Protein AF-A0A9E2KDU9-F1 (afdb_monomer)

Foldseek 3Di:
DADPPPRHDDDPPDQADPPPRHGDDDPPPDPCPFAQAFAEEEWALVQVCVLQVHDSVVVVVLVVVLQVLVVVLRYHYDYQHLQFCFDPDPDGDTHRDDQPHDLLSSLVSVVVQQVVCVVVVHLGNAAYEYEEACSIRNFDWAAQLQDDVDDPLRRTFGFPVVSQVSPGPCVNVCLSFVVQLQDFGRYLYAYAYAFSPGHPCLVSVLSVLCSVPLAQEFQAEAAEEAPQALVLVCVLCVVCVVLVRQDDDDDDPCCQDPSRYGYPPVQAPVNVVVPDDLAGAEYEYQFEAFSDQQGQFGWYADPVDRLDIGTNDALVSLLSNPAQHEYEDQYALQQDRHNHHLRRHNNSSNSSHRYQKYKDFNGWRKWDTDWPDPPDDRDTAQSSQQSSQLVVVLALQEQSSVSNLVSLLRNVVPDQAASVNSNSSGGIHMYHGSRYGHDHVSVPDSDRPRDDSTGGRSDDPPAAQGTKDKAWDDDDDDDDDDDPVSVVVVVVVVQVVVLLVLLQVCCCPGRVQHRDAFPTKIWIATRSRFTWMKTKHAPPPPPNDDHRTGFIWIWIDHSNNHTDDIITGD

Mean predicted aligned error: 8.42 Å

InterPro domains:
  IPR001769 Gingipain [PF01364] (105-437)
  IPR026870 Zinc-ribbon domain [PF13240] (2-23)

Radius of gyration: 25.65 Å; Cα contacts (8 Å, |Δi|>4): 1231; chains: 1; bounding box: 60×74×72 Å

Organism: NCBI:txid2838471

Solvent-accessible surface area (backbone atoms only — not comparable to full-atom values): 29859 Å² total; per-residue (Å²): 94,60,40,92,86,79,62,48,80,44,66,97,82,53,58,46,39,91,87,80,65,48,73,42,86,73,76,76,82,66,83,72,71,74,78,68,44,35,23,35,40,36,31,19,49,67,49,49,16,60,65,33,72,49,58,50,64,59,52,52,52,52,54,52,53,46,35,53,56,33,40,78,72,43,34,43,54,45,83,43,46,51,47,58,35,76,43,97,52,103,61,84,45,69,44,52,65,59,93,86,54,59,56,41,68,60,23,46,55,56,36,50,53,50,49,54,30,53,76,71,69,45,86,50,57,38,33,33,31,34,49,41,26,50,91,40,46,64,55,46,67,42,76,28,56,86,34,88,87,42,58,88,90,43,38,47,38,48,25,65,66,61,63,21,44,43,80,39,70,69,46,65,58,25,52,72,30,50,53,45,44,63,40,58,37,55,36,28,54,10,29,41,70,47,34,74,75,43,44,53,61,54,56,52,51,44,52,47,53,48,62,78,38,72,48,39,63,42,74,29,33,43,41,38,28,19,63,64,25,45,65,35,51,50,57,42,47,36,62,50,55,75,71,56,24,40,69,88,72,77,96,62,58,68,69,41,33,53,92,71,29,35,18,12,48,73,39,16,58,91,50,31,88,78,71,65,60,39,73,28,19,39,37,41,37,42,24,35,20,24,72,36,76,87,40,30,40,32,29,12,47,34,94,88,42,89,74,46,70,30,53,30,46,50,23,72,62,56,38,54,29,74,37,60,20,37,39,40,35,47,11,10,27,39,43,39,48,84,93,24,36,40,79,46,10,40,40,36,18,24,47,66,42,34,35,54,36,38,37,20,14,41,39,82,26,40,21,41,57,43,58,66,46,87,90,52,78,79,59,75,35,53,40,41,36,37,53,26,37,22,53,49,32,22,74,53,13,24,28,43,15,55,13,48,51,52,11,46,26,49,46,55,73,77,42,86,44,30,47,67,50,50,43,46,62,42,20,50,44,48,32,23,60,22,75,40,27,41,42,42,81,90,74,61,75,66,62,67,52,87,75,72,84,66,56,60,38,52,43,62,95,85,59,62,86,33,60,46,44,64,46,80,47,90,84,83,79,88,88,76,88,82,50,75,69,48,52,55,45,52,54,51,50,50,52,51,51,49,29,50,49,49,36,31,52,46,36,30,75,64,57,68,41,75,76,71,75,60,80,42,41,27,43,32,26,15,26,73,58,54,56,26,34,43,32,33,30,74,68,60,85,80,76,58,71,57,84,45,45,65,57,36,37,44,36,33,23,40,82,80,24,52,77,75,47,68,29,29,49,38

Secondary structure (DSSP, 8-state):
-B-TTT--B--TT-SB-TTT--B----------PPPEEEEEEE-HHHHHHHHTS-HHHHHHHHHHHHHHHHHTTEEEEEEETTSEEPSSSS--EEPPPTT--HHHHHHHHHHHHHHHHHHTPPPP-EEEEES-TTTS---EEE-TT-TTS-GGGSEEE-SGGGG--S-TTHHHHHHTTGGGGSBP--EEEEE---TT--HHHHHHHHHHHHHTSSEE-S-EEEEE-GGGHHHHHHHTHHHHHTT-S-------TTTEETTEEETTTS-TTTGGGT--TT-SEEEEE-B-B-STT--SEEEE-SS-TT-EEEEE-HHHHTT--S-EEEEEESTTTT--TT--STT-HHHHHHHTTEEEEEEESS--EEPPPPSSTTSPP---THHHHHHHHHHHHHTT--HHHHHHHHHHHHHHHS---HHHHHHHHHEEEEE-TT--EE-GGG---PPPPPPSS--BSS-TTS--PPPEEEEE----------HHHHHHHHHHHHHHHHHHHHHHHHHHHH-------SEEEEEE-TT--EEEEEEEE--SSS-SPTTB--EEEEEEETT--EEEEEEE-

pLDDT: mean 88.36, std 13.67, range [34.38, 98.94]

Nearest PDB structures (foldseek):
  3h1p-assembly1_A  TM=4.956E-01  e=6.718E-01  Homo sapiens
  7o0s-assembly1_B  TM=2.343E-01  e=5.675E+00  Homo sapiens

Sequence (570 aa):
MFCPECGSRLDADMAFCPECGMRVEHEPADDMESPALKGILFTHIPRLARKLSVDPQEIIHLLTSFMQQKAEQGVFYQLANAGAVASKGLFNRSKSLAQDAPWHEYADVLKQIHDEEAERGEEPSTFLFILGGDDIIPMPAIPHYLGDQAGDAEKTIDTDLLYAYPYGAQMDEAICSGQLFFQKALFYIGRLPLATDAVFQDLADYLQRDVDNRVIEVDAGYGQCDPHWMKVTAQVTGRISREQLFPRYNSLPKEILYGSLFLTPEVDHQVIGRVFNPNAQLLFFNLHGGAARETSYFLGQSLKDPTDWRVAIFPEVIATCSHPNVIVSEACYGARFIGFDKAHSMLLSAMSANTLLYVGASRVAYGQADPHDPGSPVRLSNADVITGEFVNHMLDGMPAGVALFEARSRLCEMAEVGPVESTTLVEFNLFGDPTLGIVNRKMGTASMAAVGSRIGALFGSATASGRLENVPIAVGEDAKPMSLLAQVRAQVDANLAEIQSRINEQLYKQWGISPRKPVRMSRTTSLGGQKGYEMLYNLDESGKVPDGFYNQLSVSSDLNGEIKSVRVTK

Structure (mmCIF, N/CA/C/O backbone):
data_AF-A0A9E2KDU9-F1
#
_entry.id   AF-A0A9E2KDU9-F1
#
loop_
_atom_site.group_PDB
_atom_site.id
_atom_site.type_symbol
_atom_site.label_atom_id
_atom_site.label_alt_id
_atom_site.label_comp_id
_atom_site.label_asym_id
_atom_site.label_entity_id
_atom_site.label_seq_id
_atom_site.pdbx_PDB_ins_code
_atom_site.Cartn_x
_atom_site.Cartn_y
_atom_site.Cartn_z
_atom_site.occupancy
_atom_site.B_iso_or_equiv
_atom_site.auth_seq_id
_atom_site.auth_comp_id
_atom_site.auth_asym_id
_atom_site.auth_atom_id
_atom_site.pdbx_PDB_model_num
ATOM 1 N N . MET A 1 1 ? 15.308 -30.888 29.907 1.00 73.31 1 MET A N 1
ATOM 2 C CA . MET A 1 1 ? 16.392 -29.872 29.875 1.00 73.31 1 MET A CA 1
ATOM 3 C C . MET A 1 1 ? 17.730 -30.548 30.190 1.00 73.31 1 MET A C 1
ATOM 5 O O . MET A 1 1 ? 17.716 -31.732 30.511 1.00 73.31 1 MET A O 1
ATOM 9 N N . PHE A 1 2 ? 18.871 -29.864 30.075 1.00 82.12 2 PHE A N 1
ATOM 10 C CA . PHE A 1 2 ? 20.181 -30.407 30.470 1.00 82.12 2 PHE A CA 1
ATOM 11 C C . PHE A 1 2 ? 20.820 -29.504 31.526 1.00 82.12 2 PHE A C 1
ATOM 13 O O . PHE A 1 2 ? 20.673 -28.287 31.454 1.00 82.12 2 PHE A O 1
ATOM 20 N N . CYS A 1 3 ? 21.500 -30.095 32.509 1.00 79.69 3 CYS A N 1
ATOM 21 C CA . CYS A 1 3 ? 22.214 -29.351 33.539 1.00 79.69 3 CYS A CA 1
ATOM 22 C C . CYS A 1 3 ? 23.341 -28.527 32.892 1.00 79.69 3 CYS A C 1
ATOM 24 O O . CYS A 1 3 ? 24.174 -29.114 32.198 1.00 79.69 3 CYS A O 1
ATOM 26 N N . PRO A 1 4 ? 23.412 -27.204 33.122 1.00 77.06 4 PRO A N 1
ATOM 27 C CA . PRO A 1 4 ? 24.414 -26.347 32.488 1.00 77.06 4 PRO A CA 1
ATOM 28 C C . PRO A 1 4 ? 25.842 -26.621 32.980 1.00 77.06 4 PRO A C 1
ATOM 30 O O . PRO A 1 4 ? 26.797 -26.241 32.310 1.00 77.06 4 PRO A O 1
ATOM 33 N N . GLU A 1 5 ? 26.000 -27.283 34.129 1.00 81.94 5 GLU A N 1
ATOM 34 C CA . GLU A 1 5 ? 27.314 -27.549 34.720 1.00 81.94 5 GLU A CA 1
ATOM 35 C C . GLU A 1 5 ? 27.881 -28.923 34.335 1.00 81.94 5 GLU A C 1
ATOM 37 O O . GLU A 1 5 ? 29.055 -29.027 33.991 1.00 81.94 5 GLU A O 1
ATOM 42 N N . CYS A 1 6 ? 27.067 -29.985 34.350 1.00 86.69 6 CYS A N 1
ATOM 43 C CA . CYS A 1 6 ? 27.542 -31.351 34.076 1.00 86.69 6 CYS A CA 1
ATOM 44 C C . CYS A 1 6 ? 26.929 -32.013 32.833 1.00 86.69 6 CYS A C 1
ATOM 46 O O . CYS A 1 6 ? 27.329 -33.117 32.471 1.00 86.69 6 CYS A O 1
ATOM 48 N N . GLY A 1 7 ? 25.967 -31.369 32.166 1.00 81.44 7 GLY A N 1
ATOM 49 C CA . GLY A 1 7 ? 25.345 -31.887 30.944 1.00 81.44 7 GLY A CA 1
ATOM 50 C C . GLY A 1 7 ? 24.361 -33.043 31.152 1.00 81.44 7 GLY A C 1
ATOM 51 O O . GLY A 1 7 ? 23.855 -33.588 30.173 1.00 81.44 7 GLY A O 1
ATOM 52 N N . SER A 1 8 ? 24.055 -33.423 32.394 1.00 87.75 8 SER A N 1
ATOM 53 C CA . SER A 1 8 ? 23.077 -34.473 32.700 1.00 87.75 8 SER A CA 1
ATOM 54 C C . SER A 1 8 ? 21.659 -34.053 32.314 1.00 87.75 8 SER A C 1
ATOM 56 O O . SER A 1 8 ? 21.276 -32.894 32.469 1.00 87.75 8 SER A O 1
ATOM 58 N N . ARG A 1 9 ? 20.858 -34.993 31.803 1.00 85.81 9 ARG A N 1
ATOM 59 C CA . ARG A 1 9 ? 19.457 -34.742 31.437 1.00 85.81 9 ARG A CA 1
ATOM 60 C C . ARG A 1 9 ? 18.611 -34.570 32.703 1.00 85.81 9 ARG A C 1
ATOM 62 O O . ARG A 1 9 ? 18.701 -35.386 33.611 1.00 85.81 9 ARG A O 1
ATOM 69 N N . LEU A 1 10 ? 17.800 -33.518 32.731 1.00 82.06 10 LEU A N 1
ATOM 70 C CA . LEU A 1 10 ? 16.950 -33.133 33.857 1.00 82.06 10 LEU A CA 1
ATOM 71 C C . LEU A 1 10 ? 15.473 -33.145 33.447 1.00 82.06 10 LEU A C 1
ATOM 73 O O . LEU A 1 10 ? 15.134 -32.732 32.322 1.00 82.06 10 LEU A O 1
ATOM 77 N N . ASP A 1 11 ? 14.627 -33.575 34.380 1.00 80.50 11 ASP A N 1
ATOM 78 C CA . ASP A 1 11 ? 13.171 -33.488 34.282 1.00 80.50 11 ASP A CA 1
ATOM 79 C C . ASP A 1 11 ? 12.684 -32.070 34.627 1.00 80.50 11 ASP A C 1
ATOM 81 O O . ASP A 1 11 ? 13.395 -31.283 35.255 1.00 80.50 11 ASP A O 1
ATOM 85 N N . ALA A 1 12 ? 11.491 -31.720 34.142 1.00 66.62 12 ALA A N 1
ATOM 86 C CA . ALA A 1 12 ? 10.992 -30.343 34.098 1.00 66.62 12 ALA A CA 1
ATOM 87 C C . ALA A 1 12 ? 10.664 -29.726 35.474 1.00 66.62 12 ALA A C 1
ATOM 89 O O . ALA A 1 12 ? 10.432 -28.529 35.551 1.00 66.62 12 ALA A O 1
ATOM 90 N N . ASP A 1 13 ? 10.655 -30.511 36.549 1.00 74.19 13 ASP A N 1
ATOM 91 C CA . ASP A 1 13 ? 10.289 -30.111 37.913 1.00 74.19 13 ASP A CA 1
ATOM 92 C C . ASP A 1 13 ? 11.472 -30.146 38.902 1.00 74.19 13 ASP A C 1
ATOM 94 O O . ASP A 1 13 ? 11.319 -29.861 40.093 1.00 74.19 13 ASP A O 1
ATOM 98 N N . MET A 1 14 ? 12.680 -30.473 38.433 1.00 76.12 14 MET A N 1
ATOM 99 C CA . MET A 1 14 ? 13.853 -30.604 39.298 1.00 76.12 14 MET A CA 1
ATOM 100 C C . MET A 1 14 ? 14.442 -29.239 39.664 1.00 76.12 14 MET A C 1
ATOM 102 O O . MET A 1 14 ? 14.950 -28.532 38.801 1.00 76.12 14 MET A O 1
ATOM 106 N N . ALA A 1 15 ? 14.438 -28.882 40.952 1.00 81.31 15 ALA A N 1
ATOM 107 C CA . ALA A 1 15 ? 15.071 -27.654 41.455 1.00 81.31 15 ALA A CA 1
ATOM 108 C C . ALA A 1 15 ? 16.603 -27.764 41.603 1.00 81.31 15 ALA A C 1
ATOM 110 O O . ALA A 1 15 ? 17.295 -26.753 41.733 1.00 81.31 15 ALA A O 1
ATOM 111 N N . PHE A 1 16 ? 17.141 -28.987 41.605 1.00 85.25 16 PHE A N 1
ATOM 112 C CA . PHE A 1 16 ? 18.571 -29.270 41.716 1.00 85.25 16 PHE A CA 1
ATOM 113 C C . PHE A 1 16 ? 18.947 -30.450 40.820 1.00 85.25 16 PHE A C 1
ATOM 115 O O . PHE A 1 16 ? 18.204 -31.426 40.726 1.00 85.25 16 PHE A O 1
ATOM 122 N N . CYS A 1 17 ? 20.120 -30.381 40.192 1.00 84.19 17 CYS A N 1
ATOM 123 C CA . CYS A 1 17 ? 20.671 -31.477 39.415 1.00 84.19 17 CYS A CA 1
ATOM 124 C C . CYS A 1 17 ? 21.071 -32.630 40.352 1.00 84.19 17 CYS A C 1
ATOM 126 O O . CYS A 1 17 ? 21.941 -32.427 41.202 1.00 84.19 17 CYS A O 1
ATOM 128 N N . PRO A 1 18 ? 20.529 -33.847 40.180 1.00 84.19 18 PRO A N 1
ATOM 129 C CA . PRO A 1 18 ? 20.826 -34.971 41.069 1.00 84.19 18 PRO A CA 1
ATOM 130 C C . PRO A 1 18 ? 22.283 -35.453 40.970 1.00 84.19 18 PRO A C 1
ATOM 132 O O . PRO A 1 18 ? 22.788 -36.045 41.916 1.00 84.19 18 PRO A O 1
ATOM 135 N N . GLU A 1 19 ? 22.965 -35.170 39.855 1.00 86.69 19 GLU A N 1
ATOM 136 C CA . GLU A 1 19 ? 24.350 -35.605 39.618 1.00 86.69 19 GLU A CA 1
ATOM 137 C C . GLU A 1 19 ? 25.415 -34.668 40.214 1.00 86.69 19 GLU A C 1
ATOM 139 O O . GLU A 1 19 ? 26.381 -35.137 40.807 1.00 86.69 19 GLU A O 1
ATOM 144 N N . CYS A 1 20 ? 25.266 -33.344 40.079 1.00 88.69 20 CYS A N 1
ATOM 145 C CA . CYS A 1 20 ? 26.278 -32.380 40.541 1.00 88.69 20 CYS A CA 1
ATOM 146 C C . CYS A 1 20 ? 25.795 -31.436 41.652 1.00 88.69 20 CYS A C 1
ATOM 148 O O . CYS A 1 20 ? 26.587 -30.660 42.176 1.00 88.69 20 CYS A O 1
ATOM 150 N N . GLY A 1 21 ? 24.512 -31.479 42.020 1.00 82.19 21 GLY A N 1
ATOM 151 C CA . GLY A 1 21 ? 23.934 -30.623 43.059 1.00 82.19 21 GLY A CA 1
ATOM 152 C C . GLY A 1 21 ? 23.672 -29.175 42.633 1.00 82.19 21 GLY A C 1
ATOM 153 O O . GLY A 1 21 ? 23.214 -28.385 43.458 1.00 82.19 21 GLY A O 1
ATOM 154 N N . MET A 1 22 ? 23.924 -28.816 41.368 1.00 81.44 22 MET A N 1
ATOM 155 C CA . MET A 1 22 ? 23.677 -27.465 40.857 1.00 81.44 22 MET A CA 1
ATOM 156 C C . MET A 1 22 ? 22.196 -27.112 40.936 1.00 81.44 22 MET A C 1
ATOM 158 O O . MET A 1 22 ? 21.347 -27.893 40.501 1.00 81.44 22 MET A O 1
ATOM 162 N N . ARG A 1 23 ? 21.881 -25.927 41.459 1.00 82.31 23 ARG A N 1
ATOM 163 C CA . ARG A 1 23 ? 20.512 -25.410 41.478 1.00 82.31 23 ARG A CA 1
ATOM 164 C C . ARG A 1 23 ? 20.074 -25.074 40.056 1.00 82.31 23 ARG A C 1
ATOM 166 O O . ARG A 1 23 ? 20.803 -24.419 39.317 1.00 82.31 23 ARG A O 1
ATOM 173 N N . VAL A 1 24 ? 18.885 -25.530 39.691 1.00 76.38 24 VAL A N 1
ATOM 174 C CA . VAL A 1 24 ? 18.276 -25.311 38.382 1.00 76.38 24 VAL A CA 1
ATOM 175 C C . VAL A 1 24 ? 17.199 -24.255 38.588 1.00 76.38 24 VAL A C 1
ATOM 177 O O . VAL A 1 24 ? 16.206 -24.498 39.275 1.00 76.38 24 VAL A O 1
ATOM 180 N N . GLU A 1 25 ? 17.446 -23.048 38.087 1.00 62.97 25 GLU A N 1
ATOM 181 C CA . GLU A 1 25 ? 16.460 -21.971 38.123 1.00 62.97 25 GLU A CA 1
ATOM 182 C C . GLU A 1 25 ? 15.423 -22.235 37.030 1.00 62.97 25 GLU A C 1
ATOM 184 O O . GLU A 1 25 ? 15.727 -22.183 35.840 1.00 62.97 25 GLU A O 1
ATOM 189 N N . HIS A 1 26 ? 14.206 -22.579 37.449 1.00 51.09 26 HIS A N 1
ATOM 190 C CA . HIS A 1 26 ? 13.036 -22.510 36.584 1.00 51.09 26 HIS A CA 1
ATOM 191 C C . HIS A 1 26 ? 12.601 -21.053 36.569 1.00 51.09 26 HIS A C 1
ATOM 193 O O . HIS A 1 26 ? 12.168 -20.541 37.605 1.00 51.09 26 HIS A O 1
ATOM 199 N N . GLU A 1 27 ? 12.730 -20.379 35.427 1.00 42.66 27 GLU A N 1
ATOM 200 C CA . GLU A 1 27 ? 11.899 -19.199 35.207 1.00 42.66 27 GLU A CA 1
ATOM 201 C C . GLU A 1 27 ? 10.451 -19.681 35.350 1.00 42.66 27 GLU A C 1
ATOM 203 O O . GLU A 1 27 ? 10.086 -20.676 34.709 1.00 42.66 27 GLU A O 1
ATOM 208 N N . PRO A 1 28 ? 9.649 -19.094 36.259 1.00 35.12 28 PRO A N 1
ATOM 209 C CA . PRO A 1 28 ? 8.245 -19.444 36.322 1.00 35.12 28 PRO A CA 1
ATOM 210 C C . PRO A 1 28 ? 7.690 -19.251 34.915 1.00 35.12 28 PRO A C 1
ATOM 212 O O . PRO A 1 28 ? 7.952 -18.233 34.276 1.00 35.12 28 PRO A O 1
ATOM 215 N N . ALA A 1 29 ? 6.977 -20.261 34.421 1.00 37.50 29 ALA A N 1
ATOM 216 C CA . ALA A 1 29 ? 6.100 -20.062 33.290 1.00 37.50 29 ALA A CA 1
ATOM 217 C C . ALA A 1 29 ? 5.082 -19.020 33.752 1.00 37.50 29 ALA A C 1
ATOM 219 O O . ALA A 1 29 ? 4.103 -19.363 34.413 1.00 37.50 29 ALA A O 1
ATOM 220 N N . ASP A 1 30 ? 5.373 -17.743 33.502 1.00 35.00 30 ASP A N 1
ATOM 221 C CA . ASP A 1 30 ? 4.333 -16.739 33.443 1.00 35.00 30 ASP A CA 1
ATOM 222 C C . ASP A 1 30 ? 3.321 -17.314 32.459 1.00 35.00 30 ASP A C 1
ATOM 224 O O . ASP A 1 30 ? 3.661 -17.650 31.317 1.00 35.00 30 ASP A O 1
ATOM 228 N N . ASP A 1 31 ? 2.094 -17.502 32.936 1.00 34.59 31 ASP A N 1
ATOM 229 C CA . ASP A 1 31 ? 0.930 -17.581 32.075 1.00 34.59 31 ASP A CA 1
ATOM 230 C C . ASP A 1 31 ? 0.975 -16.304 31.225 1.00 34.59 31 ASP A C 1
ATOM 232 O O . ASP A 1 31 ? 0.502 -15.248 31.641 1.00 34.59 31 ASP A O 1
ATOM 236 N N . MET A 1 32 ? 1.658 -16.361 30.076 1.00 34.38 32 MET A N 1
ATOM 237 C CA . MET A 1 32 ? 1.745 -15.256 29.135 1.00 34.38 32 MET A CA 1
ATOM 238 C C . MET A 1 32 ? 0.365 -15.110 28.500 1.00 34.38 32 MET A C 1
ATOM 240 O O . MET A 1 32 ? 0.126 -15.561 27.377 1.00 34.38 32 MET A O 1
ATOM 244 N N . GLU A 1 33 ? -0.565 -14.493 29.231 1.00 42.00 33 GLU A N 1
ATOM 245 C CA . GLU A 1 33 ? -1.677 -13.784 28.620 1.00 42.00 33 GLU A CA 1
ATOM 246 C C . GLU A 1 33 ? -1.057 -12.884 27.552 1.00 42.00 33 GLU A C 1
ATOM 248 O O . GLU A 1 33 ? -0.255 -11.993 27.841 1.00 42.00 33 GLU A O 1
ATOM 253 N N . SER A 1 34 ? -1.343 -13.192 26.285 1.00 51.72 34 SER A N 1
ATOM 254 C CA . SER A 1 34 ? -0.893 -12.354 25.180 1.00 51.72 34 SER A CA 1
ATOM 255 C C . SER A 1 34 ? -1.384 -10.930 25.457 1.00 51.72 34 SER A C 1
ATOM 257 O O . SER A 1 34 ? -2.564 -10.775 25.783 1.00 51.72 34 SER A O 1
ATOM 259 N N . PRO A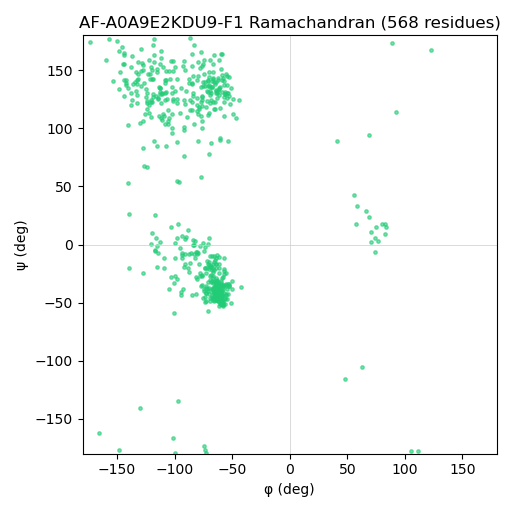 1 35 ? -0.516 -9.907 25.378 1.00 59.72 35 PRO A N 1
ATOM 260 C CA . PRO A 1 35 ? -0.882 -8.558 25.782 1.00 59.72 35 PRO A CA 1
ATOM 261 C C . PRO A 1 35 ? -2.113 -8.095 25.001 1.00 59.72 35 PRO A C 1
ATOM 263 O O . PRO A 1 35 ? -2.169 -8.218 23.776 1.00 59.72 35 PRO A O 1
ATOM 266 N N . ALA A 1 36 ? -3.111 -7.595 25.728 1.00 83.62 36 ALA A N 1
ATOM 267 C CA . ALA A 1 36 ? -4.340 -7.071 25.156 1.00 83.62 36 ALA A CA 1
ATOM 268 C C . ALA A 1 36 ? -4.024 -5.947 24.156 1.00 83.62 36 ALA A C 1
ATOM 270 O O . ALA A 1 36 ? -3.337 -4.983 24.494 1.00 83.62 36 ALA A O 1
ATOM 271 N N . LEU A 1 37 ? -4.540 -6.044 22.930 1.00 92.19 37 LEU A N 1
ATOM 272 C CA . LEU A 1 37 ? -4.392 -4.973 21.947 1.00 92.19 37 LEU A CA 1
ATOM 273 C C . LEU A 1 37 ? -5.487 -3.934 22.180 1.00 92.19 37 LEU A C 1
ATOM 275 O O . LEU A 1 37 ? -6.663 -4.283 22.260 1.00 92.19 37 LEU A O 1
ATOM 279 N N . LYS A 1 38 ? -5.122 -2.655 22.260 1.00 95.31 38 LYS A N 1
ATOM 280 C CA . LYS A 1 38 ? -6.076 -1.549 22.400 1.00 95.31 38 LYS A CA 1
ATOM 281 C C . LYS A 1 38 ? -6.095 -0.672 21.164 1.00 95.31 38 LYS A C 1
ATOM 283 O O . LYS A 1 38 ? -5.042 -0.265 20.670 1.00 95.31 38 LYS A O 1
ATOM 288 N N . GLY A 1 39 ? -7.286 -0.323 20.699 1.00 96.94 39 GLY A N 1
ATOM 289 C CA . GLY A 1 39 ? -7.429 0.510 19.517 1.00 96.94 39 GLY A CA 1
ATOM 290 C C . GLY A 1 39 ? -8.669 1.386 19.491 1.00 96.94 39 GLY A C 1
ATOM 291 O O . GLY A 1 39 ? -9.561 1.306 20.334 1.00 96.94 39 GLY A O 1
ATOM 292 N N . ILE A 1 40 ? -8.736 2.213 18.456 1.00 98.62 40 ILE A N 1
ATOM 293 C CA . ILE A 1 40 ? -9.861 3.084 18.146 1.00 98.62 40 ILE A CA 1
ATOM 294 C C . ILE A 1 40 ? -10.490 2.616 16.835 1.00 98.62 40 ILE A C 1
ATOM 296 O O . ILE A 1 40 ? -9.814 2.518 15.812 1.00 98.62 40 ILE A O 1
ATOM 300 N N . LEU A 1 41 ? -11.797 2.369 16.865 1.00 98.50 41 LEU A N 1
ATOM 301 C CA . LEU A 1 41 ? -12.620 2.185 15.678 1.00 98.50 41 LEU A CA 1
ATOM 302 C C . LEU A 1 41 ? -13.140 3.557 15.251 1.00 98.50 41 LEU A C 1
ATOM 304 O O . LEU A 1 41 ? -13.945 4.163 15.961 1.00 98.50 41 LEU A O 1
ATOM 308 N N . PHE A 1 42 ? -12.652 4.082 14.130 1.00 98.69 42 PHE A N 1
ATOM 309 C CA . PHE A 1 42 ? -12.875 5.471 13.738 1.00 98.69 42 PHE A CA 1
ATOM 310 C C . PHE A 1 42 ? -13.771 5.592 12.512 1.00 98.69 42 PHE A C 1
ATOM 312 O O . PHE A 1 42 ? -13.464 5.072 11.440 1.00 98.69 42 PHE A O 1
ATOM 319 N N . THR A 1 43 ? -14.893 6.299 12.650 1.00 98.38 43 THR A N 1
ATOM 320 C CA . THR A 1 43 ? -15.815 6.526 11.533 1.00 98.38 43 THR A CA 1
ATOM 321 C C . THR A 1 43 ? -16.693 7.762 11.737 1.00 98.38 43 THR A C 1
ATOM 323 O O . THR A 1 43 ? -16.657 8.426 12.773 1.00 98.38 43 THR A O 1
ATOM 326 N N . HIS A 1 44 ? -17.515 8.074 10.737 1.00 97.62 44 HIS A N 1
ATOM 327 C CA . HIS A 1 44 ? -18.547 9.100 10.804 1.00 97.62 44 HIS A CA 1
ATOM 328 C C . HIS A 1 44 ? -19.930 8.457 10.616 1.00 97.62 44 HIS A C 1
ATOM 330 O O . HIS A 1 44 ? -20.460 8.412 9.501 1.00 97.62 44 HIS A O 1
ATOM 336 N N . ILE A 1 45 ? -20.566 8.027 11.713 1.00 97.50 45 ILE A N 1
ATOM 337 C CA . ILE A 1 45 ? -21.786 7.192 11.682 1.00 97.50 45 ILE A CA 1
ATOM 338 C C . ILE A 1 45 ? -22.897 7.764 10.777 1.00 97.50 45 ILE A C 1
ATOM 340 O O . ILE A 1 45 ? -23.364 7.034 9.905 1.00 97.50 45 ILE A O 1
ATOM 344 N N . PRO A 1 46 ? -23.301 9.051 10.877 1.00 96.06 46 PRO A N 1
ATOM 345 C CA . PRO A 1 46 ? -24.357 9.585 10.010 1.00 96.06 46 PRO A CA 1
ATOM 346 C C . PRO A 1 46 ? -24.062 9.518 8.505 1.00 96.06 46 PRO A C 1
ATOM 348 O O . PRO A 1 46 ? -24.988 9.405 7.703 1.00 96.06 46 PRO A O 1
ATOM 351 N N . ARG A 1 47 ? -22.789 9.618 8.100 1.00 96.31 47 ARG A N 1
ATOM 352 C CA . ARG A 1 47 ? -22.397 9.530 6.686 1.00 96.31 47 ARG A CA 1
ATOM 353 C C . ARG A 1 47 ? -22.316 8.087 6.242 1.00 96.31 47 ARG A C 1
ATOM 355 O O . ARG A 1 47 ? -22.817 7.772 5.170 1.00 96.31 47 ARG A O 1
ATOM 362 N N . LEU A 1 48 ? -21.741 7.230 7.084 1.00 98.00 48 LEU A N 1
ATOM 363 C CA . LEU A 1 48 ? -21.645 5.805 6.816 1.00 98.00 48 LEU A CA 1
ATOM 364 C C . LEU A 1 48 ? -23.044 5.200 6.631 1.00 98.00 48 LEU A C 1
ATOM 366 O O . LEU A 1 48 ? -23.307 4.572 5.613 1.00 98.00 48 LEU A O 1
ATOM 370 N N . ALA A 1 49 ? -23.973 5.504 7.540 1.00 98.19 49 ALA A N 1
ATOM 371 C CA . ALA A 1 49 ? -25.370 5.085 7.447 1.00 98.19 49 ALA A CA 1
ATOM 372 C C . ALA A 1 49 ? -26.048 5.586 6.160 1.00 98.19 49 ALA A C 1
ATOM 374 O O . ALA A 1 49 ? -26.709 4.820 5.465 1.00 98.19 49 ALA A O 1
ATOM 375 N N . ARG A 1 50 ? -25.820 6.856 5.785 1.00 97.81 50 ARG A N 1
ATOM 376 C CA . ARG A 1 50 ? -26.347 7.427 4.536 1.00 97.81 50 ARG A CA 1
ATOM 377 C C . ARG A 1 50 ? -25.792 6.723 3.297 1.00 97.81 50 ARG A C 1
ATOM 379 O O . ARG A 1 50 ? -26.569 6.419 2.401 1.00 97.81 50 ARG A O 1
ATOM 386 N N . LYS A 1 51 ? -24.478 6.479 3.240 1.00 97.69 51 LYS A N 1
ATOM 387 C CA . LYS A 1 51 ? -23.819 5.774 2.127 1.00 97.69 51 LYS A CA 1
ATOM 388 C C . LYS A 1 51 ? -24.399 4.370 1.965 1.00 97.69 51 LYS A C 1
ATOM 390 O O . LYS A 1 51 ? -24.760 3.980 0.864 1.00 97.69 51 LYS A O 1
ATOM 395 N N . LEU A 1 52 ? -24.553 3.659 3.079 1.00 98.50 52 LEU A N 1
ATOM 396 C CA . LEU A 1 52 ? -25.039 2.280 3.114 1.00 98.50 52 LEU A CA 1
ATOM 397 C C . LEU A 1 52 ? -26.572 2.165 3.084 1.00 98.50 52 LEU A C 1
ATOM 399 O O . LEU A 1 52 ? -27.091 1.053 3.062 1.00 98.50 52 LEU A O 1
ATOM 403 N N . SER A 1 53 ? -27.286 3.297 3.036 1.00 98.25 53 SER A N 1
ATOM 404 C CA . SER A 1 53 ? -28.752 3.386 2.987 1.00 98.25 53 SER A CA 1
ATOM 405 C C . SER A 1 53 ? -29.471 2.672 4.144 1.00 98.25 53 SER A C 1
ATOM 407 O O . SER A 1 53 ? -30.490 2.020 3.931 1.00 98.25 53 SER A O 1
ATOM 409 N N . VAL A 1 54 ? -28.955 2.823 5.367 1.00 98.56 54 VAL A N 1
ATOM 410 C CA . VAL A 1 54 ? -29.498 2.230 6.607 1.00 98.56 54 VAL A CA 1
ATOM 411 C C . VAL A 1 54 ? -29.677 3.277 7.706 1.00 98.56 54 VAL A C 1
ATOM 413 O O . VAL A 1 54 ? -29.185 4.405 7.592 1.00 98.56 54 VAL A O 1
ATOM 416 N N . ASP A 1 55 ? -30.370 2.922 8.789 1.00 98.06 55 ASP A N 1
ATOM 417 C CA . ASP A 1 55 ? -30.471 3.793 9.960 1.00 98.06 55 ASP A CA 1
ATOM 418 C C . ASP A 1 55 ? -29.123 3.867 10.717 1.00 98.06 55 ASP A C 1
ATOM 420 O O . ASP A 1 55 ? -28.436 2.854 10.876 1.00 98.06 55 ASP A O 1
ATOM 424 N N . PRO A 1 56 ? -28.711 5.042 11.236 1.00 97.56 56 PRO A N 1
ATOM 425 C CA . PRO A 1 56 ? -27.526 5.169 12.087 1.00 97.56 56 PRO A CA 1
ATOM 426 C C . PRO A 1 56 ? -27.444 4.177 13.258 1.00 97.56 56 PRO A C 1
ATOM 428 O O . PRO A 1 56 ? -26.339 3.799 13.646 1.00 97.56 56 PRO A O 1
ATOM 431 N N . GLN A 1 57 ? -28.577 3.745 13.821 1.00 97.62 57 GLN A N 1
ATOM 432 C CA . GLN A 1 57 ? -28.612 2.741 14.888 1.00 97.62 57 GLN A CA 1
ATOM 433 C C . GLN A 1 57 ? -28.191 1.353 14.404 1.00 97.62 57 GLN A C 1
ATOM 435 O O . GLN A 1 57 ? -27.563 0.621 15.164 1.00 97.62 57 GLN A O 1
ATOM 440 N N . GLU A 1 58 ? -28.464 0.996 13.147 1.00 98.50 58 GLU A N 1
ATOM 441 C CA . GLU A 1 58 ? -28.006 -0.276 12.571 1.00 98.50 58 GLU A CA 1
ATOM 442 C C . GLU A 1 58 ? -26.476 -0.322 12.511 1.00 98.50 58 GLU A C 1
ATOM 444 O O . GLU A 1 58 ? -25.870 -1.324 12.889 1.00 98.50 58 GLU A O 1
ATOM 449 N N . ILE A 1 59 ? -25.842 0.799 12.145 1.00 98.62 59 ILE A N 1
ATOM 450 C CA . ILE A 1 59 ? -24.381 0.944 12.198 1.00 98.62 59 ILE A CA 1
ATOM 451 C C . ILE A 1 59 ? -23.879 0.814 13.640 1.00 98.62 59 ILE A C 1
ATOM 453 O O . ILE A 1 59 ? -22.959 0.047 13.898 1.00 98.62 59 ILE A O 1
ATOM 457 N N . ILE A 1 60 ? -24.481 1.526 14.598 1.00 98.31 60 ILE A N 1
ATOM 458 C CA . ILE A 1 60 ? -24.056 1.476 16.008 1.00 98.31 60 ILE A CA 1
ATOM 459 C C . ILE A 1 60 ? -24.145 0.053 16.568 1.00 98.31 60 ILE A C 1
ATOM 461 O O . ILE A 1 60 ? -23.212 -0.396 17.236 1.00 98.31 60 ILE A O 1
ATOM 465 N N . HIS A 1 61 ? -25.237 -0.662 16.292 1.00 98.62 61 HIS A N 1
ATOM 466 C CA . HIS A 1 61 ? -25.413 -2.046 16.725 1.00 98.62 61 HIS A CA 1
ATOM 467 C C . HIS A 1 61 ? -24.365 -2.974 16.106 1.00 98.62 61 HIS A C 1
ATOM 469 O O . HIS A 1 61 ? -23.749 -3.749 16.839 1.00 98.62 61 HIS A O 1
ATOM 475 N N . LEU A 1 62 ? -24.118 -2.862 14.795 1.00 98.81 62 LEU A N 1
ATOM 476 C CA . LEU A 1 62 ? -23.096 -3.649 14.104 1.00 98.81 62 LEU A CA 1
ATOM 477 C C . LEU A 1 62 ? -21.708 -3.421 14.717 1.00 98.81 62 LEU A C 1
ATOM 479 O O . LEU A 1 62 ? -21.035 -4.378 15.091 1.00 98.81 62 LEU A O 1
ATOM 483 N N . LEU A 1 63 ? -21.299 -2.158 14.875 1.00 98.75 63 LEU A N 1
ATOM 484 C CA . LEU A 1 63 ? -19.973 -1.826 15.402 1.00 98.75 63 LEU A CA 1
ATOM 485 C C . LEU A 1 63 ? -19.821 -2.242 16.868 1.00 98.75 63 LEU A C 1
ATOM 487 O O . LEU A 1 63 ? -18.779 -2.762 17.248 1.00 98.75 63 LEU A O 1
ATOM 491 N N . THR A 1 64 ? -20.864 -2.082 17.684 1.00 98.50 64 THR A N 1
ATOM 492 C CA . THR A 1 64 ? -20.840 -2.504 19.093 1.00 98.50 64 THR A CA 1
ATOM 493 C C . THR A 1 64 ? -20.725 -4.024 19.213 1.00 98.50 64 THR A C 1
ATOM 495 O O . THR A 1 64 ? -19.949 -4.520 20.028 1.00 98.50 64 THR A O 1
ATOM 498 N N . SER A 1 65 ? -21.453 -4.771 18.376 1.00 98.62 65 SER A N 1
ATOM 499 C CA . SER A 1 65 ? -21.359 -6.232 18.321 1.00 98.62 65 SER A CA 1
ATOM 500 C C . SER A 1 65 ? -19.974 -6.698 17.864 1.00 98.62 65 SER A C 1
ATOM 502 O O . SER A 1 65 ? -19.420 -7.621 18.459 1.00 98.62 65 SER A O 1
ATOM 504 N N . PHE A 1 66 ? -19.388 -6.039 16.861 1.00 98.69 66 PHE A N 1
ATOM 505 C CA . PHE A 1 66 ? -18.013 -6.290 16.426 1.00 98.69 66 PHE A CA 1
ATOM 506 C C . PHE A 1 66 ? -17.010 -6.049 17.563 1.00 98.69 66 PHE A C 1
ATOM 508 O O . PHE A 1 66 ? -16.225 -6.934 17.892 1.00 98.69 66 PHE A O 1
ATOM 515 N N . MET A 1 67 ? -17.075 -4.888 18.225 1.00 98.62 67 MET A N 1
ATOM 516 C CA . MET A 1 67 ? -16.178 -4.539 19.335 1.00 98.62 67 MET A CA 1
ATOM 517 C C . MET A 1 67 ? -16.281 -5.532 20.499 1.00 98.62 67 MET A C 1
ATOM 519 O O . MET A 1 67 ? -15.261 -5.894 21.078 1.00 98.62 67 MET A O 1
ATOM 523 N N . GLN A 1 68 ? -17.492 -5.997 20.827 1.00 98.38 68 GLN A N 1
ATOM 524 C CA . GLN A 1 68 ? -17.698 -7.009 21.864 1.00 98.38 68 GLN A CA 1
ATOM 525 C C . GLN A 1 68 ? -17.029 -8.340 21.492 1.00 98.38 68 GLN A C 1
ATOM 527 O O . GLN A 1 68 ? -16.300 -8.901 22.306 1.00 98.38 68 GLN A O 1
ATOM 532 N N . GLN A 1 69 ? -17.224 -8.815 20.260 1.00 98.00 69 GLN A N 1
ATOM 533 C CA . GLN A 1 69 ? -16.622 -10.066 19.792 1.00 98.00 69 GLN A CA 1
ATOM 534 C C . GLN A 1 69 ? -15.089 -9.971 19.692 1.00 98.00 69 GLN A C 1
ATOM 536 O O . GLN A 1 69 ? -14.387 -10.907 20.062 1.00 98.00 69 GLN A O 1
ATOM 541 N N . LYS A 1 70 ? -14.539 -8.824 19.271 1.00 97.19 70 LYS A N 1
ATOM 542 C CA . LYS A 1 70 ? -13.084 -8.580 19.283 1.00 97.19 70 LYS A CA 1
ATOM 543 C C . LYS A 1 70 ? -12.519 -8.530 20.707 1.00 97.19 70 LYS A C 1
ATOM 545 O O . LYS A 1 70 ? -11.431 -9.056 20.943 1.00 97.19 70 LYS A O 1
ATOM 550 N N . ALA A 1 71 ? -13.261 -7.985 21.674 1.00 96.38 71 ALA A N 1
ATOM 551 C CA . ALA A 1 71 ? -12.838 -7.967 23.075 1.00 96.38 71 ALA A CA 1
ATOM 552 C C . ALA A 1 71 ? -12.713 -9.388 23.654 1.00 96.38 71 ALA A C 1
ATOM 554 O O . ALA A 1 71 ? -11.755 -9.670 24.371 1.00 96.38 71 ALA A O 1
ATOM 555 N N . GLU A 1 72 ? -13.605 -10.311 23.273 1.00 94.44 72 GLU A N 1
ATOM 556 C CA . GLU A 1 72 ? -13.498 -11.745 23.609 1.00 94.44 72 GLU A CA 1
ATOM 557 C C . GLU A 1 72 ? -12.228 -12.400 23.025 1.00 94.44 72 GLU A C 1
ATOM 559 O O . GLU A 1 72 ? -11.764 -13.428 23.517 1.00 94.44 72 GLU A O 1
ATOM 564 N N . GLN A 1 73 ? -11.624 -11.783 22.005 1.00 92.19 73 GLN A N 1
ATOM 565 C CA . GLN A 1 73 ? -10.383 -12.212 21.356 1.00 92.19 73 GLN A CA 1
ATOM 566 C C . GLN A 1 73 ? -9.136 -11.462 21.860 1.00 92.19 73 GLN A C 1
ATOM 568 O O . GLN A 1 73 ? -8.041 -11.680 21.335 1.00 92.19 73 GLN A O 1
ATOM 573 N N . GLY A 1 74 ? -9.277 -10.604 22.877 1.00 92.50 74 GLY A N 1
ATOM 574 C CA . GLY A 1 74 ? -8.182 -9.811 23.446 1.00 92.50 74 GLY A CA 1
ATOM 575 C C . GLY A 1 74 ? -7.877 -8.510 22.695 1.00 92.50 74 GLY A C 1
ATOM 576 O O . GLY A 1 74 ? -6.819 -7.921 22.916 1.00 92.50 74 GLY A O 1
ATOM 577 N N . VAL A 1 75 ? -8.780 -8.057 21.817 1.00 95.06 75 VAL A N 1
ATOM 578 C CA . VAL A 1 75 ? -8.670 -6.784 21.091 1.00 95.06 75 VAL A CA 1
ATOM 579 C C . VAL A 1 75 ? -9.770 -5.827 21.551 1.00 95.06 75 VAL A C 1
ATOM 581 O O . VAL A 1 75 ? -10.949 -6.011 21.259 1.00 95.06 75 VAL A O 1
ATOM 584 N N . PHE A 1 76 ? -9.388 -4.775 22.263 1.00 96.50 76 PHE A N 1
ATOM 585 C CA . PHE A 1 76 ? -10.299 -3.820 22.882 1.00 96.50 76 PHE A CA 1
ATOM 586 C C . PHE A 1 76 ? -10.364 -2.538 22.061 1.00 96.50 76 PHE A C 1
ATOM 588 O O . PHE A 1 76 ? -9.500 -1.664 22.160 1.00 96.50 76 PHE A O 1
ATOM 595 N N . TYR A 1 77 ? -11.420 -2.420 21.263 1.00 98.00 77 TYR A N 1
ATOM 596 C CA . TYR A 1 77 ? -11.735 -1.185 20.562 1.00 98.00 77 TYR A CA 1
ATOM 597 C C . TYR A 1 77 ? -12.600 -0.257 21.411 1.00 98.00 77 TYR A C 1
ATOM 599 O O . TYR A 1 77 ? -13.545 -0.697 22.064 1.00 98.00 77 TYR A O 1
ATOM 607 N N . GLN A 1 78 ? -12.341 1.044 21.309 1.00 96.44 78 GLN A N 1
ATOM 608 C CA . GLN A 1 78 ? -13.315 2.093 21.615 1.00 96.44 78 GLN A CA 1
ATOM 609 C C . GLN A 1 78 ? -13.799 2.763 20.323 1.00 96.44 78 GLN A C 1
ATOM 611 O O . GLN A 1 78 ? -13.056 2.855 19.347 1.00 96.44 78 GLN A O 1
ATOM 616 N N . LEU A 1 79 ? -15.041 3.245 20.302 1.00 97.12 79 LEU A N 1
ATOM 617 C CA . LEU A 1 79 ? -15.633 3.870 19.119 1.00 97.12 79 LEU A CA 1
ATOM 618 C C . LEU A 1 79 ? -15.395 5.385 19.120 1.00 97.12 79 LEU A C 1
ATOM 620 O O . LEU A 1 79 ? -15.898 6.095 19.989 1.00 97.12 79 LEU A O 1
ATOM 624 N N . ALA A 1 80 ? -14.725 5.891 18.087 1.00 96.44 80 ALA A N 1
ATOM 625 C CA . ALA A 1 80 ? -14.610 7.316 17.805 1.00 96.44 80 ALA A CA 1
ATOM 626 C C . ALA A 1 80 ? -15.561 7.703 16.662 1.00 96.44 80 ALA A C 1
ATOM 628 O O . ALA A 1 80 ? -15.372 7.313 15.508 1.00 96.44 80 ALA A O 1
ATOM 629 N N . ASN A 1 81 ? -16.596 8.488 16.977 1.00 94.88 81 ASN A N 1
ATOM 630 C CA . ASN A 1 81 ? -17.574 8.962 15.997 1.00 94.88 81 ASN A CA 1
ATOM 631 C C . ASN A 1 81 ? -17.366 10.446 15.663 1.00 94.88 81 ASN A C 1
ATOM 633 O O . ASN A 1 81 ? -17.825 11.328 16.392 1.00 94.88 81 ASN A O 1
ATOM 637 N N . ALA A 1 82 ? -16.778 10.726 14.500 1.00 92.75 82 ALA A N 1
ATOM 638 C CA . ALA A 1 82 ? -16.577 12.081 13.976 1.00 92.75 82 ALA A CA 1
ATOM 639 C C . ALA A 1 82 ? -17.893 12.862 13.738 1.00 92.75 82 ALA A C 1
ATOM 641 O O . ALA A 1 82 ? -17.894 14.089 13.617 1.00 92.75 82 ALA A O 1
ATOM 642 N N . GLY A 1 83 ? -19.037 12.170 13.692 1.00 87.81 83 GLY A N 1
ATOM 643 C CA . GLY A 1 83 ? -20.359 12.791 13.582 1.00 87.81 83 GLY A CA 1
ATOM 644 C C . GLY A 1 83 ? -20.940 13.315 14.900 1.00 87.81 83 GLY A C 1
ATOM 645 O O . GLY A 1 83 ? -22.002 13.936 14.884 1.00 87.81 83 GLY A O 1
ATOM 646 N N . ALA A 1 84 ? -20.288 13.068 16.039 1.00 79.88 84 ALA A N 1
ATOM 647 C CA . ALA A 1 84 ? -20.791 13.424 17.366 1.00 79.88 84 ALA A CA 1
ATOM 648 C C . ALA A 1 84 ? -19.671 13.949 18.284 1.00 79.88 84 ALA A C 1
ATOM 650 O O . ALA A 1 84 ? -19.496 13.466 19.400 1.00 79.88 84 ALA A O 1
ATOM 651 N N . VAL A 1 85 ? -18.914 14.951 17.829 1.00 66.69 85 VAL A N 1
ATOM 652 C CA . VAL A 1 85 ? -17.797 15.522 18.600 1.00 66.69 85 VAL A CA 1
ATOM 653 C C . VAL A 1 85 ? -18.330 16.426 19.713 1.00 66.69 85 VAL A C 1
ATOM 655 O O . VAL A 1 85 ? -19.125 17.335 19.462 1.00 66.69 85 VAL A O 1
ATOM 658 N N . ALA A 1 86 ? -17.917 16.202 20.961 1.00 58.75 86 ALA A N 1
ATOM 659 C CA . ALA A 1 86 ? -18.299 17.058 22.083 1.00 58.75 86 ALA A CA 1
ATOM 660 C C . ALA A 1 86 ? -17.577 18.417 21.997 1.00 58.75 86 ALA A C 1
ATOM 662 O O . ALA A 1 86 ? -16.351 18.473 21.959 1.00 58.75 86 ALA A O 1
ATOM 663 N N . SER A 1 87 ? -18.310 19.537 21.979 1.00 53.59 87 SER A N 1
ATOM 664 C CA . SER A 1 87 ? -17.677 20.862 22.006 1.00 53.59 87 SER A CA 1
ATOM 665 C C . SER A 1 87 ? -17.178 21.209 23.414 1.00 53.59 87 SER A C 1
ATOM 667 O O . SER A 1 87 ? -17.984 21.229 24.347 1.00 53.59 87 SER A O 1
ATOM 669 N N . LYS A 1 88 ? -15.903 21.594 23.569 1.00 47.38 88 LYS A N 1
ATOM 670 C CA . LYS A 1 88 ? -15.387 22.215 24.805 1.00 47.38 88 LYS A CA 1
ATOM 671 C C . LYS A 1 88 ? -16.001 23.616 24.983 1.00 47.38 88 LYS A C 1
ATOM 673 O O . LYS A 1 88 ? -15.453 24.614 24.528 1.00 47.38 88 LYS A O 1
ATOM 678 N N . GLY A 1 89 ? -17.170 23.696 25.618 1.00 43.94 89 GLY A N 1
ATOM 679 C CA . GLY A 1 89 ? -17.868 24.943 25.942 1.00 43.94 89 GLY A CA 1
ATOM 680 C C . GLY A 1 89 ? -18.878 24.752 27.076 1.00 43.94 89 GLY A C 1
ATOM 681 O O . GLY A 1 89 ? -19.321 23.637 27.327 1.00 43.94 89 GLY A O 1
ATOM 682 N N . LEU A 1 90 ? -19.265 25.843 27.755 1.00 39.47 90 LEU A N 1
ATOM 683 C CA . LEU A 1 90 ? -20.155 25.843 28.940 1.00 39.47 90 LEU A CA 1
ATOM 684 C C . LEU A 1 90 ? -21.538 25.189 28.708 1.00 39.47 90 LEU A C 1
ATOM 686 O O . LEU A 1 90 ? -22.271 24.925 29.657 1.00 39.47 90 LEU A O 1
ATOM 690 N N . PHE A 1 91 ? -21.885 24.919 27.449 1.00 46.03 91 PHE A N 1
ATOM 691 C CA . PHE A 1 91 ? -23.011 24.094 27.039 1.00 46.03 91 PHE A CA 1
ATOM 692 C C . PHE A 1 91 ? -22.460 22.929 26.210 1.00 46.03 91 PHE A C 1
ATOM 694 O O . PHE A 1 91 ? -22.016 23.148 25.085 1.00 46.03 91 PHE A O 1
ATOM 701 N N . ASN A 1 92 ? -22.503 21.707 26.750 1.00 44.91 92 ASN A N 1
ATOM 702 C CA . ASN A 1 92 ? -22.180 20.472 26.027 1.00 44.91 92 ASN A CA 1
ATOM 703 C C . ASN A 1 92 ? -23.137 20.312 24.830 1.00 44.91 92 ASN A C 1
ATOM 705 O O . ASN A 1 92 ? -24.221 19.743 24.958 1.00 44.91 92 ASN A O 1
ATOM 709 N N . ARG A 1 93 ? -22.772 20.850 23.663 1.00 50.50 93 ARG A N 1
ATOM 710 C CA . ARG A 1 93 ? -23.455 20.586 22.393 1.00 50.50 93 ARG A CA 1
ATOM 711 C C . ARG A 1 93 ? -22.545 19.704 21.546 1.00 50.50 93 ARG A C 1
ATOM 713 O O . ARG A 1 93 ? -21.399 20.057 21.290 1.00 50.50 93 ARG A O 1
ATOM 720 N N . SER A 1 94 ? -23.048 18.555 21.106 1.00 59.19 94 SER A N 1
ATOM 721 C CA . SER A 1 94 ? -22.353 17.737 20.113 1.00 59.19 94 SER A CA 1
ATOM 722 C C . SER A 1 94 ? -22.359 18.469 18.769 1.00 59.19 94 SER A C 1
ATOM 724 O O . SER A 1 94 ? -23.431 18.825 18.269 1.00 59.19 94 SER A O 1
ATOM 726 N N . LYS A 1 95 ? -21.187 18.696 18.176 1.00 68.69 95 LYS A N 1
ATOM 727 C CA . LYS A 1 95 ? -21.028 19.217 16.817 1.00 68.69 95 LYS A CA 1
ATOM 728 C C . LYS A 1 95 ? -20.567 18.067 15.919 1.00 68.69 95 LYS A C 1
ATOM 730 O O . LYS A 1 95 ? -19.573 17.413 16.205 1.00 68.69 95 LYS A O 1
ATOM 735 N N . SER A 1 96 ? -21.297 17.809 14.838 1.00 79.00 96 SER A N 1
ATOM 736 C CA . SER A 1 96 ? -20.831 16.910 13.774 1.00 79.00 96 SER A CA 1
ATOM 737 C C . SER A 1 96 ? -19.769 17.632 12.953 1.00 79.00 96 SER A C 1
ATOM 739 O O . SER A 1 96 ? -19.978 18.797 12.600 1.00 79.00 96 SER A O 1
ATOM 741 N N . LEU A 1 97 ? -18.670 16.957 12.612 1.00 85.44 97 LEU A N 1
ATOM 742 C CA . LEU A 1 97 ? -17.717 17.508 11.649 1.00 85.44 97 LEU A CA 1
ATOM 743 C C . LEU A 1 97 ? -18.380 17.649 10.271 1.00 85.44 97 LEU A C 1
ATOM 745 O O . LEU A 1 97 ? -19.178 16.801 9.849 1.00 85.44 97 LEU A O 1
ATOM 749 N N . ALA A 1 98 ? -18.076 18.755 9.591 1.00 82.19 98 ALA A N 1
ATOM 750 C CA . ALA A 1 98 ? -18.578 19.044 8.252 1.00 82.19 98 ALA A CA 1
ATOM 751 C C . ALA A 1 98 ? -17.869 18.174 7.202 1.00 82.19 98 ALA A C 1
ATOM 753 O O . ALA A 1 98 ? -16.807 17.604 7.464 1.00 82.19 98 ALA A O 1
ATOM 754 N N . GLN A 1 99 ? -18.484 18.002 6.029 1.00 76.19 99 GLN A N 1
ATOM 755 C CA . GLN A 1 99 ? -17.934 17.124 4.987 1.00 76.19 99 GLN A CA 1
ATOM 756 C C . GLN A 1 99 ? -16.618 17.642 4.416 1.00 76.19 99 GLN A C 1
ATOM 758 O O . GLN A 1 99 ? -15.733 16.854 4.117 1.00 76.19 99 GLN A O 1
ATOM 763 N N . ASP A 1 100 ? -16.490 18.956 4.348 1.00 83.81 100 ASP A N 1
ATOM 764 C CA . ASP A 1 100 ? -15.327 19.715 3.910 1.00 83.81 100 ASP A CA 1
ATOM 765 C C . ASP A 1 100 ? -14.354 20.054 5.050 1.00 83.81 100 ASP A C 1
ATOM 767 O O . ASP A 1 100 ? -13.401 20.800 4.832 1.00 83.81 100 ASP A O 1
ATOM 771 N N . ALA A 1 101 ? -14.577 19.527 6.262 1.00 91.19 101 ALA A N 1
ATOM 772 C CA . ALA A 1 101 ? -13.631 19.710 7.355 1.00 91.19 101 ALA A CA 1
ATOM 773 C C . ALA A 1 101 ? -12.268 19.101 6.966 1.00 91.19 101 ALA A C 1
ATOM 775 O O . ALA A 1 101 ? -12.227 17.985 6.434 1.00 91.19 101 ALA A O 1
ATOM 776 N N . PRO A 1 102 ? -11.153 19.802 7.222 1.00 93.56 102 PRO A N 1
ATOM 777 C CA . PRO A 1 102 ? -9.830 19.296 6.900 1.00 93.56 102 PRO A CA 1
ATOM 778 C C . PRO A 1 102 ? -9.496 18.075 7.761 1.00 93.56 102 PRO A C 1
ATOM 780 O O . PRO A 1 102 ? -9.998 17.915 8.876 1.00 93.56 102 PRO A O 1
ATOM 783 N N . TRP A 1 103 ? -8.602 17.219 7.264 1.00 94.94 103 TRP A N 1
ATOM 784 C CA . TRP A 1 103 ? -8.259 15.958 7.927 1.00 94.94 103 TRP A CA 1
ATOM 785 C C . TRP A 1 103 ? -7.794 16.141 9.383 1.00 94.94 103 TRP A C 1
ATOM 787 O O . TRP A 1 103 ? -8.096 15.299 10.227 1.00 94.94 103 TRP A O 1
ATOM 797 N N . HIS A 1 104 ? -7.101 17.240 9.705 1.00 95.25 104 HIS A N 1
ATOM 798 C CA . HIS A 1 104 ? -6.571 17.468 11.048 1.00 95.25 104 HIS A CA 1
ATOM 799 C C . HIS A 1 104 ? -7.675 17.705 12.091 1.00 95.25 104 HIS A C 1
ATOM 801 O O . HIS A 1 104 ? -7.486 17.320 13.236 1.00 95.25 104 HIS A O 1
ATOM 807 N N . GLU A 1 105 ? -8.861 18.203 11.711 1.00 94.81 105 GLU A N 1
ATOM 808 C CA . GLU A 1 105 ? -10.014 18.264 12.631 1.00 94.81 105 GLU A CA 1
ATOM 809 C C . GLU A 1 105 ? -10.531 16.859 12.997 1.00 94.81 105 GLU A C 1
ATOM 811 O O . GLU A 1 105 ? -11.008 16.632 14.109 1.00 94.81 105 GLU A O 1
ATOM 816 N N . TYR A 1 106 ? -10.416 15.888 12.083 1.00 96.00 106 TYR A N 1
ATOM 817 C CA . TYR A 1 106 ? -10.696 14.478 12.382 1.00 96.00 106 TYR A CA 1
ATOM 818 C C . TYR A 1 106 ? -9.611 13.893 13.290 1.00 96.00 106 TYR A C 1
ATOM 820 O O . TYR A 1 106 ? -9.922 13.146 14.216 1.00 96.00 106 TYR A O 1
ATOM 828 N N . ALA A 1 107 ? -8.347 14.253 13.055 1.00 96.56 107 ALA A N 1
ATOM 829 C CA . ALA A 1 107 ? -7.228 13.823 13.886 1.00 96.56 107 ALA A CA 1
ATOM 830 C C . ALA A 1 107 ? -7.307 14.388 15.317 1.00 96.56 107 ALA A C 1
ATOM 832 O O . ALA A 1 107 ? -6.951 13.685 16.261 1.00 96.56 107 ALA A O 1
ATOM 833 N N . ASP A 1 108 ? -7.852 15.593 15.506 1.00 94.69 108 ASP A N 1
ATOM 834 C CA . ASP A 1 108 ? -8.074 16.187 16.831 1.00 94.69 108 ASP A CA 1
ATOM 835 C C . ASP A 1 108 ? -8.998 15.328 17.711 1.00 94.69 108 ASP A C 1
ATOM 837 O O . ASP A 1 108 ? -8.786 15.242 18.921 1.00 94.69 108 ASP A O 1
ATOM 841 N N . VAL A 1 109 ? -9.979 14.629 17.119 1.00 95.00 109 VAL A N 1
ATOM 842 C CA . VAL A 1 109 ? -10.829 13.665 17.846 1.00 95.00 109 VAL A CA 1
ATOM 843 C C . VAL A 1 109 ? -9.981 12.523 18.409 1.00 95.00 109 VAL A C 1
ATOM 845 O O . VAL A 1 109 ? -10.136 12.144 19.568 1.00 95.00 109 VAL A O 1
ATOM 848 N N . LEU A 1 110 ? -9.052 11.997 17.607 1.00 97.06 110 LEU A N 1
ATOM 849 C CA . LEU A 1 110 ? -8.151 10.921 18.023 1.00 97.06 110 LEU A CA 1
ATOM 850 C C . LEU A 1 110 ? -7.173 11.401 19.098 1.00 97.06 110 LEU A C 1
ATOM 852 O O . LEU A 1 110 ? -6.930 10.698 20.078 1.00 97.06 110 LEU A O 1
ATOM 856 N N . LYS A 1 111 ? -6.643 12.619 18.941 1.00 96.25 111 LYS A N 1
ATOM 857 C CA . LYS A 1 111 ? -5.747 13.228 19.926 1.0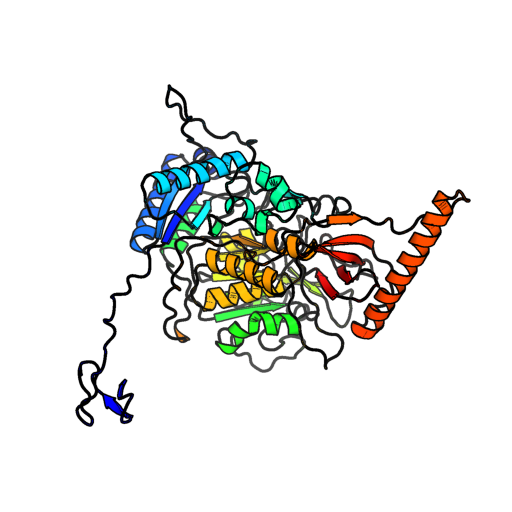0 96.25 111 LYS A CA 1
ATOM 858 C C . LYS A 1 111 ? -6.443 13.460 21.259 1.00 96.25 111 LYS A C 1
ATOM 860 O O . LYS A 1 111 ? -5.848 13.200 22.299 1.00 96.25 111 LYS A O 1
ATOM 865 N N . GLN A 1 112 ? -7.695 13.915 21.227 1.00 94.44 112 GLN A N 1
ATOM 866 C CA . GLN A 1 112 ? -8.501 14.095 22.425 1.00 94.44 112 GLN A CA 1
ATOM 867 C C . GLN A 1 112 ? -8.682 12.770 23.171 1.00 94.44 112 GLN A C 1
ATOM 869 O O . GLN A 1 112 ? -8.459 12.737 24.376 1.00 94.44 112 GLN A O 1
ATOM 874 N N . ILE A 1 113 ? -9.033 11.688 22.469 1.00 95.06 113 ILE A N 1
ATOM 875 C CA . ILE A 1 113 ? -9.173 10.358 23.080 1.00 95.06 113 ILE A CA 1
ATOM 876 C C . ILE A 1 113 ? -7.861 9.930 23.744 1.00 95.06 113 ILE A C 1
ATOM 878 O O . ILE A 1 113 ? -7.864 9.555 24.913 1.00 95.06 113 ILE A O 1
ATOM 882 N N . HIS A 1 114 ? -6.741 10.048 23.029 1.00 95.00 114 HIS A N 1
ATOM 883 C CA . HIS A 1 114 ? -5.423 9.704 23.562 1.00 95.00 114 HIS A CA 1
ATOM 884 C C . HIS A 1 114 ? -5.063 10.515 24.819 1.00 95.00 114 HIS A C 1
ATOM 886 O O . HIS A 1 114 ? -4.561 9.963 25.797 1.00 95.00 114 HIS A O 1
ATOM 892 N N . ASP A 1 115 ? -5.323 11.826 24.811 1.00 95.06 115 ASP A N 1
ATOM 893 C CA . ASP A 1 115 ? -5.043 12.695 25.957 1.00 95.06 115 ASP A CA 1
ATOM 894 C C . ASP A 1 115 ? -5.921 12.347 27.159 1.00 95.06 115 ASP A C 1
ATOM 896 O O . ASP A 1 115 ? -5.435 12.306 28.286 1.00 95.06 115 ASP A O 1
ATOM 900 N N . GLU A 1 116 ? -7.194 12.036 26.925 1.00 94.75 116 GLU A N 1
ATOM 901 C CA . GLU A 1 116 ? -8.120 11.609 27.969 1.00 94.75 116 GLU A CA 1
ATOM 902 C C . GLU A 1 116 ? -7.722 10.251 28.582 1.00 94.75 116 GLU A C 1
ATOM 904 O O . GLU A 1 116 ? -7.811 10.087 29.800 1.00 94.75 116 GLU A O 1
ATOM 909 N N . GLU A 1 117 ? -7.254 9.286 27.781 1.00 94.38 117 GLU A N 1
ATOM 910 C CA . GLU A 1 117 ? -6.673 8.026 28.283 1.00 94.38 117 GLU A CA 1
ATOM 911 C C . GLU A 1 117 ? -5.435 8.295 29.152 1.00 94.38 117 GLU A C 1
ATOM 913 O O . GLU A 1 117 ? -5.318 7.771 30.264 1.00 94.38 117 GLU A O 1
ATOM 918 N N . ALA A 1 118 ? -4.533 9.160 28.678 1.00 92.62 118 ALA A N 1
ATOM 919 C CA . ALA A 1 118 ? -3.315 9.520 29.395 1.00 92.62 118 ALA A CA 1
ATOM 920 C C . ALA A 1 118 ? -3.609 10.241 30.723 1.00 92.62 118 ALA A C 1
ATOM 922 O O . ALA A 1 118 ? -2.980 9.937 31.738 1.00 92.62 118 ALA A O 1
ATOM 923 N N . GLU A 1 119 ? -4.583 11.157 30.747 1.00 95.19 119 GLU A N 1
ATOM 924 C CA . GLU A 1 119 ? -5.048 11.842 31.961 1.00 95.19 119 GLU A CA 1
ATOM 925 C C . GLU A 1 119 ? -5.637 10.866 32.990 1.00 95.19 119 GLU A C 1
ATOM 927 O O . GLU A 1 119 ? -5.460 11.060 34.196 1.00 95.19 119 GLU A O 1
ATOM 932 N N . ARG A 1 120 ? -6.299 9.795 32.531 1.00 95.12 120 ARG A N 1
ATOM 933 C CA . ARG A 1 120 ? -6.812 8.715 33.391 1.00 95.12 120 ARG A CA 1
ATOM 934 C C . ARG A 1 120 ? -5.742 7.699 33.806 1.00 95.12 120 ARG A C 1
ATOM 936 O O . ARG A 1 120 ? -6.016 6.858 34.660 1.00 95.12 120 ARG A O 1
ATOM 943 N N . GLY A 1 121 ? -4.529 7.784 33.254 1.00 91.50 121 GLY A N 1
ATOM 944 C CA . GLY A 1 121 ? -3.455 6.817 33.493 1.00 91.50 121 GLY A CA 1
ATOM 945 C C . GLY A 1 121 ? -3.733 5.442 32.879 1.00 91.50 121 GLY A C 1
ATOM 946 O O . GLY A 1 121 ? -3.204 4.441 33.360 1.00 91.50 121 GLY A O 1
ATOM 947 N N . GLU A 1 122 ? -4.583 5.385 31.854 1.00 89.75 122 GLU A N 1
ATOM 948 C CA . GLU A 1 122 ? -4.908 4.161 31.127 1.00 89.75 122 GLU A CA 1
ATOM 949 C C . GLU A 1 122 ? -3.790 3.806 30.139 1.00 89.75 122 GLU A C 1
ATOM 951 O O . GLU A 1 122 ? -3.086 4.675 29.621 1.00 89.75 122 GLU A O 1
ATOM 956 N N . GLU A 1 123 ? -3.631 2.513 29.842 1.00 89.50 123 GLU A N 1
ATOM 957 C CA . GLU A 1 123 ? -2.826 2.115 28.686 1.00 89.50 123 GLU A CA 1
ATOM 958 C C . GLU A 1 123 ? -3.451 2.680 27.407 1.00 89.50 123 GLU A C 1
ATOM 960 O O . GLU A 1 123 ? -4.655 2.461 27.204 1.00 89.50 123 GLU A O 1
ATOM 965 N N . PRO A 1 124 ? -2.660 3.377 26.569 1.00 92.88 124 PRO A N 1
ATOM 966 C CA . PRO A 1 124 ? -3.182 4.090 25.418 1.00 92.88 124 PRO A CA 1
ATOM 967 C C . PRO A 1 124 ? -3.657 3.123 24.341 1.00 92.88 124 PRO A C 1
ATOM 969 O O . PRO A 1 124 ? -3.074 2.058 24.125 1.00 92.88 124 PRO A O 1
ATOM 972 N N . SER A 1 125 ? -4.674 3.546 23.601 1.00 95.88 125 SER A N 1
ATOM 973 C CA . SER A 1 125 ? -5.016 2.920 22.332 1.00 95.88 125 SER A CA 1
ATOM 974 C C . SER A 1 125 ? -3.898 3.173 21.317 1.00 95.88 125 SER A C 1
ATOM 976 O O . SER A 1 125 ? -3.561 4.322 21.040 1.00 95.88 125 SER A O 1
ATOM 978 N N . THR A 1 126 ? -3.321 2.108 20.758 1.00 97.00 126 THR A N 1
ATOM 979 C CA . THR A 1 126 ? -2.197 2.175 19.802 1.00 97.00 126 THR A CA 1
ATOM 980 C C . THR A 1 126 ? -2.565 1.691 18.405 1.00 97.00 126 THR A C 1
ATOM 982 O O . THR A 1 126 ? -1.778 1.852 17.480 1.00 97.00 126 THR A O 1
ATOM 985 N N . PHE A 1 127 ? -3.759 1.136 18.207 1.00 98.25 127 PHE A N 1
ATOM 986 C CA . PHE A 1 127 ? -4.275 0.764 16.888 1.00 98.25 127 PHE A CA 1
ATOM 987 C C . PHE A 1 127 ? -5.384 1.721 16.452 1.00 98.25 127 PHE A C 1
ATOM 989 O O . PHE A 1 127 ? -6.222 2.118 17.257 1.00 98.25 127 PHE A O 1
ATOM 996 N N . LEU A 1 128 ? -5.427 2.068 15.170 1.00 98.81 128 LEU A N 1
ATOM 997 C CA . LEU A 1 128 ? -6.483 2.882 14.576 1.00 98.81 128 LEU A CA 1
ATOM 998 C C . LEU A 1 128 ? -7.073 2.147 13.378 1.00 98.81 128 LEU A C 1
ATOM 1000 O O . LEU A 1 128 ? -6.406 2.000 12.354 1.00 98.81 128 LEU A O 1
ATOM 1004 N N . PHE A 1 129 ? -8.329 1.727 13.497 1.00 98.88 129 PHE A N 1
ATOM 1005 C CA . PHE A 1 129 ? -9.065 1.107 12.405 1.00 98.88 129 PHE A CA 1
ATOM 1006 C C . PHE A 1 129 ? -10.104 2.082 11.845 1.00 98.88 129 PHE A C 1
ATOM 1008 O O . PHE A 1 129 ? -11.120 2.366 12.481 1.00 98.88 129 PHE A O 1
ATOM 1015 N N . ILE A 1 130 ? -9.834 2.626 10.660 1.00 98.94 130 ILE A N 1
ATOM 1016 C CA . ILE A 1 130 ? -10.702 3.599 9.992 1.00 98.94 130 ILE A CA 1
ATOM 1017 C C . ILE A 1 130 ? -11.753 2.857 9.163 1.00 98.94 130 ILE A C 1
ATOM 1019 O O . ILE A 1 130 ? -11.404 2.078 8.280 1.00 98.94 130 ILE A O 1
ATOM 1023 N N . LEU A 1 131 ? -13.040 3.121 9.395 1.00 98.75 131 LEU A N 1
ATOM 1024 C CA . LEU A 1 131 ? -14.132 2.516 8.627 1.00 98.75 131 LEU A CA 1
ATOM 1025 C C . LEU A 1 131 ? -14.760 3.521 7.661 1.00 98.75 131 LEU A C 1
ATOM 1027 O O . LEU A 1 131 ? -15.406 4.489 8.084 1.00 98.75 131 LEU A O 1
ATOM 1031 N N . GLY A 1 132 ? -14.632 3.237 6.366 1.00 97.50 132 GLY A N 1
ATOM 1032 C CA . GLY A 1 132 ? -15.237 3.996 5.279 1.00 97.50 132 GLY A CA 1
ATOM 1033 C C . GLY A 1 132 ? -14.230 4.527 4.258 1.00 97.50 132 GLY A C 1
ATOM 1034 O O . GLY A 1 132 ? -13.014 4.531 4.463 1.00 97.50 132 GLY A O 1
ATOM 1035 N N . GLY A 1 133 ? -14.768 4.986 3.126 1.00 96.00 133 GLY A N 1
ATOM 1036 C CA . GLY A 1 133 ? -14.000 5.704 2.113 1.00 96.00 133 GLY A CA 1
ATOM 1037 C C . GLY A 1 133 ? -13.643 7.134 2.537 1.00 96.00 133 GLY A C 1
ATOM 1038 O O . GLY A 1 133 ? -13.984 7.579 3.638 1.00 96.00 133 GLY A O 1
ATOM 1039 N N . ASP A 1 134 ? -12.991 7.857 1.627 1.00 95.31 134 ASP A N 1
ATOM 1040 C CA . ASP A 1 134 ? -12.625 9.276 1.774 1.00 95.31 134 ASP A CA 1
ATOM 1041 C C . ASP A 1 134 ? -13.850 10.187 2.017 1.00 95.31 134 ASP A C 1
ATOM 1043 O O . ASP A 1 134 ? -13.786 11.178 2.737 1.00 95.31 134 ASP A O 1
ATOM 1047 N N . ASP A 1 135 ? -15.023 9.787 1.525 1.00 95.38 135 ASP A N 1
ATOM 1048 C CA . ASP A 1 135 ? -16.293 10.479 1.751 1.00 95.38 135 ASP A CA 1
ATOM 1049 C C . ASP A 1 135 ? -16.820 10.374 3.200 1.00 95.38 135 ASP A C 1
ATOM 1051 O O . ASP A 1 135 ? -17.678 11.164 3.619 1.00 95.38 135 ASP A O 1
ATOM 1055 N N . ILE A 1 136 ? -16.315 9.413 3.982 1.00 96.94 136 ILE A N 1
ATOM 1056 C CA . ILE A 1 136 ? -16.715 9.163 5.376 1.00 96.94 136 ILE A CA 1
ATOM 1057 C C . ILE A 1 136 ? -15.695 9.757 6.348 1.00 96.94 136 ILE A C 1
ATOM 1059 O O . ILE A 1 136 ? -16.057 10.614 7.158 1.00 96.94 136 ILE A O 1
ATOM 1063 N N . ILE A 1 137 ? -14.442 9.306 6.244 1.00 97.38 137 ILE A N 1
ATOM 1064 C CA . ILE A 1 137 ? -13.268 9.849 6.933 1.00 97.38 137 ILE A CA 1
ATOM 1065 C C . ILE A 1 137 ? -12.257 10.189 5.836 1.00 97.38 137 ILE A C 1
ATOM 1067 O O . ILE A 1 137 ? -11.816 9.252 5.158 1.00 97.38 137 ILE A O 1
ATOM 1071 N N . PRO A 1 138 ? -11.896 11.472 5.653 1.00 96.00 138 PRO A N 1
ATOM 1072 C CA . PRO A 1 138 ? -11.047 11.882 4.542 1.00 96.00 138 PRO A CA 1
ATOM 1073 C C . PRO A 1 138 ? -9.710 11.147 4.587 1.00 96.00 138 PRO A C 1
ATOM 1075 O O . PRO A 1 138 ? -9.172 10.903 5.663 1.00 96.00 138 PRO A O 1
ATOM 1078 N N . MET A 1 139 ? -9.183 10.763 3.431 1.00 96.56 139 MET A N 1
ATOM 1079 C CA . MET A 1 139 ? -7.810 10.300 3.297 1.00 96.56 139 MET A CA 1
ATOM 1080 C C . MET A 1 139 ? -6.967 11.507 2.871 1.00 96.56 139 MET A C 1
ATOM 1082 O O . MET A 1 139 ? -7.177 12.035 1.780 1.00 96.56 139 MET A O 1
ATOM 1086 N N . PRO A 1 140 ? -6.050 11.995 3.722 1.00 95.69 140 PRO A N 1
ATOM 1087 C CA . PRO A 1 140 ? -5.207 13.134 3.387 1.00 95.69 140 PRO A CA 1
ATOM 1088 C C . PRO A 1 140 ? -4.497 12.974 2.037 1.00 95.69 140 PRO A C 1
ATOM 1090 O O . PRO A 1 140 ? -3.896 11.936 1.765 1.00 95.69 140 PRO A O 1
ATOM 1093 N N . ALA A 1 141 ? -4.518 14.033 1.228 1.00 93.88 141 ALA A N 1
ATOM 1094 C CA . ALA A 1 141 ? -3.798 14.118 -0.037 1.00 93.88 141 ALA A CA 1
ATOM 1095 C C . ALA A 1 141 ? -2.674 15.155 0.088 1.00 93.88 141 ALA A C 1
ATOM 1097 O O . ALA A 1 141 ? -2.935 16.358 0.162 1.00 93.88 141 ALA A O 1
ATOM 1098 N N . ILE A 1 142 ? -1.423 14.697 0.125 1.00 93.50 142 ILE A N 1
ATOM 1099 C CA . ILE A 1 142 ? -0.249 15.565 0.312 1.00 93.50 142 ILE A CA 1
ATOM 1100 C C . ILE A 1 142 ? 0.437 15.867 -1.026 1.00 93.50 142 ILE A C 1
ATOM 1102 O O . ILE A 1 142 ? 0.363 15.035 -1.925 1.00 93.50 142 ILE A O 1
ATOM 1106 N N . PRO A 1 143 ? 1.137 17.001 -1.188 1.00 91.75 143 PRO A N 1
ATOM 1107 C CA . PRO A 1 143 ? 1.901 17.294 -2.399 1.00 91.75 143 PRO A CA 1
ATOM 1108 C C . PRO A 1 143 ? 2.927 16.219 -2.797 1.00 91.75 143 PRO A C 1
ATOM 1110 O O . PRO A 1 143 ? 3.601 15.621 -1.959 1.00 91.75 143 PRO A O 1
ATOM 1113 N N . HIS A 1 144 ? 3.089 16.054 -4.110 1.00 89.69 144 HIS A N 1
ATOM 1114 C CA . HIS A 1 144 ? 4.150 15.300 -4.780 1.00 89.69 144 HIS A CA 1
ATOM 1115 C C . HIS A 1 144 ? 5.558 15.609 -4.232 1.00 89.69 144 HIS A C 1
ATOM 1117 O O . HIS A 1 144 ? 6.078 16.669 -4.572 1.00 89.69 144 HIS A O 1
ATOM 1123 N N . TYR A 1 145 ? 6.258 14.725 -3.499 1.00 89.69 145 TYR A N 1
ATOM 1124 C CA . TYR A 1 145 ? 7.691 14.946 -3.188 1.00 89.69 145 TYR A CA 1
ATOM 1125 C C . TYR A 1 145 ? 8.559 15.156 -4.439 1.00 89.69 145 TYR A C 1
ATOM 1127 O O . TYR A 1 145 ? 9.616 15.787 -4.379 1.00 89.69 145 TYR A O 1
ATOM 1135 N N . LEU A 1 146 ? 8.114 14.651 -5.594 1.00 82.38 146 LEU A N 1
ATOM 1136 C CA . LEU A 1 146 ? 8.797 14.819 -6.870 1.00 82.38 146 LEU A CA 1
ATOM 1137 C C . LEU A 1 146 ? 8.463 16.146 -7.597 1.00 82.38 146 LEU A C 1
ATOM 1139 O O . LEU A 1 146 ? 9.053 16.431 -8.643 1.00 82.38 146 LEU A O 1
ATOM 1143 N N . GLY A 1 147 ? 7.599 16.982 -7.009 1.00 70.75 147 GLY A N 1
ATOM 1144 C CA . GLY A 1 147 ? 7.270 18.344 -7.440 1.00 70.75 147 GLY A CA 1
ATOM 1145 C C . GLY A 1 147 ? 6.123 18.464 -8.456 1.00 70.75 147 GLY A C 1
ATOM 1146 O O . GLY A 1 147 ? 5.652 17.479 -9.018 1.00 70.75 147 GLY A O 1
ATOM 1147 N N . ASP A 1 148 ? 5.730 19.711 -8.739 1.00 58.03 148 ASP A N 1
ATOM 1148 C CA . ASP A 1 148 ? 4.513 20.103 -9.488 1.00 58.03 148 ASP A CA 1
ATOM 1149 C C . ASP A 1 148 ? 4.528 19.816 -11.002 1.00 58.03 148 ASP A C 1
ATOM 1151 O O . ASP A 1 148 ? 3.578 20.141 -11.711 1.00 58.03 148 ASP A O 1
ATOM 1155 N N . GLN A 1 149 ? 5.617 19.244 -11.522 1.00 51.56 149 GLN A N 1
ATOM 1156 C CA . GLN A 1 149 ? 5.755 18.876 -12.941 1.00 51.56 149 GLN A CA 1
ATOM 1157 C C . GLN A 1 149 ? 5.148 17.499 -13.260 1.00 51.56 149 GLN A C 1
ATOM 1159 O O . GLN A 1 149 ? 5.289 17.005 -14.375 1.00 51.56 149 GLN A O 1
ATOM 1164 N N . ALA A 1 150 ? 4.524 16.866 -12.270 1.00 51.59 150 ALA A N 1
ATOM 1165 C CA . ALA A 1 150 ? 3.803 15.614 -12.418 1.00 51.59 150 ALA A CA 1
ATOM 1166 C C . ALA A 1 150 ? 2.437 15.853 -13.100 1.00 51.59 150 ALA A C 1
ATOM 1168 O O . ALA A 1 150 ? 1.876 16.953 -13.013 1.00 51.59 150 ALA A O 1
ATOM 1169 N N . GLY A 1 151 ? 1.893 14.847 -13.795 1.00 53.62 151 GLY A N 1
ATOM 1170 C CA . GLY A 1 151 ? 0.541 14.945 -14.368 1.00 53.62 151 GLY A CA 1
ATOM 1171 C C . GLY A 1 151 ? -0.516 15.197 -13.281 1.00 53.62 151 GLY A C 1
ATOM 1172 O O . GLY A 1 151 ? -0.250 14.981 -12.103 1.00 53.62 151 GLY A O 1
ATOM 1173 N N . ASP A 1 152 ? -1.736 15.629 -13.632 1.00 51.91 152 ASP A N 1
ATOM 1174 C CA . ASP A 1 152 ? -2.786 15.920 -12.629 1.00 51.91 152 ASP A CA 1
ATOM 1175 C C . ASP A 1 152 ? -3.038 14.745 -11.659 1.00 51.91 152 ASP A C 1
ATOM 1177 O O . ASP A 1 152 ? -3.262 14.968 -10.471 1.00 51.91 152 ASP A O 1
ATOM 1181 N N . ALA A 1 153 ? -2.914 13.502 -12.138 1.00 57.59 153 ALA A N 1
ATOM 1182 C CA . ALA A 1 153 ? -3.056 12.273 -11.348 1.00 57.59 153 ALA A CA 1
ATOM 1183 C C . ALA A 1 153 ? -1.870 11.956 -10.404 1.00 57.59 153 ALA A C 1
ATOM 1185 O O . ALA A 1 153 ? -1.933 10.996 -9.637 1.00 57.59 153 ALA A O 1
ATOM 1186 N N . GLU A 1 154 ? -0.788 12.734 -10.464 1.00 67.62 154 GLU A N 1
ATOM 1187 C CA . GLU A 1 154 ? 0.454 12.564 -9.695 1.00 67.62 154 GLU A CA 1
ATOM 1188 C C . GLU A 1 154 ? 0.777 13.786 -8.816 1.00 67.62 154 GLU A C 1
ATOM 1190 O O . GLU A 1 154 ? 1.788 13.809 -8.119 1.00 67.62 154 GLU A O 1
ATOM 1195 N N . LYS A 1 155 ? -0.059 14.832 -8.827 1.00 80.88 155 LYS A N 1
ATOM 1196 C CA . LYS A 1 155 ? 0.202 16.056 -8.047 1.00 80.88 155 LYS A CA 1
ATOM 1197 C C . LYS A 1 155 ? 0.149 15.832 -6.542 1.00 80.88 155 LYS A C 1
ATOM 1199 O O . LYS A 1 155 ? 0.802 16.562 -5.796 1.00 80.88 155 LYS A O 1
ATOM 1204 N N . THR A 1 156 ? -0.622 14.844 -6.104 1.00 90.75 156 THR A N 1
ATOM 1205 C CA . THR A 1 156 ? -0.777 14.505 -4.694 1.00 90.75 156 THR A CA 1
ATOM 1206 C C . THR A 1 156 ? -0.614 13.013 -4.445 1.00 90.75 156 THR A C 1
ATOM 1208 O O . THR A 1 156 ? -0.830 12.195 -5.338 1.00 90.75 156 THR A O 1
ATOM 1211 N N . ILE A 1 157 ? -0.267 12.649 -3.214 1.00 93.31 157 ILE A N 1
ATOM 1212 C CA . ILE A 1 157 ? -0.246 11.273 -2.724 1.00 93.31 157 ILE A CA 1
ATOM 1213 C C . ILE A 1 157 ? -1.302 11.138 -1.638 1.00 93.31 157 ILE A C 1
ATOM 1215 O O . ILE A 1 157 ? -1.278 11.882 -0.657 1.00 93.31 157 ILE A O 1
ATOM 1219 N N . ASP A 1 158 ? -2.203 10.177 -1.817 1.00 95.50 158 ASP A N 1
ATOM 1220 C CA . ASP A 1 158 ? -3.215 9.855 -0.817 1.00 95.50 158 ASP A CA 1
ATOM 1221 C C . ASP A 1 158 ? -2.568 8.961 0.252 1.00 95.50 158 ASP A C 1
ATOM 1223 O O . ASP A 1 158 ? -1.953 7.936 -0.077 1.00 95.50 158 ASP A O 1
ATOM 1227 N N . THR A 1 159 ? -2.662 9.349 1.526 1.00 97.19 159 THR A N 1
ATOM 1228 C CA . THR A 1 159 ? -2.021 8.636 2.639 1.00 97.19 159 THR A CA 1
ATOM 1229 C C . THR A 1 159 ? -2.821 8.732 3.931 1.00 97.19 159 THR A C 1
ATOM 1231 O O . THR A 1 159 ? -3.220 9.815 4.350 1.00 97.19 159 THR A O 1
ATOM 1234 N N . ASP A 1 160 ? -2.997 7.602 4.617 1.00 98.12 160 ASP A N 1
ATOM 1235 C CA . ASP A 1 160 ? -3.530 7.593 5.983 1.00 98.12 160 ASP A CA 1
ATOM 1236 C C . ASP A 1 160 ? -2.442 7.860 7.033 1.00 98.12 160 ASP A C 1
ATOM 1238 O O . ASP A 1 160 ? -2.772 8.077 8.197 1.00 98.12 160 ASP A O 1
ATOM 1242 N N . LEU A 1 161 ? -1.153 7.897 6.654 1.00 97.75 161 LEU A N 1
ATOM 1243 C CA . LEU A 1 161 ? -0.028 8.009 7.592 1.00 97.75 161 LEU A CA 1
ATOM 1244 C C . LEU A 1 161 ? -0.160 9.205 8.544 1.00 97.75 161 LEU A C 1
ATOM 1246 O O . LEU A 1 161 ? 0.223 9.102 9.704 1.00 97.75 161 LEU A O 1
ATOM 1250 N N . LEU A 1 162 ? -0.738 10.319 8.088 1.00 97.88 162 LEU A N 1
ATOM 1251 C CA . LEU A 1 162 ? -0.965 11.506 8.917 1.00 97.88 162 LEU A CA 1
ATOM 1252 C C . LEU A 1 162 ? -1.838 11.226 10.150 1.00 97.88 162 LEU A C 1
ATOM 1254 O O . LEU A 1 162 ? -1.622 11.840 11.194 1.00 97.88 162 LEU A O 1
ATOM 1258 N N . TYR A 1 163 ? -2.751 10.252 10.093 1.00 98.44 163 TYR A N 1
ATOM 1259 C CA . TYR A 1 163 ? -3.547 9.869 11.258 1.00 98.44 163 TYR A CA 1
ATOM 1260 C C . TYR A 1 163 ? -2.733 9.184 12.359 1.00 98.44 163 TYR A C 1
ATOM 1262 O O . TYR A 1 163 ? -3.164 9.225 13.506 1.00 98.44 163 TYR A O 1
ATOM 1270 N N . ALA A 1 164 ? -1.543 8.637 12.075 1.00 98.06 164 ALA A N 1
ATOM 1271 C CA . ALA A 1 164 ? -0.637 8.138 13.115 1.00 98.06 164 ALA A CA 1
ATOM 1272 C C . ALA A 1 164 ? -0.017 9.278 13.930 1.00 98.06 164 ALA A C 1
ATOM 1274 O O . ALA A 1 164 ? 0.491 9.036 15.023 1.00 98.06 164 ALA A O 1
ATOM 1275 N N . TYR A 1 165 ? -0.075 10.511 13.425 1.00 97.81 165 TYR A N 1
ATOM 1276 C CA . TYR A 1 165 ? 0.525 11.699 14.020 1.00 97.81 165 TYR A CA 1
ATOM 1277 C C . TYR A 1 165 ? -0.553 12.771 14.222 1.00 97.81 165 TYR A C 1
ATOM 1279 O O . TYR A 1 165 ? -0.521 13.808 13.560 1.00 97.81 165 TYR A O 1
ATOM 1287 N N . PRO A 1 166 ? -1.535 12.564 15.118 1.00 96.88 166 PRO A N 1
ATOM 1288 C CA . PRO A 1 166 ? -2.645 13.495 15.317 1.00 96.88 166 PRO A CA 1
ATOM 1289 C C . PRO A 1 166 ? -2.202 14.721 16.137 1.00 96.88 166 PRO A C 1
ATOM 1291 O O . PRO A 1 166 ? -2.696 14.994 17.227 1.00 96.88 166 PRO A O 1
ATOM 1294 N N . TYR A 1 167 ? -1.201 15.447 15.647 1.00 96.19 167 TYR A N 1
ATOM 1295 C CA . TYR A 1 167 ? -0.598 16.583 16.338 1.00 96.19 167 TYR A CA 1
ATOM 1296 C C . TYR A 1 167 ? -1.113 17.933 15.839 1.00 96.19 167 TYR A C 1
ATOM 1298 O O . TYR A 1 167 ? -0.690 18.956 16.365 1.00 96.19 167 TYR A O 1
ATOM 1306 N N . GLY A 1 168 ? -2.047 17.941 14.887 1.00 92.94 168 GLY A N 1
ATOM 1307 C CA . GLY A 1 168 ? -2.675 19.141 14.337 1.00 92.94 168 GLY A CA 1
ATOM 1308 C C . GLY A 1 168 ? -2.171 19.505 12.938 1.00 92.94 168 GLY A C 1
ATOM 1309 O O . GLY A 1 168 ? -1.349 18.806 12.342 1.00 92.94 168 GLY A O 1
ATOM 1310 N N . ALA A 1 169 ? -2.672 20.626 12.412 1.00 94.31 169 ALA A N 1
ATOM 1311 C CA . ALA A 1 169 ? -2.463 21.068 11.028 1.00 94.31 169 ALA A CA 1
ATOM 1312 C C . ALA A 1 169 ? -0.986 21.225 10.619 1.00 94.31 169 ALA A C 1
ATOM 1314 O O . ALA A 1 169 ? -0.640 21.088 9.451 1.00 94.31 169 ALA A O 1
ATOM 1315 N N . GLN A 1 170 ? -0.077 21.471 11.565 1.00 95.31 170 GLN A N 1
ATOM 1316 C CA . GLN A 1 170 ? 1.353 21.589 11.270 1.00 95.31 170 GLN A CA 1
ATOM 1317 C C . GLN A 1 170 ? 1.980 20.284 10.748 1.00 95.31 170 GLN A C 1
ATOM 1319 O O . GLN A 1 170 ? 3.090 20.306 10.212 1.00 95.31 170 GLN A O 1
ATOM 1324 N N . MET A 1 171 ? 1.283 19.149 10.868 1.00 96.94 171 MET A N 1
ATOM 1325 C CA . MET A 1 171 ? 1.720 17.896 10.255 1.00 96.94 171 MET A CA 1
ATOM 1326 C C . MET A 1 171 ? 1.689 17.927 8.724 1.00 96.94 171 MET A C 1
ATOM 1328 O O . MET A 1 171 ? 2.493 17.222 8.118 1.00 96.94 171 MET A O 1
ATOM 1332 N N . ASP A 1 172 ? 0.878 18.793 8.103 1.00 95.00 172 ASP A N 1
ATOM 1333 C CA . ASP A 1 172 ? 0.891 19.006 6.648 1.00 95.00 172 ASP A CA 1
ATOM 1334 C C . ASP A 1 172 ? 2.267 19.496 6.168 1.00 95.00 172 ASP A C 1
ATOM 1336 O O . ASP A 1 172 ? 2.821 19.004 5.184 1.00 95.00 172 ASP A O 1
ATOM 1340 N N . GLU A 1 173 ? 2.884 20.428 6.900 1.00 94.62 173 GLU A N 1
ATOM 1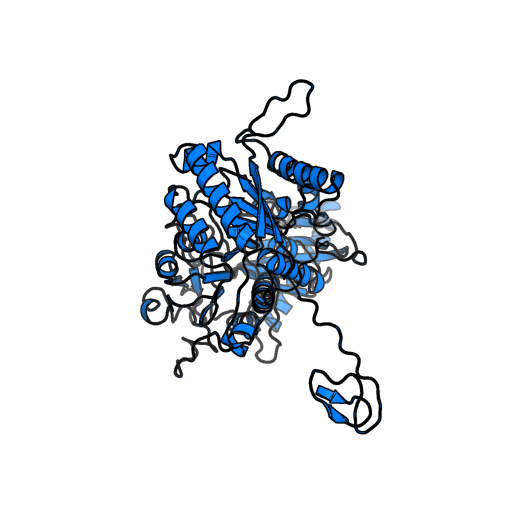341 C CA . GLU A 1 173 ? 4.246 20.870 6.592 1.00 94.62 173 GLU A CA 1
ATOM 1342 C C . GLU A 1 173 ? 5.283 19.815 7.004 1.00 94.62 173 GLU A C 1
ATOM 1344 O O . GLU A 1 173 ? 6.261 19.576 6.284 1.00 94.62 173 GLU A O 1
ATOM 1349 N N . ALA A 1 174 ? 5.087 19.168 8.158 1.00 95.56 174 ALA A N 1
ATOM 1350 C CA . ALA A 1 174 ? 6.033 18.186 8.676 1.00 95.56 174 ALA A CA 1
ATOM 1351 C C . ALA A 1 174 ? 6.190 16.986 7.733 1.00 95.56 174 ALA A C 1
ATOM 1353 O O . ALA A 1 174 ? 7.311 16.523 7.529 1.00 95.56 174 ALA A O 1
ATOM 1354 N N . ILE A 1 175 ? 5.105 16.500 7.123 1.00 95.50 175 ILE A N 1
ATOM 1355 C CA . ILE A 1 175 ? 5.180 15.395 6.163 1.00 95.50 175 ILE A CA 1
ATOM 1356 C C . ILE A 1 175 ? 5.885 15.836 4.881 1.00 95.50 175 ILE A C 1
ATOM 1358 O O . ILE A 1 175 ? 6.840 15.183 4.466 1.00 95.50 175 ILE A O 1
ATOM 1362 N N . CYS A 1 176 ? 5.540 16.999 4.321 1.00 92.88 176 CYS A N 1
ATOM 1363 C CA . CYS A 1 176 ? 6.168 17.518 3.098 1.00 92.88 176 CYS A CA 1
ATOM 1364 C C . CYS A 1 176 ? 7.677 17.760 3.258 1.00 92.88 176 CYS A C 1
ATOM 1366 O O . CYS A 1 176 ? 8.455 17.576 2.327 1.00 92.88 176 CYS A O 1
ATOM 1368 N N . SER A 1 177 ? 8.101 18.173 4.452 1.00 92.25 177 SER A N 1
ATOM 1369 C CA . SER A 1 177 ? 9.508 18.407 4.791 1.00 92.25 177 SER A CA 1
ATOM 1370 C C . SER A 1 177 ? 10.258 17.149 5.253 1.00 92.25 177 SER A C 1
ATOM 1372 O O . SER A 1 177 ? 11.472 17.214 5.464 1.00 92.25 177 SER A O 1
ATOM 1374 N N . GLY A 1 178 ? 9.542 16.032 5.438 1.00 92.56 178 GLY A N 1
ATOM 1375 C CA . GLY A 1 178 ? 10.023 14.776 6.021 1.00 92.56 178 GLY A CA 1
ATOM 1376 C C . GLY A 1 178 ? 10.298 14.836 7.531 1.00 92.56 178 GLY A C 1
ATOM 1377 O O . GLY A 1 178 ? 10.699 13.841 8.128 1.00 92.56 178 GLY A O 1
ATOM 1378 N N . GLN A 1 179 ? 10.035 15.974 8.184 1.00 93.25 179 GLN A N 1
ATOM 1379 C CA . GLN A 1 179 ? 10.173 16.139 9.636 1.00 93.25 179 GLN A CA 1
ATOM 1380 C C . GLN A 1 179 ? 9.179 15.285 10.435 1.00 93.25 179 GLN A C 1
ATOM 1382 O O . GLN A 1 179 ? 9.424 14.981 11.601 1.00 93.25 179 GLN A O 1
ATOM 1387 N N . LEU A 1 180 ? 8.065 14.875 9.824 1.00 95.25 180 LEU A N 1
ATOM 1388 C CA . LEU A 1 180 ? 7.100 13.960 10.436 1.00 95.25 180 LEU A CA 1
ATOM 1389 C C . LEU A 1 180 ? 7.751 12.627 10.841 1.00 95.25 180 LEU A C 1
ATOM 1391 O O . LEU A 1 180 ? 7.429 12.094 11.898 1.00 95.25 180 LEU A O 1
ATOM 1395 N N . PHE A 1 181 ? 8.725 12.127 10.076 1.00 94.62 181 PHE A N 1
ATOM 1396 C CA . PHE A 1 181 ? 9.333 10.814 10.323 1.00 94.62 181 PHE A CA 1
ATOM 1397 C C . PHE A 1 181 ? 10.212 10.756 11.590 1.00 94.62 181 PHE A C 1
ATOM 1399 O O . PHE A 1 181 ? 10.515 9.668 12.079 1.00 94.62 181 PHE A O 1
ATOM 1406 N N . PHE A 1 182 ? 10.584 11.911 12.154 1.00 93.25 182 PHE A N 1
ATOM 1407 C CA . PHE A 1 182 ? 11.305 12.025 13.431 1.00 93.25 182 PHE A CA 1
ATOM 1408 C C . PHE A 1 182 ? 10.370 12.148 14.639 1.00 93.25 182 PHE A C 1
ATOM 1410 O O . PHE A 1 182 ? 10.819 12.136 15.787 1.00 93.25 182 PHE A O 1
ATOM 1417 N N . GLN A 1 183 ? 9.068 12.299 14.399 1.00 93.38 183 GLN A N 1
ATOM 1418 C CA . GLN A 1 183 ? 8.074 12.347 15.459 1.00 93.38 183 GLN A CA 1
ATOM 1419 C C . GLN A 1 183 ? 7.672 10.929 15.846 1.00 93.38 183 GLN A C 1
ATOM 1421 O O . GLN A 1 183 ? 7.761 9.997 15.047 1.00 93.38 183 GLN A O 1
ATOM 1426 N N . LYS A 1 184 ? 7.235 10.756 17.093 1.00 94.81 184 LYS A N 1
ATOM 1427 C CA . LYS A 1 184 ? 6.676 9.479 17.538 1.00 94.81 184 LYS A CA 1
ATOM 1428 C C . LYS A 1 184 ? 5.293 9.317 16.930 1.00 94.81 184 LYS A C 1
ATOM 1430 O O . LYS A 1 184 ? 4.530 10.276 16.920 1.00 94.81 184 LYS A O 1
ATOM 1435 N N . ALA A 1 185 ? 4.980 8.133 16.429 1.00 96.50 185 ALA A N 1
ATOM 1436 C CA . ALA A 1 185 ? 3.605 7.814 16.079 1.00 96.50 185 ALA A CA 1
ATOM 1437 C C . ALA A 1 185 ? 2.791 7.553 17.357 1.00 96.50 185 ALA A C 1
ATOM 1439 O O . ALA A 1 185 ? 3.336 7.180 18.398 1.00 96.50 185 ALA A O 1
ATOM 1440 N N . LEU A 1 186 ? 1.478 7.747 17.277 1.00 96.81 186 LEU A N 1
ATOM 1441 C CA . LEU A 1 186 ? 0.523 7.308 18.295 1.00 96.81 186 LEU A CA 1
ATOM 1442 C C . LEU A 1 186 ? -0.235 6.052 17.869 1.00 96.81 186 LEU A C 1
ATOM 1444 O O . LEU A 1 186 ? -0.613 5.272 18.738 1.00 96.81 186 LEU A O 1
ATOM 1448 N N . PHE A 1 187 ? -0.423 5.838 16.560 1.00 98.06 187 PHE A N 1
ATOM 1449 C CA . PHE A 1 187 ? -1.228 4.726 16.058 1.00 98.06 187 PHE A CA 1
ATOM 1450 C C . PHE A 1 187 ? -0.562 3.908 14.947 1.00 98.06 187 PHE A C 1
ATOM 1452 O O . PHE A 1 187 ? 0.050 4.454 14.030 1.00 98.06 187 PHE A O 1
ATOM 1459 N N . TYR A 1 188 ? -0.786 2.598 14.990 1.00 98.38 188 TYR A N 1
ATOM 1460 C CA . TYR A 1 188 ? -0.701 1.683 13.859 1.00 98.38 188 TYR A CA 1
ATOM 1461 C C . TYR A 1 188 ? -2.036 1.703 13.109 1.00 98.38 188 TYR A C 1
ATOM 1463 O O . TYR A 1 188 ? -3.084 1.445 13.702 1.00 98.38 188 TYR A O 1
ATOM 1471 N N . ILE A 1 189 ? -2.017 2.030 11.818 1.00 98.19 189 ILE A N 1
ATOM 1472 C CA . ILE A 1 189 ? -3.236 2.372 11.072 1.00 98.19 189 ILE A CA 1
ATOM 1473 C C . ILE A 1 189 ? -3.607 1.272 10.083 1.00 98.19 189 ILE A C 1
ATOM 1475 O O . ILE A 1 189 ? -2.741 0.776 9.364 1.00 98.19 189 ILE A O 1
ATOM 1479 N N . GLY A 1 190 ? -4.901 0.976 9.999 1.00 98.81 190 GLY A N 1
ATOM 1480 C CA . GLY A 1 190 ? -5.520 0.271 8.882 1.00 98.81 190 GLY A CA 1
ATOM 1481 C C . GLY A 1 190 ? -6.855 0.920 8.514 1.00 98.81 190 GLY A C 1
ATOM 1482 O O . GLY A 1 190 ? -7.502 1.552 9.355 1.00 98.81 190 GLY A O 1
ATOM 1483 N N . ARG A 1 191 ? -7.272 0.792 7.253 1.00 98.88 191 ARG A N 1
ATOM 1484 C CA . ARG A 1 191 ? -8.552 1.323 6.756 1.00 98.88 191 ARG A CA 1
ATOM 1485 C C . ARG A 1 191 ? -9.382 0.231 6.099 1.00 98.88 191 ARG A C 1
ATOM 1487 O O . ARG A 1 191 ? -8.882 -0.468 5.233 1.00 98.88 191 ARG A O 1
ATOM 1494 N N . LEU A 1 192 ? -10.670 0.136 6.409 1.00 98.81 192 LEU A N 1
ATOM 1495 C CA . LEU A 1 192 ? -11.636 -0.589 5.583 1.00 98.81 192 LEU A CA 1
ATOM 1496 C C . LEU A 1 192 ? -12.268 0.393 4.586 1.00 98.81 192 LEU A C 1
ATOM 1498 O O . LEU A 1 192 ? -13.172 1.148 4.969 1.00 98.81 192 LEU A O 1
ATOM 1502 N N . PRO A 1 193 ? -11.801 0.437 3.325 1.00 98.25 193 PRO A N 1
ATOM 1503 C CA . PRO A 1 193 ? -12.369 1.325 2.327 1.00 98.25 193 PRO A CA 1
ATOM 1504 C C . PRO A 1 193 ? -13.717 0.772 1.861 1.00 98.25 193 PRO A C 1
ATOM 1506 O O . PRO A 1 193 ? -13.910 -0.438 1.759 1.00 98.25 193 PRO A O 1
ATOM 1509 N N . LEU A 1 194 ? -14.647 1.667 1.535 1.00 97.62 194 LEU A N 1
ATOM 1510 C CA . LEU A 1 194 ? -15.943 1.294 0.973 1.00 97.62 194 LEU A CA 1
ATOM 1511 C C . LEU A 1 194 ? -16.099 1.910 -0.411 1.00 97.62 194 LEU A C 1
ATOM 1513 O O . LEU A 1 194 ? -15.967 3.126 -0.577 1.00 97.62 194 LEU A O 1
ATOM 1517 N N . ALA A 1 195 ? -16.409 1.054 -1.379 1.00 97.69 195 ALA A N 1
ATOM 1518 C CA . ALA A 1 195 ? -16.644 1.421 -2.766 1.00 97.69 195 ALA A CA 1
ATOM 1519 C C . ALA A 1 195 ? -17.801 2.426 -2.926 1.00 97.69 195 ALA A C 1
ATOM 1521 O O . ALA A 1 195 ? -18.620 2.628 -2.021 1.00 97.69 195 ALA A O 1
ATOM 1522 N N . THR A 1 196 ? -17.894 3.079 -4.085 1.00 97.44 196 THR A N 1
ATOM 1523 C CA . THR A 1 196 ? -19.021 3.977 -4.395 1.00 97.44 196 THR A CA 1
ATOM 1524 C C . THR A 1 196 ? -20.362 3.247 -4.462 1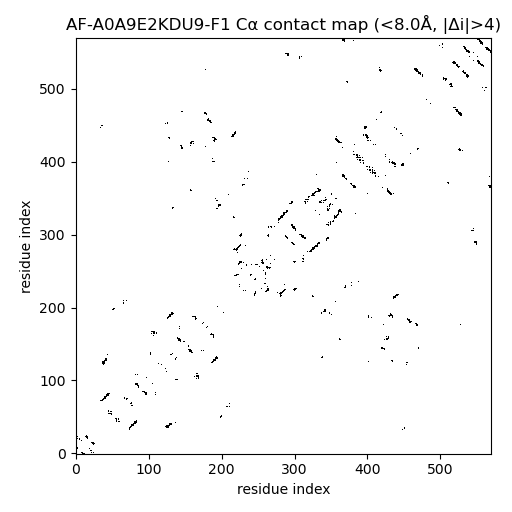.00 97.44 196 THR A C 1
ATOM 1526 O O . THR A 1 196 ? -21.383 3.843 -4.130 1.00 97.44 196 THR A O 1
ATOM 1529 N N . ASP A 1 197 ? -20.349 1.968 -4.834 1.00 97.69 197 ASP A N 1
ATOM 1530 C CA . ASP A 1 197 ? -21.490 1.053 -4.895 1.00 97.69 197 ASP A CA 1
ATOM 1531 C C . ASP A 1 197 ? -21.617 0.163 -3.641 1.00 97.69 197 ASP A C 1
ATOM 1533 O O . ASP A 1 197 ? -22.289 -0.870 -3.672 1.00 97.69 197 ASP A O 1
ATOM 1537 N N . ALA A 1 198 ? -20.962 0.541 -2.535 1.00 98.25 198 ALA A N 1
ATOM 1538 C CA . ALA A 1 198 ? -21.012 -0.219 -1.292 1.00 98.25 198 ALA A CA 1
ATOM 1539 C C . ALA A 1 198 ? -22.422 -0.249 -0.680 1.00 98.25 198 ALA A C 1
ATOM 1541 O O . ALA A 1 198 ? -23.107 0.772 -0.591 1.00 98.25 198 ALA A O 1
ATOM 1542 N N . VAL A 1 199 ? -22.814 -1.418 -0.183 1.00 98.19 199 VAL A N 1
ATOM 1543 C CA . VAL A 1 199 ? -24.062 -1.662 0.552 1.00 98.19 199 VAL A CA 1
ATOM 1544 C C . VAL A 1 199 ? -23.761 -2.121 1.975 1.00 98.19 199 VAL A C 1
ATOM 1546 O O . VAL A 1 199 ? -22.648 -2.547 2.273 1.00 98.19 199 VAL A O 1
ATOM 1549 N N . PHE A 1 200 ? -24.748 -2.050 2.875 1.00 98.56 200 PHE A N 1
ATOM 1550 C CA . PHE A 1 200 ? -24.572 -2.433 4.285 1.00 98.56 200 PHE A CA 1
ATOM 1551 C C . PHE A 1 200 ? -23.924 -3.814 4.470 1.00 98.56 200 PHE A C 1
ATOM 1553 O O . PHE A 1 200 ? -23.063 -3.976 5.334 1.00 98.56 200 PHE A O 1
ATOM 1560 N N . GLN A 1 201 ? -24.285 -4.776 3.617 1.00 98.25 201 GLN A N 1
ATOM 1561 C CA . GLN A 1 201 ? -23.745 -6.129 3.675 1.00 98.25 201 GLN A CA 1
ATOM 1562 C C . GLN A 1 201 ? -22.233 -6.183 3.417 1.00 98.25 201 GLN A C 1
ATOM 1564 O O . GLN A 1 201 ? -21.563 -6.981 4.054 1.00 98.25 201 GLN A O 1
ATOM 1569 N N . ASP A 1 202 ? -21.674 -5.303 2.576 1.00 98.19 202 ASP A N 1
ATOM 1570 C CA . ASP A 1 202 ? -20.224 -5.269 2.336 1.00 98.19 202 ASP A CA 1
ATOM 1571 C C . ASP A 1 202 ? -19.458 -4.968 3.644 1.00 98.19 202 ASP A C 1
ATOM 1573 O O . ASP A 1 202 ? -18.428 -5.579 3.923 1.00 98.19 202 ASP A O 1
ATOM 1577 N N . LEU A 1 203 ? -19.985 -4.057 4.478 1.00 98.69 203 LEU A N 1
ATOM 1578 C CA . LEU A 1 203 ? -19.420 -3.739 5.795 1.00 98.69 203 LEU A CA 1
ATOM 1579 C C . LEU A 1 203 ? -19.670 -4.869 6.802 1.00 98.69 203 LEU A C 1
ATOM 1581 O O . LEU A 1 203 ? -18.748 -5.279 7.504 1.00 98.69 203 LEU A O 1
ATOM 1585 N N . ALA A 1 204 ? -20.912 -5.350 6.892 1.00 98.75 204 ALA A N 1
ATOM 1586 C CA . ALA A 1 204 ? -21.293 -6.377 7.857 1.00 98.75 204 ALA A CA 1
ATOM 1587 C C . ALA A 1 204 ? -20.546 -7.698 7.617 1.00 98.75 204 ALA A C 1
ATOM 1589 O O . ALA A 1 204 ? -20.003 -8.265 8.563 1.00 98.75 204 ALA A O 1
ATOM 1590 N N . ASP A 1 205 ? -20.449 -8.143 6.362 1.00 98.44 205 ASP A N 1
ATOM 1591 C CA . ASP A 1 205 ? -19.734 -9.365 5.995 1.00 98.44 205 ASP A CA 1
ATOM 1592 C C . ASP A 1 205 ? -18.238 -9.250 6.260 1.00 98.44 205 ASP A C 1
ATOM 1594 O O . ASP A 1 205 ? -17.639 -10.200 6.757 1.00 98.44 205 ASP A O 1
ATOM 1598 N N . TYR A 1 206 ? -17.622 -8.101 5.957 1.00 98.69 206 TYR A N 1
ATOM 1599 C CA . TYR A 1 206 ? -16.210 -7.898 6.269 1.00 98.69 206 TYR A CA 1
ATOM 1600 C C . TYR A 1 206 ? -15.964 -8.017 7.779 1.00 98.69 206 TYR A C 1
ATOM 1602 O O . TYR A 1 206 ? -15.101 -8.787 8.195 1.00 98.69 206 TYR A O 1
ATOM 1610 N N . LEU A 1 207 ? -16.734 -7.294 8.604 1.00 98.75 207 LEU A N 1
ATOM 1611 C CA . LEU A 1 207 ? -16.553 -7.304 10.061 1.00 98.75 207 LEU A CA 1
ATOM 1612 C C . LEU A 1 207 ? -16.837 -8.685 10.665 1.00 98.75 207 LEU A C 1
ATOM 1614 O O . LEU A 1 207 ? -16.172 -9.081 11.619 1.00 98.75 207 LEU A O 1
ATOM 1618 N N . GLN A 1 208 ? -17.788 -9.434 10.099 1.00 98.44 208 GLN A N 1
ATOM 1619 C CA . GLN A 1 208 ? -18.033 -10.812 10.511 1.00 98.44 208 GLN A CA 1
ATOM 1620 C C . GLN A 1 208 ? -16.859 -11.724 10.138 1.00 98.44 208 GLN A C 1
ATOM 1622 O O . GLN A 1 208 ? -16.393 -12.475 10.987 1.00 98.44 208 GLN A O 1
ATOM 1627 N N . ARG A 1 209 ? -16.329 -11.632 8.908 1.00 97.94 209 ARG A N 1
ATOM 1628 C CA . ARG A 1 209 ? -15.150 -12.411 8.490 1.00 97.94 209 ARG A CA 1
ATOM 1629 C C . ARG A 1 209 ? -13.927 -12.103 9.350 1.00 97.94 209 ARG A C 1
ATOM 1631 O O . ARG A 1 209 ? -13.179 -13.021 9.663 1.00 97.94 209 ARG A O 1
ATOM 1638 N N . ASP A 1 210 ? -13.727 -10.844 9.722 1.00 98.25 210 ASP A N 1
ATOM 1639 C CA . ASP A 1 210 ? -12.664 -10.417 10.634 1.00 98.25 210 ASP A CA 1
ATOM 1640 C C . ASP A 1 210 ? -12.786 -11.120 11.995 1.00 98.25 210 ASP A C 1
ATOM 1642 O O . ASP A 1 210 ? -11.855 -11.789 12.441 1.00 98.25 210 ASP A O 1
ATOM 1646 N N . VAL A 1 211 ? -13.974 -11.074 12.606 1.00 97.62 211 VAL A N 1
ATOM 1647 C CA . VAL A 1 211 ? -14.246 -11.757 13.879 1.00 97.62 211 VAL A CA 1
ATOM 1648 C C . VAL A 1 211 ? -14.091 -13.271 13.757 1.00 97.62 211 VAL A C 1
ATOM 1650 O O . VAL A 1 211 ? -13.464 -13.894 14.614 1.00 97.62 211 VAL A O 1
ATOM 1653 N N . ASP A 1 212 ? -14.622 -13.876 12.698 1.00 96.94 212 ASP A N 1
ATOM 1654 C CA . ASP A 1 212 ? -14.544 -15.322 12.477 1.00 96.94 212 ASP A CA 1
ATOM 1655 C C . ASP A 1 212 ? -13.092 -15.798 12.288 1.00 96.94 212 ASP A C 1
ATOM 1657 O O . ASP A 1 212 ? -12.792 -16.977 12.486 1.00 96.94 212 ASP A O 1
ATOM 1661 N N . ASN A 1 213 ? -12.180 -14.884 11.938 1.00 94.19 213 ASN A N 1
ATOM 1662 C CA . ASN A 1 213 ? -10.775 -15.156 11.659 1.00 94.19 213 ASN A CA 1
ATOM 1663 C C . ASN A 1 213 ? -9.864 -14.258 12.502 1.00 94.19 213 ASN A C 1
ATOM 1665 O O . ASN A 1 213 ? -9.116 -13.442 11.966 1.00 94.19 213 ASN A O 1
ATOM 1669 N N . ARG A 1 214 ? -9.868 -14.480 13.827 1.00 87.69 214 ARG A N 1
ATOM 1670 C CA . ARG A 1 214 ? -8.971 -13.808 14.797 1.00 87.69 214 ARG A CA 1
ATOM 1671 C C . ARG A 1 214 ? -7.524 -13.680 14.296 1.00 87.69 214 ARG A C 1
ATOM 1673 O O . ARG A 1 214 ? -6.840 -12.704 14.593 1.00 87.69 214 ARG A O 1
ATOM 1680 N N . VAL A 1 215 ? -7.054 -14.700 13.585 1.00 90.75 215 VAL A N 1
ATOM 1681 C CA . VAL A 1 215 ? -5.802 -14.713 12.829 1.00 90.75 215 VAL A CA 1
ATOM 1682 C C . VAL A 1 215 ? -6.075 -15.301 11.450 1.00 90.75 215 VAL A C 1
ATOM 1684 O O . VAL A 1 215 ? -6.925 -16.181 11.304 1.00 90.75 215 VAL A O 1
ATOM 1687 N N . ILE A 1 216 ? -5.335 -14.850 10.442 1.00 94.69 216 ILE A N 1
ATOM 1688 C CA . ILE A 1 216 ? -5.442 -15.390 9.086 1.00 94.69 216 ILE A CA 1
ATOM 1689 C C . ILE A 1 216 ? -4.524 -16.606 8.980 1.00 94.69 216 ILE A C 1
ATOM 1691 O O . ILE A 1 216 ? -3.302 -16.497 9.100 1.00 94.69 216 ILE A O 1
ATOM 1695 N N . GLU A 1 217 ? -5.104 -17.782 8.765 1.00 93.00 217 GLU A N 1
ATOM 1696 C CA . GLU A 1 217 ? -4.329 -19.013 8.616 1.00 93.00 217 GLU A CA 1
ATOM 1697 C C . GLU A 1 217 ? -3.729 -19.094 7.215 1.00 93.00 217 GLU A C 1
ATOM 1699 O O . GLU A 1 217 ? -4.450 -19.133 6.220 1.00 93.00 217 GLU A O 1
ATOM 1704 N N . VAL A 1 218 ? -2.400 -19.124 7.132 1.00 92.31 218 VAL A N 1
ATOM 1705 C CA . VAL A 1 218 ? -1.680 -19.152 5.859 1.00 92.31 218 VAL A CA 1
ATOM 1706 C C . VAL A 1 218 ? -1.007 -20.502 5.678 1.00 92.31 218 VAL A C 1
ATOM 1708 O O . VAL A 1 218 ? 0.007 -20.802 6.306 1.00 92.31 218 VAL A O 1
ATOM 1711 N N . ASP A 1 219 ? -1.566 -21.300 4.768 1.00 90.62 219 ASP A N 1
ATOM 1712 C CA . ASP A 1 219 ? -1.045 -22.620 4.401 1.00 90.62 219 ASP A CA 1
ATOM 1713 C C . ASP A 1 219 ? -0.574 -22.699 2.946 1.00 90.62 219 ASP A C 1
ATOM 1715 O O . ASP A 1 219 ? 0.186 -23.619 2.603 1.00 90.62 219 ASP A O 1
ATOM 1719 N N . ALA A 1 220 ? -1.032 -21.766 2.106 1.00 93.38 220 ALA A N 1
ATOM 1720 C CA . ALA A 1 220 ? -0.708 -21.677 0.693 1.00 93.38 220 ALA A CA 1
ATOM 1721 C C . ALA A 1 220 ? -0.544 -20.218 0.237 1.00 93.38 220 ALA A C 1
ATOM 1723 O O . ALA A 1 220 ? -1.336 -19.340 0.583 1.00 93.38 220 ALA A O 1
ATOM 1724 N N . GLY A 1 221 ? 0.468 -19.981 -0.596 1.00 94.81 221 GLY A N 1
ATOM 1725 C CA . GLY A 1 221 ? 0.724 -18.701 -1.246 1.00 94.81 221 GLY A CA 1
ATOM 1726 C C . GLY A 1 221 ? 0.500 -18.730 -2.758 1.00 94.81 221 GLY A C 1
ATOM 1727 O O . GLY A 1 221 ? 0.532 -19.790 -3.388 1.00 94.81 221 GLY A O 1
ATOM 1728 N N . TYR A 1 222 ? 0.323 -17.555 -3.353 1.00 97.25 222 TYR A N 1
ATOM 1729 C CA . TYR A 1 222 ? 0.338 -17.339 -4.802 1.00 97.25 222 TYR A CA 1
ATOM 1730 C C . TYR A 1 222 ? 1.224 -16.135 -5.123 1.00 97.25 222 TYR A C 1
ATOM 1732 O O . TYR A 1 222 ? 1.188 -15.141 -4.406 1.00 97.25 222 TYR A O 1
ATOM 1740 N N . GLY A 1 223 ? 2.034 -16.228 -6.176 1.00 97.31 223 GLY A N 1
ATOM 1741 C CA . GLY A 1 223 ? 2.955 -15.169 -6.570 1.00 97.31 223 GLY A CA 1
ATOM 1742 C C . GLY A 1 223 ? 2.962 -14.984 -8.079 1.00 97.31 223 GLY A C 1
ATOM 1743 O O . GLY A 1 223 ? 3.113 -15.964 -8.812 1.00 97.31 223 GLY A O 1
ATOM 1744 N N . GLN A 1 224 ? 2.820 -13.743 -8.539 1.00 97.94 224 GLN A N 1
ATOM 1745 C CA . GLN A 1 224 ? 2.903 -13.399 -9.958 1.00 97.94 224 GLN A CA 1
ATOM 1746 C C . GLN A 1 224 ? 3.654 -12.085 -10.146 1.00 97.94 224 GLN A C 1
ATOM 1748 O O . GLN A 1 224 ? 3.412 -11.116 -9.423 1.00 97.94 224 GLN A O 1
ATOM 1753 N N . CYS A 1 225 ? 4.571 -12.049 -11.110 1.00 98.00 225 CYS A N 1
ATOM 1754 C CA . CYS A 1 225 ? 5.361 -10.858 -11.375 1.00 98.00 225 CYS A CA 1
ATOM 1755 C C . CYS A 1 225 ? 5.707 -10.646 -12.848 1.00 98.00 225 CYS A C 1
ATOM 1757 O O . CYS A 1 225 ? 5.482 -11.505 -13.708 1.00 98.00 225 CYS A O 1
ATOM 1759 N N . ASP A 1 226 ? 6.238 -9.461 -13.120 1.00 97.44 226 ASP A N 1
ATOM 1760 C CA . ASP A 1 226 ? 6.872 -9.123 -14.384 1.00 97.44 226 ASP A CA 1
ATOM 1761 C C . ASP A 1 226 ? 8.272 -9.768 -14.479 1.00 97.44 226 ASP A C 1
ATOM 1763 O O . ASP A 1 226 ? 9.025 -9.791 -13.495 1.00 97.44 226 ASP A O 1
ATOM 1767 N N . PRO A 1 227 ? 8.670 -10.287 -15.650 1.00 96.00 227 PRO A N 1
ATOM 1768 C CA . PRO A 1 227 ? 9.974 -10.905 -15.841 1.00 96.00 227 PRO A CA 1
ATOM 1769 C C . PRO A 1 227 ? 11.163 -9.931 -15.733 1.00 96.00 227 PRO A C 1
ATOM 1771 O O . PRO A 1 227 ? 12.283 -10.403 -15.539 1.00 96.00 227 PRO A O 1
ATOM 1774 N N . HIS A 1 228 ? 10.972 -8.608 -15.822 1.00 93.50 228 HIS A N 1
ATOM 1775 C CA . HIS A 1 228 ? 12.052 -7.615 -15.682 1.00 93.50 228 HIS A CA 1
ATOM 1776 C C . HIS A 1 228 ? 12.578 -7.469 -14.246 1.00 93.50 228 HIS A C 1
ATOM 1778 O O . HIS A 1 228 ? 13.641 -6.879 -14.034 1.00 93.50 228 HIS A O 1
ATOM 1784 N N . TRP A 1 229 ? 11.863 -7.997 -13.254 1.00 94.81 229 TRP A N 1
ATOM 1785 C CA . TRP A 1 229 ? 12.265 -7.957 -11.845 1.00 94.81 229 TRP A CA 1
ATOM 1786 C C . TRP A 1 229 ? 11.979 -9.271 -11.110 1.00 94.81 229 TRP A C 1
ATOM 1788 O O . TRP A 1 229 ? 11.799 -9.296 -9.893 1.00 94.81 229 TRP A O 1
ATOM 1798 N N . MET A 1 230 ? 11.947 -10.390 -11.836 1.00 95.75 230 MET A N 1
ATOM 1799 C CA . MET A 1 230 ? 11.645 -11.698 -11.254 1.00 95.75 230 MET A CA 1
ATOM 1800 C C . MET A 1 230 ? 12.672 -12.146 -10.204 1.00 95.75 230 MET A C 1
ATOM 1802 O O . MET A 1 230 ? 12.295 -12.823 -9.246 1.00 95.75 230 MET A O 1
ATOM 1806 N N . LYS A 1 231 ? 13.958 -11.777 -10.335 1.00 95.69 231 LYS A N 1
ATOM 1807 C CA . LYS A 1 231 ? 14.977 -12.101 -9.321 1.00 95.69 231 LYS A CA 1
ATOM 1808 C C . LYS A 1 231 ? 14.782 -11.248 -8.070 1.00 95.69 231 LYS A C 1
ATOM 1810 O O . LYS A 1 231 ? 14.881 -11.789 -6.969 1.00 95.69 231 LYS A O 1
ATOM 1815 N N . VAL A 1 232 ? 14.485 -9.955 -8.231 1.00 96.25 232 VAL A N 1
ATOM 1816 C CA . VAL A 1 232 ? 14.120 -9.059 -7.120 1.00 96.25 232 VAL A CA 1
ATOM 1817 C C . VAL A 1 232 ? 12.897 -9.613 -6.391 1.00 96.25 232 VAL A C 1
ATOM 1819 O O . VAL A 1 232 ? 12.981 -9.881 -5.193 1.00 96.25 232 VAL A O 1
ATOM 1822 N N . THR A 1 233 ? 11.805 -9.920 -7.098 1.00 97.81 233 THR A N 1
ATOM 1823 C CA . THR A 1 233 ? 10.595 -10.486 -6.478 1.00 97.81 233 THR A CA 1
ATOM 1824 C C . THR A 1 233 ? 10.860 -11.838 -5.812 1.00 97.81 233 THR A C 1
ATOM 1826 O O . THR A 1 233 ? 10.321 -12.113 -4.740 1.00 97.81 233 THR A O 1
ATOM 1829 N N . ALA A 1 234 ? 11.717 -12.691 -6.384 1.00 96.81 234 ALA A N 1
ATOM 1830 C CA . ALA A 1 234 ? 12.103 -13.954 -5.750 1.00 96.81 234 ALA A CA 1
ATOM 1831 C C . ALA A 1 234 ? 12.867 -13.741 -4.431 1.00 96.81 234 ALA A C 1
ATOM 1833 O O . ALA A 1 234 ? 12.737 -14.548 -3.510 1.00 96.81 234 ALA A O 1
ATOM 1834 N N . GLN A 1 235 ? 13.640 -12.656 -4.313 1.00 96.56 235 GLN A N 1
ATOM 1835 C CA . GLN A 1 235 ? 14.293 -12.274 -3.063 1.00 96.56 235 GLN A CA 1
ATOM 1836 C C . GLN A 1 235 ? 13.287 -11.710 -2.049 1.00 96.56 235 GLN A C 1
ATOM 1838 O O . GLN A 1 235 ? 13.306 -12.145 -0.897 1.00 96.56 235 GLN A O 1
ATOM 1843 N N . VAL A 1 236 ? 12.386 -10.816 -2.477 1.00 97.19 236 VAL A N 1
ATOM 1844 C CA . VAL A 1 236 ? 11.303 -10.252 -1.644 1.00 97.19 236 VAL A CA 1
ATOM 1845 C C . VAL A 1 236 ? 10.428 -11.363 -1.055 1.00 97.19 236 VAL A C 1
ATOM 1847 O O . VAL A 1 236 ? 10.195 -11.425 0.148 1.00 97.19 236 VAL A O 1
ATOM 1850 N N . THR A 1 237 ? 10.027 -12.326 -1.886 1.00 96.75 237 THR A N 1
ATOM 1851 C CA . THR A 1 237 ? 9.190 -13.476 -1.497 1.00 96.75 237 THR A CA 1
ATOM 1852 C C . THR A 1 237 ? 9.999 -14.684 -1.002 1.00 96.75 237 THR A C 1
ATOM 1854 O O . THR A 1 237 ? 9.477 -15.795 -0.844 1.00 96.75 237 THR A O 1
ATOM 1857 N N . GLY A 1 238 ? 11.293 -14.495 -0.725 1.00 95.12 238 GLY A N 1
ATOM 1858 C CA . GLY A 1 238 ? 12.204 -15.581 -0.372 1.00 95.12 238 GLY A CA 1
ATOM 1859 C C . GLY A 1 238 ? 11.784 -16.329 0.894 1.00 95.12 238 GLY A C 1
ATOM 1860 O O . GLY A 1 238 ? 11.939 -17.550 0.968 1.00 95.12 238 GLY A O 1
ATOM 1861 N N . ARG A 1 239 ? 11.202 -15.630 1.879 1.00 92.75 239 ARG A N 1
ATOM 1862 C CA . ARG A 1 239 ? 10.700 -16.253 3.112 1.00 92.75 239 ARG A CA 1
ATOM 1863 C C . ARG A 1 239 ? 9.493 -17.160 2.856 1.00 92.75 239 ARG A C 1
ATOM 1865 O O . ARG A 1 239 ? 9.533 -18.310 3.282 1.00 92.75 239 ARG A O 1
ATOM 1872 N N . ILE A 1 240 ? 8.524 -16.711 2.050 1.00 93.75 240 ILE A N 1
ATOM 1873 C CA . ILE A 1 240 ? 7.366 -17.514 1.605 1.00 93.75 240 ILE A CA 1
ATOM 1874 C C . ILE A 1 240 ? 7.841 -18.836 0.973 1.00 93.75 240 ILE A C 1
ATOM 1876 O O . ILE A 1 240 ? 7.310 -19.914 1.255 1.00 93.75 240 ILE A O 1
ATOM 1880 N N . SER A 1 241 ? 8.892 -18.767 0.149 1.00 92.31 241 SER A N 1
ATOM 1881 C CA . SER A 1 241 ? 9.500 -19.945 -0.481 1.00 92.31 241 SER A CA 1
ATOM 1882 C C . SER A 1 241 ? 10.175 -20.879 0.531 1.00 92.31 241 SER A C 1
ATOM 1884 O O . SER A 1 241 ? 9.952 -22.090 0.488 1.00 92.31 241 SER A O 1
ATOM 1886 N N . ARG A 1 242 ? 10.993 -20.345 1.454 1.00 91.19 242 ARG A N 1
ATOM 1887 C CA . ARG A 1 242 ? 11.696 -21.140 2.485 1.00 91.19 242 ARG A CA 1
ATOM 1888 C C . ARG A 1 242 ? 10.731 -21.867 3.419 1.00 91.19 242 ARG A C 1
ATOM 1890 O O . ARG A 1 242 ? 10.999 -23.000 3.810 1.00 91.19 242 ARG A O 1
ATOM 1897 N N . GLU A 1 243 ? 9.607 -21.233 3.730 1.00 89.94 243 GLU A N 1
ATOM 1898 C CA . GLU A 1 243 ? 8.545 -21.786 4.575 1.00 89.94 243 GLU A CA 1
ATOM 1899 C C . GLU A 1 243 ? 7.587 -22.711 3.812 1.00 89.94 243 GLU A C 1
ATOM 1901 O O . GLU A 1 243 ? 6.652 -23.255 4.394 1.00 89.94 243 GLU A O 1
ATOM 1906 N N . GLN A 1 244 ? 7.851 -22.949 2.521 1.00 90.88 244 GLN A N 1
ATOM 1907 C CA . GLN A 1 244 ? 7.089 -23.863 1.665 1.00 90.88 244 GLN A CA 1
ATOM 1908 C C . GLN A 1 244 ? 5.602 -23.497 1.565 1.00 90.88 244 GLN A C 1
ATOM 1910 O O . GLN A 1 244 ? 4.747 -24.374 1.431 1.00 90.88 244 GLN A O 1
ATOM 1915 N N . LEU A 1 245 ? 5.301 -22.197 1.621 1.00 92.31 245 LEU A N 1
ATOM 1916 C CA . LEU A 1 245 ? 3.952 -21.679 1.420 1.00 92.31 245 LEU A CA 1
ATOM 1917 C C . LEU A 1 245 ? 3.578 -21.668 -0.061 1.00 92.31 245 LEU A C 1
ATOM 1919 O O . LEU A 1 245 ? 2.436 -21.957 -0.410 1.00 92.31 245 LEU A O 1
ATOM 1923 N N . PHE A 1 246 ? 4.527 -21.392 -0.958 1.00 91.94 246 PHE A N 1
ATOM 1924 C CA . PHE A 1 246 ? 4.249 -21.564 -2.379 1.00 91.94 246 PHE A CA 1
ATOM 1925 C C . PHE A 1 246 ? 4.061 -23.049 -2.731 1.00 91.94 246 PHE A C 1
ATOM 1927 O O . PHE A 1 246 ? 4.872 -23.886 -2.312 1.00 91.94 246 PHE A O 1
ATOM 1934 N N . PRO A 1 247 ? 3.036 -23.392 -3.535 1.00 83.50 247 PRO A N 1
ATOM 1935 C CA . PRO A 1 247 ? 2.855 -24.743 -4.034 1.00 83.50 247 PRO A CA 1
ATOM 1936 C C . PRO A 1 247 ? 4.095 -25.239 -4.777 1.00 83.50 247 PRO A C 1
ATOM 1938 O O . PRO A 1 247 ? 4.786 -24.488 -5.467 1.00 83.50 247 PRO A O 1
ATOM 1941 N N . ARG A 1 248 ? 4.358 -26.544 -4.677 1.00 83.62 248 ARG A N 1
ATOM 1942 C CA . ARG A 1 248 ? 5.364 -27.190 -5.522 1.00 83.62 248 ARG A CA 1
ATOM 1943 C C . ARG A 1 248 ? 4.751 -27.467 -6.884 1.00 83.62 248 ARG A C 1
ATOM 1945 O O . ARG A 1 248 ? 3.839 -28.284 -6.999 1.00 83.62 248 ARG A O 1
ATOM 1952 N N . TYR A 1 249 ? 5.281 -26.817 -7.907 1.00 82.25 249 TYR A N 1
ATOM 1953 C CA . TYR A 1 249 ? 4.888 -27.060 -9.287 1.00 82.25 249 TYR A CA 1
ATOM 1954 C C . TYR A 1 249 ? 5.780 -28.133 -9.921 1.00 82.25 249 TYR A C 1
ATOM 1956 O O . TYR A 1 249 ? 6.955 -28.279 -9.574 1.00 82.25 249 TYR A O 1
ATOM 1964 N N . ASN A 1 250 ? 5.228 -28.883 -10.878 1.00 81.81 250 ASN A N 1
ATOM 1965 C CA . ASN A 1 250 ? 6.053 -29.667 -11.799 1.00 81.81 250 ASN A CA 1
ATOM 1966 C C . ASN A 1 250 ? 6.964 -28.722 -12.597 1.00 81.81 250 ASN A C 1
ATOM 1968 O O . ASN A 1 250 ? 6.654 -27.540 -12.729 1.00 81.81 250 ASN A O 1
ATOM 1972 N N . SER A 1 251 ? 8.066 -29.233 -13.155 1.00 83.19 251 SER A N 1
ATOM 1973 C CA . SER A 1 251 ? 8.978 -28.403 -13.954 1.00 83.19 251 SER A CA 1
ATOM 1974 C C . SER A 1 251 ? 8.223 -27.745 -15.113 1.00 83.19 251 SER A C 1
ATOM 1976 O O . SER A 1 251 ? 7.821 -28.422 -16.059 1.00 83.19 251 SER A O 1
ATOM 1978 N N . LEU A 1 252 ? 8.051 -26.427 -15.031 1.00 90.00 252 LEU A N 1
ATOM 1979 C CA . LEU A 1 252 ? 7.531 -25.580 -16.099 1.00 90.00 252 LEU A CA 1
ATOM 1980 C C . LEU A 1 252 ? 8.695 -24.841 -16.785 1.00 90.00 252 LEU A C 1
ATOM 1982 O O . LEU A 1 252 ? 9.770 -24.711 -16.190 1.00 90.00 252 LEU A O 1
ATOM 1986 N N . PRO A 1 253 ? 8.518 -24.380 -18.038 1.00 92.69 253 PRO A N 1
ATOM 1987 C CA . PRO A 1 253 ? 9.460 -23.472 -18.688 1.00 92.69 253 PRO A CA 1
ATOM 1988 C C . PRO A 1 253 ? 9.748 -22.241 -17.820 1.00 92.69 253 PRO A C 1
ATOM 1990 O O . PRO A 1 253 ? 8.851 -21.727 -17.149 1.00 92.69 253 PRO A O 1
ATOM 1993 N N . LYS A 1 254 ? 10.993 -21.752 -17.848 1.00 89.62 254 LYS A N 1
ATOM 1994 C CA . LYS A 1 254 ? 11.429 -20.610 -17.020 1.00 89.62 254 LYS A CA 1
ATOM 1995 C C . LYS A 1 254 ? 10.751 -19.301 -17.412 1.00 89.62 254 LYS A C 1
ATOM 1997 O O . LYS A 1 254 ? 10.731 -18.370 -16.624 1.00 89.62 254 LYS A O 1
ATOM 2002 N N . GLU A 1 255 ? 10.221 -19.248 -18.625 1.00 90.56 255 GLU A N 1
ATOM 2003 C CA . GLU A 1 255 ? 9.437 -18.142 -19.156 1.00 90.56 255 GLU A CA 1
ATOM 2004 C C . GLU A 1 255 ? 8.037 -18.087 -18.522 1.00 90.56 255 GLU A C 1
ATOM 2006 O O . GLU A 1 255 ? 7.448 -17.018 -18.468 1.00 90.56 255 GLU A O 1
ATOM 2011 N N . ILE A 1 256 ? 7.524 -19.217 -18.013 1.00 94.75 256 ILE A N 1
ATOM 2012 C CA . ILE A 1 256 ? 6.222 -19.320 -17.333 1.00 94.75 256 ILE A CA 1
ATOM 2013 C C . ILE A 1 256 ? 6.381 -19.200 -15.815 1.00 94.75 256 ILE A C 1
ATOM 2015 O O . ILE A 1 256 ? 5.551 -18.576 -15.156 1.00 94.75 256 ILE A O 1
ATOM 2019 N N . LEU A 1 257 ? 7.417 -19.833 -15.253 1.00 95.25 257 LEU A N 1
ATOM 2020 C CA . LEU A 1 257 ? 7.624 -19.931 -13.810 1.00 95.25 257 LEU A CA 1
ATOM 2021 C C . LEU A 1 257 ? 9.102 -19.719 -13.450 1.00 95.25 257 LEU A C 1
ATOM 2023 O O . LEU A 1 257 ? 9.966 -20.508 -13.845 1.00 95.25 257 LEU A O 1
ATOM 2027 N N . TYR A 1 258 ? 9.386 -18.705 -12.633 1.00 94.56 258 TYR A N 1
ATOM 2028 C CA . TYR A 1 258 ? 10.707 -18.472 -12.050 1.00 94.56 258 TYR A CA 1
ATOM 2029 C C . TYR A 1 258 ? 10.687 -18.750 -10.547 1.00 94.56 258 TYR A C 1
ATOM 2031 O O . TYR A 1 258 ? 10.043 -18.047 -9.769 1.00 94.56 258 TYR A O 1
ATOM 2039 N N . GLY A 1 259 ? 11.383 -19.810 -10.126 1.00 91.69 259 GLY A N 1
ATOM 2040 C CA . GLY A 1 259 ? 11.255 -20.322 -8.763 1.00 91.69 259 GLY A CA 1
ATOM 2041 C C . GLY A 1 259 ? 9.824 -20.801 -8.519 1.00 91.69 259 GLY A C 1
ATOM 2042 O O . GLY A 1 259 ? 9.431 -21.840 -9.045 1.00 91.69 259 GLY A O 1
ATOM 2043 N N . SER A 1 260 ? 9.056 -20.017 -7.764 1.00 92.81 260 SER A N 1
ATOM 2044 C CA . SER A 1 260 ? 7.635 -20.258 -7.481 1.00 92.81 260 SER A CA 1
ATOM 2045 C C . SER A 1 260 ? 6.715 -19.130 -7.967 1.00 92.81 260 SER A C 1
ATOM 2047 O O . SER A 1 260 ? 5.538 -19.112 -7.613 1.00 92.81 260 SER A O 1
ATOM 2049 N N . LEU A 1 261 ? 7.250 -18.188 -8.749 1.00 96.25 261 LEU A N 1
ATOM 2050 C CA . LEU A 1 261 ? 6.542 -17.008 -9.239 1.00 96.25 261 LEU A CA 1
ATOM 2051 C C . LEU A 1 261 ? 6.115 -17.214 -10.688 1.00 96.25 261 LEU A C 1
ATOM 2053 O O . LEU A 1 261 ? 6.954 -17.515 -11.543 1.00 96.25 261 LEU A O 1
ATOM 2057 N N . PHE A 1 262 ? 4.825 -17.043 -10.966 1.00 97.69 262 PHE A N 1
ATOM 2058 C CA . PHE A 1 262 ? 4.321 -17.020 -12.335 1.00 97.69 262 PHE A CA 1
ATOM 2059 C C . PHE A 1 262 ? 4.710 -15.714 -13.026 1.00 97.69 262 PHE A C 1
ATOM 2061 O O . PHE A 1 262 ? 4.648 -14.646 -12.418 1.00 97.69 262 PHE A O 1
ATOM 2068 N N . LEU A 1 263 ? 5.095 -15.795 -14.298 1.00 97.94 263 LEU A N 1
ATOM 2069 C CA . LEU A 1 263 ? 5.566 -14.642 -15.061 1.00 97.94 263 LEU A CA 1
ATOM 2070 C C . LEU A 1 263 ? 4.537 -14.204 -16.104 1.00 97.94 263 LEU A C 1
ATOM 2072 O O . LEU A 1 263 ? 4.069 -15.011 -16.907 1.00 97.94 263 LEU A O 1
ATOM 2076 N N . THR A 1 264 ? 4.229 -12.910 -16.131 1.00 97.81 264 THR A N 1
ATOM 2077 C CA . THR A 1 264 ? 3.412 -12.290 -17.192 1.00 97.81 264 THR A CA 1
ATOM 2078 C C . THR A 1 264 ? 4.361 -11.651 -18.201 1.00 97.81 264 THR A C 1
ATOM 2080 O O . THR A 1 264 ? 5.153 -10.817 -17.780 1.00 97.81 264 THR A O 1
ATOM 2083 N N . PRO A 1 265 ? 4.350 -12.011 -19.499 1.00 95.38 265 PRO A N 1
ATOM 2084 C CA . PRO A 1 265 ? 3.156 -12.289 -20.311 1.00 95.38 265 PRO A CA 1
ATOM 2085 C C . PRO A 1 265 ? 2.771 -13.757 -20.531 1.00 95.38 265 PRO A C 1
ATOM 2087 O O . PRO A 1 265 ? 1.679 -14.006 -21.030 1.00 95.38 265 PRO A O 1
ATOM 2090 N N . GLU A 1 266 ? 3.618 -14.732 -20.200 1.00 96.00 266 GLU A N 1
ATOM 2091 C CA . GLU A 1 266 ? 3.316 -16.144 -20.506 1.00 96.00 266 GLU A CA 1
ATOM 2092 C C . GLU A 1 266 ? 2.146 -16.691 -19.661 1.00 96.00 266 GLU A C 1
ATOM 2094 O O . GLU A 1 266 ? 1.420 -17.591 -20.090 1.00 96.00 266 GLU A O 1
ATOM 2099 N N . VAL A 1 267 ? 1.931 -16.119 -18.473 1.00 96.69 267 VAL A N 1
ATOM 2100 C CA . VAL A 1 267 ? 0.720 -16.272 -17.660 1.00 96.69 267 VAL A CA 1
ATOM 2101 C C . VAL A 1 267 ? -0.074 -14.968 -17.700 1.00 96.69 267 VAL A C 1
ATOM 2103 O O . VAL A 1 267 ? 0.053 -14.117 -16.823 1.00 96.69 267 VAL A O 1
ATOM 2106 N N . ASP A 1 268 ? -0.889 -14.807 -18.736 1.00 97.56 268 ASP A N 1
ATOM 2107 C CA . ASP A 1 268 ? -1.820 -13.688 -18.877 1.00 97.56 268 ASP A CA 1
ATOM 2108 C C . ASP A 1 268 ? -3.255 -14.074 -18.472 1.00 97.56 268 ASP A C 1
ATOM 2110 O O . ASP A 1 268 ? -3.554 -15.218 -18.113 1.00 97.56 268 ASP A O 1
ATOM 2114 N N . HIS A 1 269 ? -4.176 -13.120 -18.574 1.00 96.69 269 HIS A N 1
ATOM 2115 C CA . HIS A 1 269 ? -5.593 -13.288 -18.264 1.00 96.69 269 HIS A CA 1
ATOM 2116 C C . HIS A 1 269 ? -6.291 -14.410 -19.055 1.00 96.69 269 HIS A C 1
ATOM 2118 O O . HIS A 1 269 ? -7.331 -14.899 -18.617 1.00 96.69 269 HIS A O 1
ATOM 2124 N N . GLN A 1 270 ? -5.760 -14.839 -20.206 1.00 96.75 270 GLN A N 1
ATOM 2125 C CA . GLN A 1 270 ? -6.351 -15.931 -20.986 1.00 96.75 270 GLN A CA 1
ATOM 2126 C C . GLN A 1 270 ? -6.015 -17.297 -20.381 1.00 96.75 270 GLN A C 1
ATOM 2128 O O . GLN A 1 270 ? -6.763 -18.263 -20.558 1.00 96.75 270 GLN A O 1
ATOM 2133 N N . VAL A 1 271 ? -4.890 -17.392 -19.667 1.00 95.69 271 VAL A N 1
ATOM 2134 C CA . VAL A 1 271 ? -4.371 -18.643 -19.099 1.00 95.69 271 VAL A CA 1
ATOM 2135 C C . VAL A 1 271 ? -4.490 -18.678 -17.573 1.00 95.69 271 VAL A C 1
ATOM 2137 O O . VAL A 1 271 ? -4.518 -19.770 -17.000 1.00 95.69 271 VAL A O 1
ATOM 2140 N N . ILE A 1 272 ? -4.636 -17.525 -16.910 1.00 95.06 272 ILE A N 1
ATOM 2141 C CA . ILE A 1 272 ? -4.612 -17.392 -15.447 1.00 95.06 272 ILE A CA 1
ATOM 2142 C C . ILE A 1 272 ? -5.579 -18.336 -14.726 1.00 95.06 272 ILE A C 1
ATOM 2144 O O . ILE A 1 272 ? -5.212 -18.918 -13.711 1.00 95.06 272 ILE A O 1
ATOM 2148 N N . GLY A 1 273 ? -6.760 -18.610 -15.292 1.00 93.12 273 GLY A N 1
ATOM 2149 C CA . GLY A 1 273 ? -7.736 -19.546 -14.715 1.00 93.12 273 GLY A CA 1
ATOM 2150 C C . GLY A 1 273 ? -7.243 -20.995 -14.571 1.00 93.12 273 GLY A C 1
ATOM 2151 O O . GLY A 1 273 ? -7.903 -21.804 -13.928 1.00 93.12 273 GLY A O 1
ATOM 2152 N N . ARG A 1 274 ? -6.092 -21.349 -15.161 1.00 92.38 274 ARG A N 1
ATOM 2153 C CA . ARG A 1 274 ? -5.451 -22.666 -15.009 1.00 92.38 274 ARG A CA 1
ATOM 2154 C C . ARG A 1 274 ? -4.430 -22.728 -13.875 1.00 92.38 274 ARG A C 1
ATOM 2156 O O . ARG A 1 274 ? -4.058 -23.832 -13.485 1.00 92.38 274 ARG A O 1
ATOM 2163 N N . VAL A 1 275 ? -3.933 -21.583 -13.412 1.00 92.62 275 VAL A N 1
ATOM 2164 C CA . VAL A 1 275 ? -2.795 -21.507 -12.479 1.00 92.62 275 VAL A CA 1
ATOM 2165 C C . VAL A 1 275 ? -3.078 -20.680 -11.231 1.00 92.62 275 VAL A C 1
ATOM 2167 O O . VAL A 1 275 ? -2.451 -20.920 -10.201 1.00 92.62 275 VAL A O 1
ATOM 2170 N N . PHE A 1 276 ? -4.022 -19.739 -11.298 1.00 95.62 276 PHE A N 1
ATOM 2171 C CA . PHE A 1 276 ? -4.461 -18.980 -10.139 1.00 95.62 276 PHE A CA 1
ATOM 2172 C C . PHE A 1 276 ? -4.996 -19.927 -9.073 1.00 95.62 276 PHE A C 1
ATOM 2174 O O . PHE A 1 276 ? -5.797 -20.820 -9.359 1.00 95.62 276 PHE A O 1
ATOM 2181 N N . ASN A 1 277 ? -4.535 -19.736 -7.842 1.00 94.94 277 ASN A N 1
ATOM 2182 C CA . ASN A 1 277 ? -4.954 -20.543 -6.713 1.00 94.94 277 ASN A CA 1
ATOM 2183 C C . ASN A 1 277 ? -5.977 -19.757 -5.881 1.00 94.94 277 ASN A C 1
ATOM 2185 O O . ASN A 1 277 ? -5.560 -18.993 -5.010 1.00 94.94 277 ASN A O 1
ATOM 2189 N N . PRO A 1 278 ? -7.295 -19.961 -6.081 1.00 95.62 278 PRO A N 1
ATOM 2190 C CA . PRO A 1 278 ? -8.309 -19.275 -5.282 1.00 95.62 278 PRO A CA 1
ATOM 2191 C C . PRO A 1 278 ? -8.256 -19.668 -3.799 1.00 95.62 278 PRO A C 1
ATOM 2193 O O . PRO A 1 278 ? -8.799 -18.956 -2.965 1.00 95.62 278 PRO A O 1
ATOM 2196 N N . ASN A 1 279 ? -7.584 -20.771 -3.447 1.00 95.38 279 ASN A N 1
ATOM 2197 C CA . ASN A 1 279 ? -7.424 -21.195 -2.059 1.00 95.38 279 ASN A CA 1
ATOM 2198 C C . ASN A 1 279 ? -6.153 -20.635 -1.392 1.00 95.38 279 ASN A C 1
ATOM 2200 O O . ASN A 1 279 ? -5.836 -21.053 -0.282 1.00 95.38 279 ASN A O 1
ATOM 2204 N N . ALA A 1 280 ? -5.377 -19.770 -2.057 1.00 96.00 280 ALA A N 1
ATOM 2205 C CA . ALA A 1 280 ? -4.214 -19.134 -1.439 1.00 96.00 280 ALA A CA 1
ATOM 2206 C C . ALA A 1 280 ? -4.647 -18.099 -0.388 1.00 96.00 280 ALA A C 1
ATOM 2208 O O . ALA A 1 280 ? -5.609 -17.364 -0.598 1.00 96.00 280 ALA A O 1
ATOM 2209 N N . GLN A 1 281 ? -3.910 -18.017 0.721 1.00 96.62 281 GLN A N 1
ATOM 2210 C CA . GLN A 1 281 ? -4.159 -17.051 1.799 1.00 96.62 281 GLN A CA 1
ATOM 2211 C C . GLN A 1 281 ? -3.103 -15.945 1.878 1.00 96.62 281 GLN A C 1
ATOM 2213 O O . GLN A 1 281 ? -3.314 -14.951 2.564 1.00 96.62 281 GLN A O 1
ATOM 2218 N N . LEU A 1 282 ? -1.987 -16.088 1.160 1.00 97.38 282 LEU A N 1
ATOM 2219 C CA . LEU A 1 282 ? -0.991 -15.034 0.980 1.00 97.38 282 LEU A CA 1
ATOM 2220 C C . LEU A 1 282 ? -0.709 -14.845 -0.511 1.00 97.38 282 LEU A C 1
ATOM 2222 O O . LEU A 1 282 ? -0.063 -15.684 -1.142 1.00 97.38 282 LEU A O 1
ATOM 2226 N N . LEU A 1 283 ? -1.215 -13.757 -1.083 1.00 98.44 283 LEU A N 1
ATOM 2227 C CA . LEU A 1 283 ? -1.060 -13.440 -2.498 1.00 98.44 283 LEU A CA 1
ATOM 2228 C C . LEU A 1 283 ? -0.083 -12.279 -2.669 1.00 98.44 283 LEU A C 1
ATOM 2230 O O . LEU A 1 283 ? -0.217 -11.247 -2.015 1.00 98.44 283 LEU A O 1
ATOM 2234 N N . PHE A 1 284 ? 0.885 -12.449 -3.564 1.00 98.56 284 PHE A N 1
ATOM 2235 C CA . PHE A 1 284 ? 1.916 -11.461 -3.849 1.00 98.56 284 PHE A CA 1
ATOM 2236 C C . PHE A 1 284 ? 1.926 -11.103 -5.335 1.00 98.56 284 PHE A C 1
ATOM 2238 O O . PHE A 1 284 ? 2.133 -11.970 -6.189 1.00 98.56 284 PHE A O 1
ATOM 2245 N N . PHE A 1 285 ? 1.738 -9.825 -5.647 1.00 98.56 285 PHE A N 1
ATOM 2246 C CA . PHE A 1 285 ? 1.765 -9.308 -7.013 1.00 98.56 285 PHE A CA 1
ATOM 2247 C C . PHE A 1 285 ? 2.859 -8.252 -7.140 1.00 98.56 285 PHE A C 1
ATOM 2249 O O . PHE A 1 285 ? 2.847 -7.277 -6.399 1.00 98.56 285 PHE A O 1
ATOM 2256 N N . ASN A 1 286 ? 3.788 -8.433 -8.079 1.00 98.31 286 ASN A N 1
ATOM 2257 C CA . ASN A 1 286 ? 4.804 -7.431 -8.419 1.00 98.31 286 ASN A CA 1
ATOM 2258 C C . ASN A 1 286 ? 4.761 -7.186 -9.927 1.00 98.31 286 ASN A C 1
ATOM 2260 O O . ASN A 1 286 ? 5.447 -7.857 -10.698 1.00 98.31 286 ASN A O 1
ATOM 2264 N N . LEU A 1 287 ? 3.841 -6.324 -10.339 1.00 97.81 287 LEU A N 1
ATOM 2265 C CA . LEU A 1 287 ? 3.364 -6.159 -11.710 1.00 97.81 287 LEU A CA 1
ATOM 2266 C C . LEU A 1 287 ? 3.073 -4.682 -11.969 1.00 97.81 287 LEU A C 1
ATOM 2268 O O . LEU A 1 287 ? 2.813 -3.927 -11.036 1.00 97.81 287 LEU A O 1
ATOM 2272 N N . HIS A 1 288 ? 2.969 -4.328 -13.243 1.00 96.94 288 HIS A N 1
ATOM 2273 C CA . HIS A 1 288 ? 2.554 -3.001 -13.672 1.00 96.94 288 HIS A CA 1
ATOM 2274 C C . HIS A 1 288 ? 1.124 -2.678 -13.270 1.00 96.94 288 HIS A C 1
ATOM 2276 O O . HIS A 1 288 ? 0.197 -3.441 -13.546 1.00 96.94 288 HIS A O 1
ATOM 2282 N N . GLY A 1 289 ? 0.946 -1.509 -12.654 1.00 95.31 289 GLY A N 1
ATOM 2283 C CA . GLY A 1 289 ? -0.356 -0.921 -12.356 1.00 95.31 289 GLY A CA 1
ATOM 2284 C C . GLY A 1 289 ? -0.528 0.468 -12.983 1.00 95.31 289 GLY A C 1
ATOM 2285 O O . GLY A 1 289 ? 0.441 1.118 -13.381 1.00 95.31 289 GLY A O 1
ATOM 2286 N N . GLY A 1 290 ? -1.783 0.895 -13.146 1.00 91.38 290 GLY A N 1
ATOM 2287 C CA . GLY A 1 290 ? -2.132 2.059 -13.961 1.00 91.38 290 GLY A CA 1
ATOM 2288 C C . GLY A 1 290 ? -2.905 3.147 -13.213 1.00 91.38 290 GLY A C 1
ATOM 2289 O O . GLY A 1 290 ? -3.732 2.868 -12.351 1.00 91.38 290 GLY A O 1
ATOM 2290 N N . ALA A 1 291 ? -2.680 4.405 -13.586 1.00 89.44 291 ALA A N 1
ATOM 2291 C CA . ALA A 1 291 ? -3.356 5.590 -13.060 1.00 89.44 291 ALA A CA 1
ATOM 2292 C C . ALA A 1 291 ? -4.737 5.840 -13.684 1.00 89.44 291 ALA A C 1
ATOM 2294 O O . ALA A 1 291 ? -5.617 6.416 -13.040 1.00 89.44 291 ALA A O 1
ATOM 2295 N N . ALA A 1 292 ? -4.940 5.426 -14.939 1.00 87.19 292 ALA A N 1
ATOM 2296 C CA . ALA A 1 292 ? -6.169 5.693 -15.685 1.00 87.19 292 ALA A CA 1
ATOM 2297 C C . ALA A 1 292 ? -7.369 4.978 -15.053 1.00 87.19 292 ALA A C 1
ATOM 2299 O O . ALA A 1 292 ? -7.259 3.836 -14.615 1.00 87.19 292 ALA A O 1
ATOM 2300 N N . ARG A 1 293 ? -8.532 5.634 -14.988 1.00 82.19 293 ARG A N 1
ATOM 2301 C CA . ARG A 1 293 ? -9.719 5.099 -14.292 1.00 82.19 293 ARG A CA 1
ATOM 2302 C C . ARG A 1 293 ? -10.136 3.708 -14.791 1.00 82.19 293 ARG A C 1
ATOM 2304 O O . ARG A 1 293 ? -10.542 2.876 -13.992 1.00 82.19 293 ARG A O 1
ATOM 2311 N N . GLU A 1 294 ? -9.980 3.462 -16.086 1.00 84.44 294 GLU A N 1
ATOM 2312 C CA . GLU A 1 294 ? -10.395 2.219 -16.745 1.00 84.44 294 GLU A CA 1
ATOM 2313 C C . GLU A 1 294 ? -9.392 1.061 -16.570 1.00 84.44 294 GLU A C 1
ATOM 2315 O O . GLU A 1 294 ? -9.685 -0.074 -16.935 1.00 84.44 294 GLU A O 1
ATOM 2320 N N . THR A 1 295 ? -8.199 1.306 -16.015 1.00 88.25 295 THR A N 1
ATOM 2321 C CA . THR A 1 295 ? -7.122 0.300 -15.940 1.00 88.25 295 THR A CA 1
ATOM 2322 C C . THR A 1 295 ? -7.084 -0.446 -14.612 1.00 88.25 295 THR A C 1
ATOM 2324 O O . THR A 1 295 ? -6.065 -0.496 -13.927 1.00 88.25 295 THR A O 1
ATOM 2327 N N . SER A 1 296 ? -8.202 -1.041 -14.205 1.00 90.94 296 SER A N 1
ATOM 2328 C CA . SER A 1 296 ? -8.334 -1.719 -12.905 1.00 90.94 296 SER A CA 1
ATOM 2329 C C . SER A 1 296 ? -7.550 -3.033 -12.768 1.00 90.94 296 SER A C 1
ATOM 2331 O O . SER A 1 296 ? -7.674 -3.706 -11.755 1.00 90.94 296 SER A O 1
ATOM 2333 N N . TYR A 1 297 ? -6.744 -3.402 -13.760 1.00 95.44 297 TYR A N 1
ATOM 2334 C CA . TYR A 1 297 ? -5.999 -4.654 -13.856 1.00 95.44 297 TYR A CA 1
ATOM 2335 C C . TYR A 1 297 ? -4.483 -4.441 -13.748 1.00 95.44 297 TYR A C 1
ATOM 2337 O O . TYR A 1 297 ? -3.987 -3.324 -13.895 1.00 95.44 297 TYR A O 1
ATOM 2345 N N . PHE A 1 298 ? -3.741 -5.534 -13.554 1.00 97.75 298 PHE A N 1
ATOM 2346 C CA . PHE A 1 298 ? -2.277 -5.519 -13.587 1.00 97.75 298 PHE A CA 1
ATOM 2347 C C . PHE A 1 298 ? -1.728 -6.046 -14.913 1.00 97.75 298 PHE A C 1
ATOM 2349 O O . PHE A 1 298 ? -2.339 -6.909 -15.548 1.00 97.75 298 PHE A O 1
ATOM 2356 N N . LEU A 1 299 ? -0.570 -5.532 -15.326 1.00 96.94 299 LEU A N 1
ATOM 2357 C CA . LEU A 1 299 ? 0.117 -5.888 -16.567 1.00 96.94 299 LEU A CA 1
ATOM 2358 C C . LEU A 1 299 ? 1.490 -6.519 -16.301 1.00 96.94 299 LEU A C 1
ATOM 2360 O O . LEU A 1 299 ? 2.117 -6.263 -15.278 1.00 96.94 299 LEU A O 1
ATOM 2364 N N . GLY A 1 300 ? 1.975 -7.287 -17.273 1.00 96.38 300 GLY A N 1
ATOM 2365 C CA . GLY A 1 300 ? 3.397 -7.590 -17.426 1.00 96.38 300 GLY A CA 1
ATOM 2366 C C . GLY A 1 300 ? 3.887 -7.294 -18.842 1.00 96.38 300 GLY A C 1
ATOM 2367 O O . GLY A 1 300 ? 3.097 -7.286 -19.794 1.00 96.38 300 GLY A O 1
ATOM 2368 N N . GLN A 1 301 ? 5.187 -7.058 -18.970 1.00 94.44 301 GLN A N 1
ATOM 2369 C CA . GLN A 1 301 ? 5.902 -6.684 -20.180 1.00 94.44 301 GLN A CA 1
ATOM 2370 C C . GLN A 1 301 ? 6.867 -7.802 -20.600 1.00 94.44 301 GLN A C 1
ATOM 2372 O O . GLN A 1 301 ? 7.612 -8.369 -19.801 1.00 94.44 301 GLN A O 1
ATOM 2377 N N . SER A 1 302 ? 6.888 -8.124 -21.891 1.00 92.69 302 SER A N 1
ATOM 2378 C CA . SER A 1 302 ? 7.787 -9.144 -22.440 1.00 92.69 302 SER A CA 1
ATOM 2379 C C . SER A 1 302 ? 9.257 -8.706 -22.439 1.00 92.69 302 SER A C 1
ATOM 2381 O O . SER A 1 302 ? 9.592 -7.618 -22.900 1.00 92.69 302 SER A O 1
ATOM 2383 N N . LEU A 1 303 ? 10.163 -9.614 -22.047 1.00 89.88 303 LEU A N 1
ATOM 2384 C CA . LEU A 1 303 ? 11.616 -9.447 -22.232 1.00 89.88 303 LEU A CA 1
ATOM 2385 C C . LEU A 1 303 ? 12.054 -9.539 -23.706 1.00 89.88 303 LEU A C 1
ATOM 2387 O O . LEU A 1 303 ? 13.165 -9.136 -24.049 1.00 89.88 303 LEU A O 1
ATOM 2391 N N . LYS A 1 304 ? 11.237 -10.157 -24.573 1.00 90.31 304 LYS A N 1
ATOM 2392 C CA . LYS A 1 304 ? 11.592 -10.439 -25.979 1.00 90.31 304 LYS A CA 1
ATOM 2393 C C . LYS A 1 304 ? 11.138 -9.326 -26.919 1.00 90.31 304 LYS A C 1
ATOM 2395 O O . LYS A 1 304 ? 11.835 -9.024 -27.884 1.00 90.31 304 LYS A O 1
ATOM 2400 N N . ASP A 1 305 ? 9.966 -8.761 -26.649 1.00 89.94 305 ASP A N 1
ATOM 2401 C CA . ASP A 1 305 ? 9.381 -7.654 -27.399 1.00 89.94 305 ASP A CA 1
ATOM 2402 C C . ASP A 1 305 ? 8.946 -6.570 -26.402 1.00 89.94 305 ASP A C 1
ATOM 2404 O O . ASP A 1 305 ? 7.914 -6.733 -25.754 1.00 89.94 305 ASP A O 1
ATOM 2408 N N . PRO A 1 306 ? 9.677 -5.448 -26.278 1.00 85.69 306 PRO A N 1
ATOM 2409 C CA . PRO A 1 306 ? 9.343 -4.397 -25.314 1.00 85.69 306 PRO A CA 1
ATOM 2410 C C . PRO A 1 306 ? 7.983 -3.731 -25.591 1.00 85.69 306 PRO A C 1
ATOM 2412 O O . PRO A 1 306 ? 7.499 -2.949 -24.773 1.00 85.69 306 PRO A O 1
ATOM 2415 N N . THR A 1 307 ? 7.356 -4.024 -26.734 1.00 89.00 307 THR A N 1
ATOM 2416 C CA . THR A 1 307 ? 6.026 -3.531 -27.097 1.00 89.00 307 THR A CA 1
ATOM 2417 C C . THR A 1 307 ? 4.888 -4.484 -26.729 1.00 89.00 307 THR A C 1
ATOM 2419 O O . THR A 1 307 ? 3.724 -4.104 -26.856 1.00 89.00 307 THR A O 1
ATOM 2422 N N . ASP A 1 308 ? 5.199 -5.696 -26.263 1.00 92.81 308 ASP A N 1
ATOM 2423 C CA . ASP A 1 308 ? 4.218 -6.706 -25.866 1.00 92.81 308 ASP A CA 1
ATOM 2424 C C . ASP A 1 308 ? 3.894 -6.592 -24.371 1.00 92.81 308 ASP A C 1
ATOM 2426 O O . ASP A 1 308 ? 4.654 -7.036 -23.507 1.00 92.81 308 ASP A O 1
ATOM 2430 N N . TRP A 1 309 ? 2.743 -5.980 -24.094 1.00 94.56 309 TRP A N 1
ATOM 2431 C CA . TRP A 1 309 ? 2.163 -5.809 -22.765 1.00 94.56 309 TRP A CA 1
ATOM 2432 C C . TRP A 1 309 ? 0.912 -6.669 -22.647 1.00 94.56 309 TRP A C 1
ATOM 2434 O O . TRP A 1 309 ? 0.024 -6.601 -23.502 1.00 94.56 309 TRP A O 1
ATOM 2444 N N . ARG A 1 310 ? 0.810 -7.463 -21.580 1.00 96.44 310 ARG A N 1
ATOM 2445 C CA . ARG A 1 310 ? -0.324 -8.370 -21.365 1.00 96.44 310 ARG A CA 1
ATOM 2446 C C . ARG A 1 310 ? -0.953 -8.162 -20.012 1.00 96.44 310 ARG A C 1
ATOM 2448 O O . ARG A 1 310 ? -0.255 -8.021 -19.014 1.00 96.44 310 ARG A O 1
ATOM 2455 N N . VAL A 1 311 ? -2.284 -8.194 -19.990 1.00 97.50 311 VAL A N 1
ATOM 2456 C CA . VAL A 1 311 ? -3.036 -8.224 -18.738 1.00 97.50 311 VAL A CA 1
ATOM 2457 C C . VAL A 1 311 ? -2.728 -9.520 -18.020 1.00 97.50 311 VAL A C 1
ATOM 2459 O O . VAL A 1 311 ? -3.039 -10.587 -18.541 1.00 97.50 311 VAL A O 1
ATOM 2462 N N . ALA A 1 312 ? -2.125 -9.402 -16.843 1.00 97.69 312 ALA A N 1
ATOM 2463 C CA . ALA A 1 312 ? -1.846 -10.499 -15.936 1.00 97.69 312 ALA A CA 1
ATOM 2464 C C . ALA A 1 312 ? -3.149 -10.998 -15.308 1.00 97.69 312 ALA A C 1
ATOM 2466 O O . ALA A 1 312 ? -3.505 -12.168 -15.424 1.00 97.69 312 ALA A O 1
ATOM 2467 N N . ILE A 1 313 ? -3.866 -10.084 -14.651 1.00 97.38 313 ILE A N 1
ATOM 2468 C CA . ILE A 1 313 ? -4.991 -10.403 -13.778 1.00 97.38 313 ILE A CA 1
ATOM 2469 C C . ILE A 1 313 ? -5.976 -9.231 -13.709 1.00 97.38 313 ILE A C 1
ATOM 2471 O O . ILE A 1 313 ? -5.566 -8.070 -13.659 1.00 97.38 313 ILE A O 1
ATOM 2475 N N . PHE A 1 314 ? -7.271 -9.553 -13.697 1.00 97.12 314 PHE A N 1
ATOM 2476 C CA . PHE A 1 314 ? -8.379 -8.613 -13.506 1.00 97.12 314 PHE A CA 1
ATOM 2477 C C . PHE A 1 314 ? -8.945 -8.698 -12.075 1.00 97.12 314 PHE A C 1
ATOM 2479 O O . PHE A 1 314 ? -8.840 -9.760 -11.450 1.00 97.12 314 PHE A O 1
ATOM 2486 N N . PRO A 1 315 ? -9.624 -7.643 -11.578 1.00 96.25 315 PRO A N 1
ATOM 2487 C CA . PRO A 1 315 ? -10.246 -7.637 -10.249 1.00 96.25 315 PRO A CA 1
ATOM 2488 C C . PRO A 1 315 ? -11.190 -8.814 -9.982 1.00 96.25 315 PRO A C 1
ATOM 2490 O O . PRO A 1 315 ? -11.228 -9.330 -8.866 1.00 96.25 315 PRO A O 1
ATOM 2493 N N . GLU A 1 316 ? -11.925 -9.266 -11.000 1.00 95.56 316 GLU A N 1
ATOM 2494 C CA . GLU A 1 316 ? -12.869 -10.387 -10.905 1.00 95.56 316 GLU A CA 1
ATOM 2495 C C . GLU A 1 316 ? -12.194 -11.721 -10.562 1.00 95.56 316 GLU A C 1
ATOM 2497 O O . GLU A 1 316 ? -12.792 -12.547 -9.881 1.00 95.56 316 GLU A O 1
ATOM 2502 N N . VAL A 1 317 ? -10.936 -11.920 -10.973 1.00 96.56 317 VAL A N 1
ATOM 2503 C CA . VAL A 1 317 ? -10.170 -13.130 -10.644 1.00 96.56 317 VAL A CA 1
ATOM 2504 C C . VAL A 1 317 ? -9.773 -13.108 -9.171 1.00 96.56 317 VAL A C 1
ATOM 2506 O O . VAL A 1 317 ? -9.922 -14.119 -8.490 1.00 96.56 317 VAL A O 1
ATOM 2509 N N . ILE A 1 318 ? -9.344 -11.953 -8.650 1.00 95.00 318 ILE A N 1
ATOM 2510 C CA . ILE A 1 318 ? -9.018 -11.790 -7.223 1.00 95.00 318 ILE A CA 1
ATOM 2511 C C . ILE A 1 318 ? -10.256 -12.044 -6.353 1.00 95.00 318 ILE A C 1
ATOM 2513 O O . ILE A 1 318 ? -10.165 -12.712 -5.325 1.00 95.00 318 ILE A O 1
ATOM 2517 N N . ALA A 1 319 ? -11.434 -11.603 -6.801 1.00 95.31 319 ALA A N 1
ATOM 2518 C CA . ALA A 1 319 ? -12.694 -11.849 -6.102 1.00 95.31 319 ALA A CA 1
ATOM 2519 C C . ALA A 1 319 ? -13.083 -13.341 -6.012 1.00 95.31 319 ALA A C 1
ATOM 2521 O O . ALA A 1 319 ? -13.979 -13.688 -5.245 1.00 95.31 319 ALA A O 1
ATOM 2522 N N . THR A 1 320 ? -12.415 -14.239 -6.751 1.00 96.38 320 THR A N 1
ATOM 2523 C CA . THR A 1 320 ? -12.651 -15.693 -6.657 1.00 96.38 320 THR A CA 1
ATOM 2524 C C . THR A 1 320 ? -11.949 -16.367 -5.479 1.00 96.38 320 THR A C 1
ATOM 2526 O O . THR A 1 320 ? -12.192 -17.554 -5.248 1.00 96.38 320 THR A O 1
ATOM 2529 N N . CYS A 1 321 ? -11.096 -15.652 -4.732 1.00 96.56 321 CYS A N 1
ATOM 2530 C CA . CYS A 1 321 ? -10.457 -16.204 -3.541 1.00 96.56 321 CYS A CA 1
ATOM 2531 C C . CYS A 1 321 ? -11.510 -16.758 -2.571 1.00 96.56 321 CYS A C 1
ATOM 2533 O O . CYS A 1 321 ? -12.443 -16.054 -2.186 1.00 96.56 321 CYS A O 1
ATOM 2535 N N . SER A 1 322 ? -11.359 -18.019 -2.173 1.00 95.00 322 SER A N 1
ATOM 2536 C CA . SER A 1 322 ? -12.344 -18.792 -1.404 1.00 95.00 322 SER A CA 1
ATOM 2537 C C . SER A 1 322 ? -12.116 -18.747 0.107 1.00 95.00 322 SER A C 1
ATOM 2539 O O . SER A 1 322 ? -12.988 -19.169 0.866 1.00 95.00 322 SER A O 1
ATOM 2541 N N . HIS A 1 323 ? -10.959 -18.248 0.545 1.00 95.31 323 HIS A N 1
ATOM 2542 C CA . HIS A 1 323 ? -10.560 -18.184 1.948 1.00 95.31 323 HIS A CA 1
ATOM 2543 C C . HIS A 1 323 ? -10.121 -16.774 2.352 1.00 95.31 323 HIS A C 1
ATOM 2545 O O . HIS A 1 323 ? -9.574 -16.052 1.508 1.00 95.31 323 HIS A O 1
ATOM 2551 N N . PRO A 1 324 ? -10.314 -16.403 3.635 1.00 97.31 324 PRO A N 1
ATOM 2552 C CA . PRO A 1 324 ? -9.683 -15.244 4.254 1.00 97.31 324 PR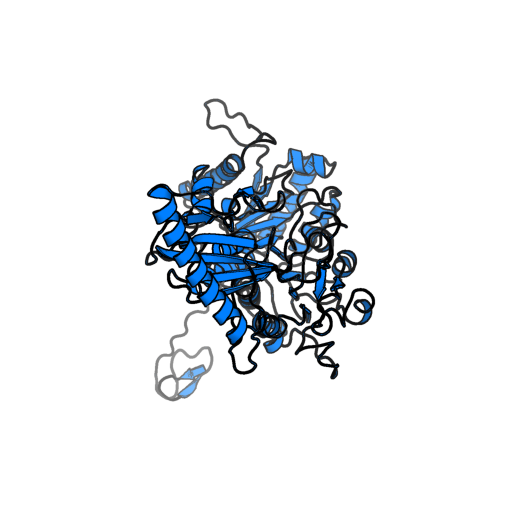O A CA 1
ATOM 2553 C C . PRO A 1 324 ? -8.203 -15.152 3.888 1.00 97.31 324 PRO A C 1
ATOM 2555 O O . PRO A 1 324 ? -7.464 -16.124 4.051 1.00 97.31 324 PRO A O 1
ATOM 2558 N N . ASN A 1 325 ? -7.783 -14.016 3.334 1.00 98.25 325 ASN A N 1
ATOM 2559 C CA . ASN A 1 325 ? -6.441 -13.873 2.772 1.00 98.25 325 ASN A CA 1
ATOM 2560 C C . ASN A 1 325 ? -5.830 -12.481 2.980 1.00 98.25 325 ASN A C 1
ATOM 2562 O O . ASN A 1 325 ? -6.519 -11.507 3.298 1.00 98.25 325 ASN A O 1
ATOM 2566 N N . VAL A 1 326 ? -4.515 -12.430 2.769 1.00 98.56 326 VAL A N 1
ATOM 2567 C CA . VAL A 1 326 ? -3.683 -11.232 2.697 1.00 98.56 326 VAL A CA 1
ATOM 2568 C C . VAL A 1 326 ? -3.201 -11.049 1.263 1.00 98.56 326 VAL A C 1
ATOM 2570 O O . VAL A 1 326 ? -2.639 -11.976 0.673 1.00 98.56 326 VAL A O 1
ATOM 2573 N N . ILE A 1 327 ? -3.370 -9.846 0.721 1.00 98.81 327 ILE A N 1
ATOM 2574 C CA . ILE A 1 327 ? -2.823 -9.454 -0.579 1.00 98.81 327 ILE A CA 1
ATOM 2575 C C . ILE A 1 327 ? -1.752 -8.386 -0.384 1.00 98.81 327 ILE A C 1
ATOM 2577 O O . ILE A 1 327 ? -1.966 -7.376 0.284 1.00 98.81 327 ILE A O 1
ATOM 2581 N N . VAL A 1 328 ? -0.599 -8.594 -1.010 1.00 98.81 328 VAL A N 1
ATOM 2582 C CA . VAL A 1 328 ? 0.490 -7.620 -1.069 1.00 98.81 328 VAL A CA 1
ATOM 2583 C C . VAL A 1 328 ? 0.758 -7.291 -2.532 1.00 98.81 328 VAL A C 1
ATOM 2585 O O . VAL A 1 328 ? 1.017 -8.184 -3.340 1.00 98.81 328 VAL A O 1
ATOM 2588 N N . SER A 1 329 ? 0.660 -6.009 -2.874 1.00 98.19 329 SER A N 1
ATOM 2589 C CA . SER A 1 329 ? 0.791 -5.512 -4.240 1.00 98.19 329 SER A CA 1
ATOM 2590 C C . SER A 1 329 ? 1.916 -4.485 -4.349 1.00 98.19 329 SER A C 1
ATOM 2592 O O . SER A 1 329 ? 1.800 -3.356 -3.873 1.00 98.19 329 SER A O 1
ATOM 2594 N N . GLU A 1 330 ? 2.966 -4.846 -5.075 1.00 97.38 330 GLU A N 1
ATOM 2595 C CA . GLU A 1 330 ? 3.954 -3.938 -5.651 1.00 97.38 330 GLU A CA 1
ATOM 2596 C C . GLU A 1 330 ? 3.515 -3.558 -7.071 1.00 97.38 330 GLU A C 1
ATOM 2598 O O . GLU A 1 330 ? 4.008 -4.100 -8.056 1.00 97.38 330 GLU A O 1
ATOM 2603 N N . ALA A 1 331 ? 2.530 -2.669 -7.171 1.00 96.88 331 ALA A N 1
ATOM 2604 C CA . ALA A 1 331 ? 2.044 -2.158 -8.450 1.00 96.88 331 ALA A CA 1
ATOM 2605 C C . ALA A 1 331 ? 1.696 -0.679 -8.307 1.00 96.88 331 ALA A C 1
ATOM 2607 O O . ALA A 1 331 ? 1.062 -0.291 -7.315 1.00 96.88 331 ALA A O 1
ATOM 2608 N N . CYS A 1 332 ? 2.068 0.148 -9.287 1.00 95.62 332 CYS A N 1
ATOM 2609 C CA . CYS A 1 332 ? 1.653 1.548 -9.302 1.00 95.62 332 CYS A CA 1
ATOM 2610 C C . CYS A 1 332 ? 0.121 1.651 -9.238 1.00 95.62 332 CYS A C 1
ATOM 2612 O O . CYS A 1 332 ? -0.594 0.986 -9.979 1.00 95.62 332 CYS A O 1
ATOM 2614 N N . TYR A 1 333 ? -0.407 2.490 -8.349 1.00 95.44 333 TYR A N 1
ATOM 2615 C CA . TYR A 1 333 ? -1.842 2.692 -8.130 1.00 95.44 333 TYR A CA 1
ATOM 2616 C C . TYR A 1 333 ? -2.606 1.410 -7.757 1.00 95.44 333 TYR A C 1
ATOM 2618 O O . TYR A 1 333 ? -3.837 1.374 -7.842 1.00 95.44 333 TYR A O 1
ATOM 2626 N N . GLY A 1 334 ? -1.906 0.357 -7.321 1.00 95.56 334 GLY A N 1
ATOM 2627 C CA . GLY A 1 334 ? -2.503 -0.938 -7.007 1.00 95.56 334 GLY A CA 1
ATOM 2628 C C . GLY A 1 334 ? -3.488 -0.902 -5.839 1.00 95.56 334 GLY A C 1
ATOM 2629 O O . GLY A 1 334 ? -4.293 -1.819 -5.705 1.00 95.56 334 GLY A O 1
ATOM 2630 N N . ALA A 1 335 ? -3.473 0.150 -5.017 1.00 96.56 335 ALA A N 1
ATOM 2631 C CA . ALA A 1 335 ? -4.365 0.316 -3.873 1.00 96.56 335 ALA A CA 1
ATOM 2632 C C . ALA A 1 335 ? -5.306 1.531 -3.978 1.00 96.56 335 ALA A C 1
ATOM 2634 O O . ALA A 1 335 ? -5.759 2.077 -2.972 1.00 96.56 335 ALA A O 1
ATOM 2635 N N . ARG A 1 336 ? -5.619 1.986 -5.195 1.00 93.38 336 ARG A N 1
ATOM 2636 C CA . ARG A 1 336 ? -6.597 3.067 -5.393 1.00 93.38 336 ARG A CA 1
ATOM 2637 C C . ARG A 1 336 ? -8.019 2.616 -5.065 1.00 93.38 336 ARG A C 1
ATOM 2639 O O . ARG A 1 336 ? -8.461 1.564 -5.518 1.00 93.38 336 ARG A O 1
ATOM 2646 N N . PHE A 1 337 ? -8.764 3.442 -4.340 1.00 96.12 337 PHE A N 1
ATOM 2647 C CA . PHE A 1 337 ? -10.181 3.191 -4.034 1.00 96.12 337 PHE A CA 1
ATOM 2648 C C . PHE A 1 337 ? -11.060 4.447 -4.099 1.00 96.12 337 PHE A C 1
ATOM 2650 O O . PHE A 1 337 ? -12.277 4.343 -4.239 1.00 96.12 337 PHE A O 1
ATOM 2657 N N . ILE A 1 338 ? -10.470 5.643 -4.008 1.00 95.69 338 ILE A N 1
ATOM 2658 C CA . ILE A 1 338 ? -11.218 6.902 -3.922 1.00 95.69 338 ILE A CA 1
ATOM 2659 C C . ILE A 1 338 ? -11.989 7.148 -5.222 1.00 95.69 338 ILE A C 1
ATOM 2661 O O . ILE A 1 338 ? -11.407 7.309 -6.292 1.00 95.69 338 ILE A O 1
ATOM 2665 N N . GLY A 1 339 ? -13.319 7.178 -5.126 1.00 94.75 339 GLY A N 1
ATOM 2666 C CA . GLY A 1 339 ? -14.200 7.391 -6.276 1.00 94.75 339 GLY A CA 1
ATOM 2667 C C . GLY A 1 339 ? -14.335 6.185 -7.214 1.00 94.75 339 GLY A C 1
ATOM 2668 O O . GLY A 1 339 ? -14.820 6.357 -8.339 1.00 94.75 339 GLY A O 1
ATOM 2669 N N . PHE A 1 340 ? -13.928 4.989 -6.781 1.00 96.31 340 PHE A N 1
ATOM 2670 C CA . PHE A 1 340 ? -14.073 3.739 -7.531 1.00 96.31 340 PHE A CA 1
ATOM 2671 C C . PHE A 1 340 ? -15.198 2.866 -6.963 1.00 96.31 340 PHE A C 1
ATOM 2673 O O . PHE A 1 340 ? -15.490 2.895 -5.765 1.00 96.31 340 PHE A O 1
ATOM 2680 N N . ASP A 1 341 ? -15.831 2.101 -7.849 1.00 96.12 341 ASP A N 1
ATOM 2681 C CA . ASP A 1 341 ? -16.696 0.982 -7.475 1.00 96.12 341 ASP A CA 1
ATOM 2682 C C . ASP A 1 341 ? -15.856 -0.301 -7.300 1.00 96.12 341 ASP A C 1
ATOM 2684 O O . ASP A 1 341 ? -14.637 -0.299 -7.515 1.00 96.12 341 ASP A O 1
ATOM 2688 N N . LYS A 1 342 ? -16.503 -1.405 -6.912 1.00 95.50 342 LYS A N 1
ATOM 2689 C CA . LYS A 1 342 ? -15.834 -2.704 -6.729 1.00 95.50 342 LYS A CA 1
ATOM 2690 C C . LYS A 1 342 ? -15.171 -3.246 -8.004 1.00 95.50 342 LYS A C 1
ATOM 2692 O O . LYS A 1 342 ? -14.113 -3.856 -7.910 1.00 95.50 342 LYS A O 1
ATOM 2697 N N . ALA A 1 343 ? -15.742 -3.021 -9.188 1.00 94.12 343 ALA A N 1
ATOM 2698 C CA . ALA A 1 343 ? -15.234 -3.587 -10.444 1.00 94.12 343 ALA A CA 1
ATOM 2699 C C . ALA A 1 343 ? -14.002 -2.843 -10.992 1.00 94.12 343 ALA A C 1
ATOM 2701 O O . ALA A 1 343 ? -13.190 -3.421 -11.719 1.00 94.12 343 ALA A O 1
ATOM 2702 N N . HIS A 1 344 ? -13.838 -1.568 -10.633 1.00 94.62 344 HIS A N 1
ATOM 2703 C CA . HIS A 1 344 ? -12.781 -0.705 -11.165 1.00 94.62 344 HIS A CA 1
ATOM 2704 C C . HIS A 1 344 ? -11.599 -0.495 -10.199 1.00 94.62 344 HIS A C 1
ATOM 2706 O O . HIS A 1 344 ? -10.769 0.387 -10.413 1.00 94.62 344 HIS A O 1
ATOM 2712 N N . SER A 1 345 ? -11.473 -1.314 -9.154 1.00 96.25 345 SER A N 1
ATOM 2713 C CA . SER A 1 345 ? -10.344 -1.271 -8.219 1.00 96.25 345 SER A CA 1
ATOM 2714 C C . SER A 1 345 ? -9.961 -2.674 -7.751 1.00 96.25 345 SER A C 1
ATOM 2716 O O . SER A 1 345 ? -10.801 -3.408 -7.234 1.00 96.25 345 SER A O 1
ATOM 2718 N N . MET A 1 346 ? -8.673 -3.028 -7.877 1.00 97.38 346 MET A N 1
ATOM 2719 C CA . MET A 1 346 ? -8.134 -4.283 -7.331 1.00 97.38 346 MET A CA 1
ATOM 2720 C C . MET A 1 346 ? -8.397 -4.399 -5.830 1.00 97.38 346 MET A C 1
ATOM 2722 O O . MET A 1 346 ? -8.885 -5.426 -5.366 1.00 97.38 346 MET A O 1
ATOM 2726 N N . LEU A 1 347 ? -8.127 -3.319 -5.093 1.00 98.06 347 LEU A N 1
ATOM 2727 C CA . LEU A 1 347 ? -8.341 -3.238 -3.654 1.00 98.06 347 LEU A CA 1
ATOM 2728 C C . LEU A 1 347 ? -9.819 -3.425 -3.288 1.00 98.06 347 LEU A C 1
ATOM 2730 O O . LEU A 1 347 ? -10.134 -4.272 -2.460 1.00 98.06 347 LEU A O 1
ATOM 2734 N N . LEU A 1 348 ? -10.738 -2.665 -3.893 1.00 98.06 348 LEU A N 1
ATOM 2735 C CA . LEU A 1 348 ? -12.158 -2.751 -3.529 1.00 98.06 348 LEU A CA 1
ATOM 2736 C C . LEU A 1 348 ? -12.775 -4.098 -3.916 1.00 98.06 348 LEU A C 1
ATOM 2738 O O . LEU A 1 348 ? -13.550 -4.646 -3.135 1.00 98.06 348 LEU A O 1
ATOM 2742 N N . SER A 1 349 ? -12.397 -4.654 -5.072 1.00 97.62 349 SER A N 1
ATOM 2743 C CA . SER A 1 349 ? -12.804 -6.004 -5.473 1.00 97.62 349 SER A CA 1
ATOM 2744 C C . SER A 1 349 ? -12.355 -7.040 -4.441 1.00 97.62 349 SER A C 1
ATOM 2746 O O . SER A 1 349 ? -13.177 -7.795 -3.922 1.00 97.62 349 SER A O 1
ATOM 2748 N N . ALA A 1 350 ? -11.071 -7.010 -4.065 1.00 98.06 350 ALA A N 1
ATOM 2749 C CA . ALA A 1 350 ? -10.489 -7.913 -3.078 1.00 98.06 350 ALA A CA 1
ATOM 2750 C C . ALA A 1 350 ? -11.195 -7.827 -1.714 1.00 98.06 350 ALA A C 1
ATOM 2752 O O . ALA A 1 350 ? -11.646 -8.844 -1.183 1.00 98.06 350 ALA A O 1
ATOM 2753 N N . MET A 1 351 ? -11.343 -6.611 -1.174 1.00 97.94 351 MET A N 1
ATOM 2754 C CA . MET A 1 351 ? -11.948 -6.366 0.145 1.00 97.94 351 MET A CA 1
ATOM 2755 C C . MET A 1 351 ? -13.443 -6.719 0.187 1.00 97.94 351 MET A C 1
ATOM 2757 O O . MET A 1 351 ? -13.960 -7.101 1.237 1.00 97.94 351 MET A O 1
ATOM 2761 N N . SER A 1 352 ? -14.144 -6.618 -0.950 1.00 95.44 352 SER A N 1
ATOM 2762 C CA . SER A 1 352 ? -15.542 -7.058 -1.061 1.00 95.44 352 SER A CA 1
ATOM 2763 C C . SER A 1 352 ? -15.702 -8.584 -1.057 1.00 95.44 352 SER A C 1
ATOM 2765 O O . SER A 1 352 ? -16.776 -9.090 -0.734 1.00 95.44 352 SER A O 1
ATOM 2767 N N . ALA A 1 353 ? -14.627 -9.313 -1.369 1.00 95.12 353 ALA A N 1
ATOM 2768 C CA . ALA A 1 353 ? -14.551 -10.766 -1.327 1.00 95.12 353 ALA A CA 1
ATOM 2769 C C . ALA A 1 353 ? -13.906 -11.238 -0.008 1.00 95.12 353 ALA A C 1
ATOM 2771 O O . ALA A 1 353 ? -14.271 -10.775 1.069 1.00 95.12 353 ALA A O 1
ATOM 2772 N N . ASN A 1 354 ? -12.972 -12.191 -0.056 1.00 97.06 354 ASN A N 1
ATOM 2773 C CA . ASN A 1 354 ? -12.379 -12.793 1.142 1.00 97.06 354 ASN A CA 1
ATOM 2774 C C . ASN A 1 354 ? -11.066 -12.137 1.608 1.00 97.06 354 ASN A C 1
ATOM 2776 O O . ASN A 1 354 ? -10.408 -12.659 2.504 1.00 97.06 354 ASN A O 1
ATOM 2780 N N . THR A 1 355 ? -10.632 -11.020 1.029 1.00 98.50 355 THR A N 1
ATOM 2781 C CA . THR A 1 355 ? -9.414 -10.356 1.513 1.00 98.50 355 THR A CA 1
ATOM 2782 C C . THR A 1 355 ? -9.697 -9.610 2.815 1.00 98.50 355 THR A C 1
ATOM 2784 O O . THR A 1 355 ? -10.592 -8.769 2.871 1.00 98.50 355 THR A O 1
ATOM 2787 N N . LEU A 1 356 ? -8.926 -9.925 3.858 1.00 98.75 356 LEU A N 1
ATOM 2788 C CA . LEU A 1 356 ? -8.981 -9.242 5.155 1.00 98.75 356 LEU A CA 1
ATOM 2789 C C . LEU A 1 356 ? -7.867 -8.207 5.311 1.00 98.75 356 LEU A C 1
ATOM 2791 O O . LEU A 1 356 ? -8.040 -7.236 6.037 1.00 98.75 356 LEU A O 1
ATOM 2795 N N . LEU A 1 357 ? -6.735 -8.393 4.628 1.00 98.81 357 LEU A N 1
ATOM 2796 C CA . LEU A 1 357 ? -5.634 -7.435 4.630 1.00 98.81 357 LEU A CA 1
ATOM 2797 C C . LEU A 1 357 ? -5.128 -7.197 3.212 1.00 98.81 357 LEU A C 1
ATOM 2799 O O . LEU A 1 357 ? -4.849 -8.144 2.478 1.00 98.81 357 LEU A O 1
ATOM 2803 N N . TYR A 1 358 ? -4.956 -5.933 2.849 1.00 98.88 358 TYR A N 1
ATOM 2804 C CA . TYR A 1 358 ? -4.370 -5.526 1.578 1.00 98.88 358 TYR A CA 1
ATOM 2805 C C . TYR A 1 358 ? -3.312 -4.450 1.816 1.00 98.88 358 TYR A C 1
ATOM 2807 O O . TYR A 1 358 ? -3.589 -3.433 2.449 1.00 98.88 358 TYR A O 1
ATOM 2815 N N . VAL A 1 359 ? -2.110 -4.637 1.273 1.00 98.81 359 VAL A N 1
ATOM 2816 C CA . VAL A 1 359 ? -1.055 -3.615 1.259 1.00 98.81 359 VAL A CA 1
ATOM 2817 C C . VAL A 1 359 ? -0.704 -3.267 -0.178 1.00 98.81 359 VAL A C 1
ATOM 2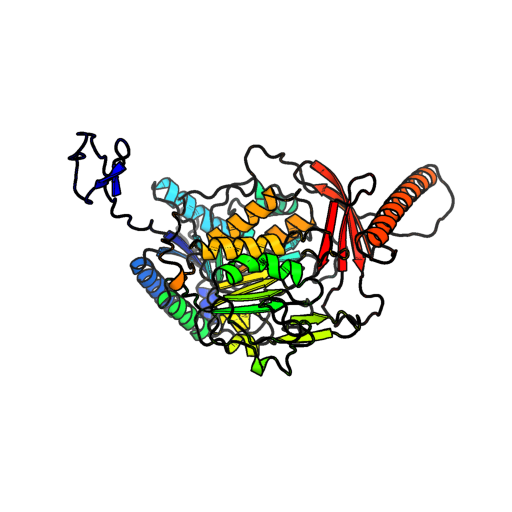819 O O . VAL A 1 359 ? -0.419 -4.148 -0.987 1.00 98.81 359 VAL A O 1
ATOM 2822 N N . GLY A 1 360 ? -0.686 -1.974 -0.492 1.00 98.38 360 GLY A N 1
ATOM 2823 C CA . GLY A 1 360 ? -0.244 -1.492 -1.796 1.00 98.38 360 GLY A CA 1
ATOM 2824 C C . GLY A 1 360 ? -0.159 0.028 -1.877 1.00 98.38 360 GLY A C 1
ATOM 2825 O O . GLY A 1 360 ? -0.537 0.737 -0.940 1.00 98.38 360 GLY A O 1
ATOM 2826 N N . ALA A 1 361 ? 0.348 0.514 -3.009 1.00 97.38 361 ALA A N 1
ATOM 2827 C CA . ALA A 1 361 ? 0.581 1.932 -3.261 1.00 97.38 361 ALA A CA 1
ATOM 2828 C C . ALA A 1 361 ? -0.672 2.662 -3.777 1.00 97.38 361 ALA A C 1
ATOM 2830 O O . ALA A 1 361 ? -1.379 2.170 -4.662 1.00 97.38 361 ALA A O 1
ATOM 2831 N N . SER A 1 362 ? -0.919 3.873 -3.269 1.00 95.44 362 SER A N 1
ATOM 2832 C CA . SER A 1 362 ? -1.930 4.796 -3.808 1.00 95.44 362 SER A CA 1
ATOM 2833 C C . SER A 1 362 ? -1.472 5.490 -5.099 1.00 95.44 362 SER A C 1
ATOM 2835 O O . SER A 1 362 ? -2.308 5.870 -5.924 1.00 95.44 362 SER A O 1
ATOM 2837 N N . ARG A 1 363 ? -0.150 5.630 -5.289 1.00 92.94 363 ARG A N 1
ATOM 2838 C CA . ARG A 1 363 ? 0.516 6.251 -6.447 1.00 92.94 363 ARG A CA 1
ATOM 2839 C C . ARG A 1 363 ? 1.625 5.342 -6.999 1.00 92.94 363 ARG A C 1
ATOM 2841 O O . ARG A 1 363 ? 1.407 4.143 -7.148 1.00 92.94 363 ARG A O 1
ATOM 2848 N N . VAL A 1 364 ? 2.761 5.903 -7.401 1.00 90.81 364 VAL A N 1
ATOM 2849 C CA . VAL A 1 364 ? 3.795 5.228 -8.188 1.00 90.81 364 VAL A CA 1
ATOM 2850 C C . VAL A 1 364 ? 4.719 4.410 -7.288 1.00 90.81 364 VAL A C 1
ATOM 2852 O O . VAL A 1 364 ? 5.645 4.947 -6.690 1.00 90.81 364 VAL A O 1
ATOM 2855 N N . ALA A 1 365 ? 4.539 3.090 -7.283 1.00 94.00 365 ALA A N 1
ATOM 2856 C CA . ALA A 1 365 ? 5.446 2.181 -6.599 1.00 94.00 365 ALA A CA 1
ATOM 2857 C C . ALA A 1 365 ? 6.797 2.117 -7.335 1.00 94.00 365 ALA A C 1
ATOM 2859 O O . ALA A 1 365 ? 6.890 1.606 -8.450 1.00 94.00 365 ALA A O 1
ATOM 2860 N N . TYR A 1 366 ? 7.856 2.620 -6.700 1.00 94.44 366 TYR A N 1
ATOM 2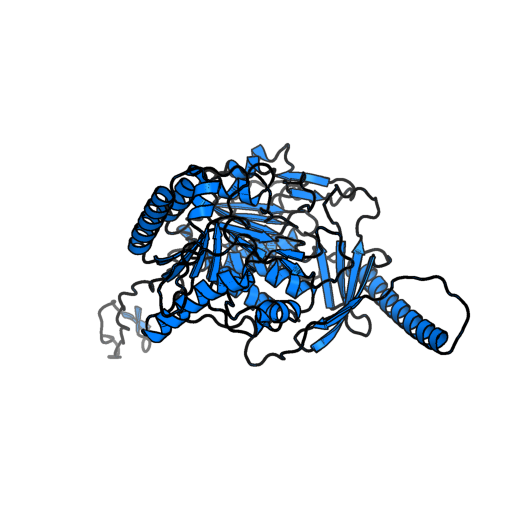861 C CA . TYR A 1 366 ? 9.229 2.481 -7.189 1.00 94.44 366 TYR A CA 1
ATOM 2862 C C . TYR A 1 366 ? 9.913 1.272 -6.548 1.00 94.44 366 TYR A C 1
ATOM 2864 O O . TYR A 1 366 ? 9.888 1.134 -5.328 1.00 94.44 366 TYR A O 1
ATOM 2872 N N . GLY A 1 367 ? 10.603 0.455 -7.343 1.00 94.50 367 GLY A N 1
ATOM 2873 C CA . GLY A 1 367 ? 11.432 -0.655 -6.851 1.00 94.50 367 GLY A CA 1
ATOM 2874 C C . GLY A 1 367 ? 12.647 -0.913 -7.742 1.00 94.50 367 GLY A C 1
ATOM 2875 O O . GLY A 1 367 ? 12.883 -0.188 -8.708 1.00 94.50 367 GLY A O 1
ATOM 2876 N N . GLN A 1 368 ? 13.444 -1.931 -7.433 1.00 92.06 368 GLN A N 1
ATOM 2877 C CA . GLN A 1 368 ? 14.591 -2.330 -8.256 1.00 92.06 368 GLN A CA 1
ATOM 2878 C C . GLN A 1 368 ? 14.147 -3.158 -9.465 1.00 92.06 368 GLN A C 1
ATOM 2880 O O . GLN A 1 368 ? 13.215 -3.962 -9.395 1.00 92.06 368 GLN A O 1
ATOM 2885 N N . ALA A 1 369 ? 14.851 -2.976 -10.581 1.00 89.50 369 ALA A N 1
ATOM 2886 C CA . ALA A 1 369 ? 14.837 -3.929 -11.685 1.00 89.50 369 ALA A CA 1
ATOM 2887 C C . ALA A 1 369 ? 15.865 -5.039 -11.427 1.00 89.50 369 ALA A C 1
ATOM 2889 O O . ALA A 1 369 ? 16.779 -4.877 -10.612 1.00 89.50 369 ALA A O 1
ATOM 2890 N N . ASP A 1 370 ? 15.757 -6.153 -12.148 1.00 90.38 370 ASP A N 1
ATOM 2891 C CA . ASP A 1 370 ? 16.793 -7.178 -12.088 1.00 90.38 370 ASP A CA 1
ATOM 2892 C C . ASP A 1 370 ? 18.142 -6.627 -12.585 1.00 90.38 370 ASP A C 1
ATOM 2894 O O . ASP A 1 370 ? 18.195 -5.858 -13.551 1.00 90.38 370 ASP A O 1
ATOM 2898 N N . PRO A 1 371 ? 19.268 -7.040 -11.970 1.00 84.69 371 PRO A N 1
ATOM 2899 C CA . PRO A 1 371 ? 20.579 -6.623 -12.437 1.00 84.69 371 PRO A CA 1
ATOM 2900 C C . PRO A 1 371 ? 20.840 -7.157 -13.851 1.00 84.69 371 PRO A C 1
ATOM 2902 O O . PRO A 1 371 ? 20.645 -8.348 -14.128 1.00 84.69 371 PRO A O 1
ATOM 2905 N N . HIS A 1 372 ? 21.331 -6.270 -14.722 1.00 78.88 372 HIS A N 1
ATOM 2906 C CA . HIS A 1 372 ? 21.699 -6.597 -16.100 1.00 78.88 372 HIS A CA 1
ATOM 2907 C C . HIS A 1 372 ? 22.877 -7.584 -16.156 1.00 78.88 372 HIS A C 1
ATOM 2909 O O . HIS A 1 372 ? 22.858 -8.539 -16.931 1.00 78.88 372 HIS A O 1
ATOM 2915 N N . ASP A 1 373 ? 23.898 -7.382 -15.317 1.00 80.75 373 ASP A N 1
ATOM 2916 C CA . ASP A 1 373 ? 25.013 -8.320 -15.169 1.00 80.75 373 ASP A CA 1
ATOM 2917 C C . ASP A 1 373 ? 24.619 -9.500 -14.253 1.00 80.75 373 ASP A C 1
ATOM 2919 O O . ASP A 1 373 ? 24.327 -9.279 -13.073 1.00 80.75 373 ASP A O 1
ATOM 2923 N N . PRO A 1 374 ? 24.656 -10.761 -14.736 1.00 78.12 374 PRO A N 1
ATOM 2924 C CA . PRO A 1 374 ? 24.370 -11.942 -13.921 1.00 78.12 374 PRO A CA 1
ATOM 2925 C C . PRO A 1 374 ? 25.255 -12.105 -12.677 1.00 78.12 374 PRO A C 1
ATOM 2927 O O . PRO A 1 374 ? 24.852 -12.812 -11.755 1.00 78.12 374 PRO A O 1
ATOM 2930 N N . GLY A 1 375 ? 26.451 -11.505 -12.653 1.00 80.75 375 GLY A N 1
ATOM 2931 C CA . GLY A 1 375 ? 27.358 -11.539 -11.501 1.00 80.75 375 GLY A CA 1
ATOM 2932 C C . GLY A 1 375 ? 27.049 -10.506 -10.414 1.00 80.75 375 GLY A C 1
ATOM 2933 O O . GLY A 1 375 ? 27.604 -10.593 -9.318 1.00 80.75 375 GLY A O 1
ATOM 2934 N N . SER A 1 376 ? 26.177 -9.534 -10.694 1.00 83.75 376 SER A N 1
ATOM 2935 C CA . SER A 1 376 ? 25.830 -8.477 -9.746 1.00 83.75 376 SER A CA 1
ATOM 2936 C C . SER A 1 376 ? 24.791 -8.945 -8.720 1.00 83.75 376 SER A C 1
ATOM 2938 O O . SER A 1 376 ? 23.858 -9.672 -9.071 1.00 83.75 376 SER A O 1
ATOM 2940 N N . PRO A 1 377 ? 24.913 -8.534 -7.442 1.00 87.62 377 PRO A N 1
ATOM 2941 C CA . PRO A 1 377 ? 23.947 -8.912 -6.422 1.00 87.62 377 PRO A CA 1
ATOM 2942 C C . PRO A 1 377 ? 22.589 -8.263 -6.694 1.00 87.62 377 PRO A C 1
ATOM 2944 O O . PRO A 1 377 ? 22.510 -7.087 -7.051 1.00 87.62 377 PRO A O 1
ATOM 2947 N N . VAL A 1 378 ? 21.523 -9.023 -6.452 1.00 90.00 378 VAL A N 1
ATOM 2948 C CA . VAL A 1 378 ? 20.158 -8.496 -6.421 1.00 90.00 378 VAL A CA 1
ATOM 2949 C C . VAL A 1 378 ? 20.021 -7.608 -5.184 1.00 90.00 378 VAL A C 1
ATOM 2951 O O . VAL A 1 378 ? 20.414 -7.988 -4.077 1.00 90.00 378 VAL A O 1
ATOM 2954 N N . ARG A 1 379 ? 19.529 -6.386 -5.385 1.00 90.50 379 ARG A N 1
ATOM 2955 C CA . ARG A 1 379 ? 19.310 -5.401 -4.322 1.00 90.50 379 ARG A CA 1
ATOM 2956 C C . ARG A 1 379 ? 17.820 -5.130 -4.198 1.00 90.50 379 ARG A C 1
ATOM 2958 O O . ARG A 1 379 ? 17.107 -5.187 -5.191 1.00 90.50 379 ARG A O 1
ATOM 2965 N N . LEU A 1 380 ? 17.387 -4.821 -2.982 1.00 94.19 380 LEU A N 1
ATOM 2966 C CA . LEU A 1 380 ? 16.029 -4.377 -2.688 1.00 94.19 380 LEU A CA 1
ATOM 2967 C C . LEU A 1 380 ? 16.054 -2.869 -2.441 1.00 94.19 380 LEU A C 1
ATOM 2969 O O . LEU A 1 380 ? 16.997 -2.364 -1.826 1.00 94.19 380 LEU A O 1
ATOM 2973 N N . SER A 1 381 ? 15.032 -2.156 -2.898 1.00 94.44 381 SER A N 1
ATOM 2974 C CA . SER A 1 381 ? 14.832 -0.740 -2.582 1.00 94.44 381 SER A CA 1
ATOM 2975 C C . SER A 1 381 ? 13.347 -0.422 -2.461 1.00 94.44 381 SER A C 1
ATOM 2977 O O . SER A 1 381 ? 12.534 -1.085 -3.094 1.00 94.44 381 SER A O 1
ATOM 2979 N N . ASN A 1 382 ? 12.994 0.628 -1.722 1.00 96.94 382 ASN A N 1
ATOM 2980 C CA . ASN A 1 382 ? 11.651 1.211 -1.754 1.00 96.94 382 ASN A CA 1
ATOM 2981 C C . ASN A 1 382 ? 10.524 0.163 -1.628 1.00 96.94 382 ASN A C 1
ATOM 2983 O O . ASN A 1 382 ? 10.436 -0.477 -0.581 1.00 96.94 382 ASN A O 1
ATOM 2987 N N . ALA A 1 383 ? 9.680 -0.015 -2.655 1.00 97.94 383 ALA A N 1
ATOM 2988 C CA . ALA A 1 383 ? 8.560 -0.959 -2.646 1.00 97.94 383 ALA A CA 1
ATOM 2989 C C . ALA A 1 383 ? 9.003 -2.392 -2.309 1.00 97.94 383 ALA A C 1
ATOM 2991 O O . ALA A 1 383 ? 8.327 -3.061 -1.523 1.00 97.94 383 ALA A O 1
ATOM 2992 N N . ASP A 1 384 ? 10.173 -2.816 -2.804 1.00 98.12 384 ASP A N 1
ATOM 2993 C CA . ASP A 1 384 ? 10.727 -4.147 -2.540 1.00 98.12 384 ASP A CA 1
ATOM 2994 C C . ASP A 1 384 ? 11.016 -4.330 -1.032 1.00 98.12 384 ASP A C 1
ATOM 2996 O O . ASP A 1 384 ? 10.809 -5.403 -0.465 1.00 98.12 384 ASP A O 1
ATOM 3000 N N . VAL A 1 385 ? 11.501 -3.268 -0.367 1.00 98.06 385 VAL A N 1
ATOM 3001 C CA . VAL A 1 385 ? 11.800 -3.268 1.077 1.00 98.06 385 VAL A CA 1
ATOM 3002 C C . VAL A 1 385 ? 10.507 -3.233 1.883 1.00 98.06 385 VAL A C 1
ATOM 3004 O O . VAL A 1 385 ? 10.331 -4.063 2.768 1.00 98.06 385 VAL A O 1
ATOM 3007 N N . ILE A 1 386 ? 9.581 -2.321 1.562 1.00 98.50 386 ILE A N 1
ATOM 3008 C CA . ILE A 1 386 ? 8.316 -2.189 2.300 1.00 98.50 386 ILE A CA 1
ATOM 3009 C C . ILE A 1 386 ? 7.524 -3.496 2.264 1.00 98.50 386 ILE A C 1
ATOM 3011 O O . ILE A 1 386 ? 7.094 -3.993 3.301 1.00 98.50 386 ILE A O 1
ATOM 3015 N N . THR A 1 387 ? 7.331 -4.069 1.079 1.00 98.50 387 THR A N 1
ATOM 3016 C CA . THR A 1 387 ? 6.500 -5.269 0.925 1.00 98.50 387 THR A CA 1
ATOM 3017 C C . THR A 1 387 ? 7.194 -6.528 1.435 1.00 98.50 387 THR A C 1
ATOM 3019 O O . THR A 1 387 ? 6.545 -7.349 2.085 1.00 98.50 387 THR A O 1
ATOM 3022 N N . GLY A 1 388 ? 8.507 -6.663 1.222 1.00 97.94 388 GLY A N 1
ATOM 3023 C CA . GLY A 1 388 ? 9.288 -7.783 1.743 1.00 97.94 388 GLY A CA 1
ATOM 3024 C C . GLY A 1 388 ? 9.328 -7.816 3.265 1.00 97.94 388 GLY A C 1
ATOM 3025 O O . GLY A 1 388 ? 9.053 -8.855 3.864 1.00 97.94 388 GLY A O 1
ATOM 3026 N N . GLU A 1 389 ? 9.616 -6.679 3.899 1.00 98.19 389 GLU A N 1
ATOM 3027 C CA . GLU A 1 389 ? 9.663 -6.591 5.360 1.00 98.19 389 GLU A CA 1
ATOM 3028 C C . GLU A 1 389 ? 8.270 -6.706 5.977 1.00 98.19 389 GLU A C 1
ATOM 3030 O O . GLU A 1 389 ? 8.112 -7.398 6.978 1.00 98.19 389 GLU A O 1
ATOM 3035 N N . PHE A 1 390 ? 7.232 -6.143 5.346 1.00 98.62 390 PHE A N 1
ATOM 3036 C CA . PHE A 1 390 ? 5.850 -6.363 5.778 1.00 98.62 390 PHE A CA 1
ATOM 3037 C C . PHE A 1 390 ? 5.504 -7.857 5.806 1.00 98.62 390 PHE A C 1
ATOM 3039 O O . PHE A 1 390 ? 5.040 -8.362 6.826 1.00 98.62 390 PHE A O 1
ATOM 3046 N N . VAL A 1 391 ? 5.771 -8.587 4.715 1.00 97.50 391 VAL A N 1
ATOM 3047 C CA . VAL A 1 391 ? 5.527 -10.036 4.651 1.00 97.50 391 VAL A CA 1
ATOM 3048 C C . VAL A 1 391 ? 6.348 -10.779 5.703 1.00 97.50 391 VAL A C 1
ATOM 3050 O O . VAL A 1 391 ? 5.816 -11.667 6.368 1.00 97.50 391 VAL A O 1
ATOM 3053 N N . ASN A 1 392 ? 7.623 -10.427 5.883 1.00 95.75 392 ASN A N 1
ATOM 3054 C CA . ASN A 1 392 ? 8.471 -11.073 6.881 1.00 95.75 392 ASN A CA 1
ATOM 3055 C C . ASN A 1 392 ? 7.925 -10.879 8.298 1.00 95.75 392 ASN A C 1
ATOM 3057 O O . ASN A 1 392 ? 7.768 -11.871 9.002 1.00 95.75 392 ASN A O 1
ATOM 3061 N N . HIS A 1 393 ? 7.584 -9.651 8.684 1.00 95.62 393 HIS A N 1
ATOM 3062 C CA . HIS A 1 393 ? 7.030 -9.344 10.002 1.00 95.62 393 HIS A CA 1
ATOM 3063 C C . HIS A 1 393 ? 5.658 -9.987 10.230 1.00 95.62 393 HIS A C 1
ATOM 3065 O O . HIS A 1 393 ? 5.378 -10.484 11.320 1.00 95.62 393 HIS A O 1
ATOM 3071 N N . MET A 1 394 ? 4.815 -10.049 9.196 1.00 94.94 394 MET A N 1
ATOM 3072 C CA . MET A 1 394 ? 3.562 -10.803 9.254 1.00 94.94 394 MET A CA 1
ATOM 3073 C C . MET A 1 394 ? 3.832 -12.288 9.532 1.00 94.94 394 MET A C 1
ATOM 3075 O O . MET A 1 394 ? 3.192 -12.870 10.404 1.00 94.94 394 MET A O 1
ATOM 3079 N N . LEU A 1 395 ? 4.816 -12.899 8.861 1.00 92.31 395 LEU A N 1
ATOM 3080 C CA . LEU A 1 395 ? 5.214 -14.296 9.096 1.00 92.31 395 LEU A CA 1
ATOM 3081 C C . LEU A 1 395 ? 5.880 -14.517 10.467 1.00 92.31 395 LEU A C 1
ATOM 3083 O O . LEU A 1 395 ? 5.896 -15.645 10.954 1.00 92.31 395 LEU A O 1
ATOM 3087 N N . ASP A 1 396 ? 6.379 -13.459 11.113 1.00 90.00 396 ASP A N 1
ATOM 3088 C CA . ASP A 1 396 ? 6.791 -13.467 12.526 1.00 90.00 396 ASP A CA 1
ATOM 3089 C C . ASP A 1 396 ? 5.605 -13.370 13.504 1.00 90.00 396 ASP A C 1
ATOM 3091 O O . ASP A 1 396 ? 5.798 -13.398 14.719 1.00 90.00 396 ASP A O 1
ATOM 3095 N N . GLY A 1 397 ? 4.371 -13.273 13.000 1.00 89.00 397 GLY A N 1
ATOM 3096 C CA . GLY A 1 397 ? 3.158 -13.173 13.808 1.00 89.00 397 GLY A CA 1
ATOM 3097 C C . GLY A 1 397 ? 2.885 -11.767 14.345 1.00 89.00 397 GLY A C 1
ATOM 3098 O O . GLY A 1 397 ? 2.112 -11.621 15.296 1.00 89.00 397 GLY A O 1
ATOM 3099 N N . MET A 1 398 ? 3.513 -10.728 13.781 1.00 92.44 398 MET A N 1
ATOM 3100 C CA . MET A 1 398 ? 3.187 -9.344 14.133 1.00 92.44 398 MET A CA 1
ATOM 3101 C C . MET A 1 398 ? 1.801 -8.958 13.589 1.00 92.44 398 MET A C 1
ATOM 3103 O O . MET A 1 398 ? 1.451 -9.362 12.477 1.00 92.44 398 MET A O 1
ATOM 3107 N N . PRO A 1 399 ? 1.020 -8.134 14.315 1.00 95.56 399 PRO A N 1
ATOM 3108 C CA . PRO A 1 399 ? -0.163 -7.496 13.746 1.00 95.56 399 PRO A CA 1
ATOM 3109 C C . PRO A 1 399 ? 0.192 -6.633 12.532 1.00 95.56 399 PRO A C 1
ATOM 3111 O O . PRO A 1 399 ? 1.239 -5.980 12.508 1.00 95.56 399 PRO A O 1
ATOM 3114 N N . ALA A 1 400 ? -0.696 -6.572 11.545 1.00 98.06 400 ALA A N 1
ATOM 3115 C CA . ALA A 1 400 ? -0.440 -5.934 10.258 1.00 98.06 400 ALA A CA 1
ATOM 3116 C C . ALA A 1 400 ? -0.051 -4.457 10.362 1.00 98.06 400 ALA A C 1
ATOM 3118 O O . ALA A 1 400 ? 0.849 -3.994 9.656 1.00 98.06 400 ALA A O 1
ATOM 3119 N N . GLY A 1 401 ? -0.678 -3.717 11.277 1.00 98.12 401 GLY A N 1
ATOM 3120 C CA . GLY A 1 401 ? -0.331 -2.321 11.519 1.00 98.12 401 GLY A CA 1
ATOM 3121 C C . GLY A 1 401 ? 1.106 -2.151 12.029 1.00 98.12 401 GLY A C 1
ATOM 3122 O O . GLY A 1 401 ? 1.802 -1.228 11.601 1.00 98.12 401 GLY A O 1
ATOM 3123 N N . VAL A 1 402 ? 1.566 -3.069 12.886 1.00 97.62 402 VAL A N 1
ATOM 3124 C CA . VAL A 1 402 ? 2.945 -3.105 13.401 1.00 97.62 402 VAL A CA 1
ATOM 3125 C C . VAL A 1 402 ? 3.906 -3.491 12.282 1.00 97.62 402 VAL A C 1
ATOM 3127 O O . VAL A 1 402 ? 4.879 -2.783 12.042 1.00 97.62 402 VAL A O 1
ATOM 3130 N N . ALA A 1 403 ? 3.589 -4.554 11.537 1.00 97.88 403 ALA A N 1
ATOM 3131 C CA . ALA A 1 403 ? 4.408 -5.045 10.433 1.00 97.88 403 ALA A CA 1
ATOM 3132 C C . ALA A 1 403 ? 4.694 -3.960 9.381 1.00 97.88 403 ALA A C 1
ATOM 3134 O O . ALA A 1 403 ? 5.832 -3.832 8.923 1.00 97.88 403 ALA A O 1
ATOM 3135 N N . LEU A 1 404 ? 3.690 -3.147 9.017 1.00 98.69 404 LEU A N 1
ATOM 3136 C CA . LEU A 1 404 ? 3.875 -2.064 8.046 1.00 98.69 404 LEU A CA 1
ATOM 3137 C C . LEU A 1 404 ? 4.680 -0.894 8.628 1.00 98.69 404 LEU A C 1
ATOM 3139 O O . LEU A 1 404 ? 5.463 -0.271 7.909 1.00 98.69 404 LEU A O 1
ATOM 3143 N N . PHE A 1 405 ? 4.508 -0.580 9.913 1.00 97.94 405 PHE A N 1
ATOM 3144 C CA . PHE A 1 405 ? 5.326 0.435 10.575 1.00 97.94 405 PHE A CA 1
ATOM 3145 C C . PHE A 1 405 ? 6.802 0.022 10.607 1.00 97.94 405 PHE A C 1
ATOM 3147 O O . PHE A 1 405 ? 7.655 0.800 10.189 1.00 97.94 405 PHE A O 1
ATOM 3154 N N . GLU A 1 406 ? 7.100 -1.215 11.006 1.00 97.00 406 GLU A N 1
ATOM 3155 C CA . GLU A 1 406 ? 8.471 -1.733 11.032 1.00 97.00 406 GLU A CA 1
ATOM 3156 C C . GLU A 1 406 ? 9.083 -1.824 9.628 1.00 97.00 406 GLU A C 1
ATOM 3158 O O . GLU A 1 406 ? 10.256 -1.508 9.438 1.00 97.00 406 GLU A O 1
ATOM 3163 N N . ALA A 1 407 ? 8.288 -2.153 8.606 1.00 98.25 407 ALA A N 1
ATOM 3164 C CA . ALA A 1 407 ? 8.746 -2.111 7.219 1.00 98.25 407 ALA A CA 1
ATOM 3165 C C . ALA A 1 407 ? 9.178 -0.695 6.784 1.00 98.25 407 ALA A C 1
ATOM 3167 O O . ALA A 1 407 ? 10.208 -0.527 6.126 1.00 98.25 407 ALA A O 1
ATOM 3168 N N . ARG A 1 408 ? 8.434 0.344 7.193 1.00 98.12 408 ARG A N 1
ATOM 3169 C CA . ARG A 1 408 ? 8.816 1.749 6.962 1.00 98.12 408 ARG A CA 1
ATOM 3170 C C . ARG A 1 408 ? 10.086 2.126 7.720 1.00 98.12 408 ARG A C 1
ATOM 3172 O O . ARG A 1 408 ? 10.978 2.725 7.121 1.00 98.12 408 ARG A O 1
ATOM 3179 N N . SER A 1 409 ? 10.193 1.750 8.996 1.00 95.94 409 SER A N 1
ATOM 3180 C CA . SER A 1 409 ? 11.410 1.955 9.795 1.00 95.94 409 SER A CA 1
ATOM 3181 C C . SER A 1 409 ? 12.620 1.324 9.108 1.00 95.94 409 SER A C 1
ATOM 3183 O O . SER A 1 409 ? 13.662 1.961 8.959 1.00 95.94 409 SER A O 1
ATOM 3185 N N . ARG A 1 410 ? 12.454 0.111 8.576 1.00 95.94 410 ARG A N 1
ATOM 3186 C CA . ARG A 1 410 ? 13.516 -0.603 7.877 1.00 95.94 410 ARG A CA 1
ATOM 3187 C C . ARG A 1 410 ? 13.982 0.103 6.603 1.00 95.94 410 ARG A C 1
ATOM 3189 O O . ARG A 1 410 ? 15.185 0.161 6.349 1.00 95.94 410 ARG A O 1
ATOM 3196 N N . LEU A 1 411 ? 13.070 0.695 5.828 1.00 96.00 411 LEU A N 1
ATOM 3197 C CA . LEU A 1 411 ? 13.449 1.529 4.682 1.00 96.00 411 LEU A CA 1
ATOM 3198 C C . LEU A 1 411 ? 14.287 2.744 5.119 1.00 96.00 411 LEU A C 1
ATOM 3200 O O . LEU A 1 411 ? 15.310 3.025 4.494 1.00 96.00 411 LEU A O 1
ATOM 3204 N N . CYS A 1 412 ? 13.906 3.415 6.212 1.00 94.38 412 CYS A N 1
ATOM 3205 C CA . CYS A 1 412 ? 14.666 4.538 6.774 1.00 94.38 412 CYS A CA 1
ATOM 3206 C C . CYS A 1 412 ? 16.070 4.137 7.266 1.00 94.38 412 CYS A C 1
ATOM 3208 O O . CYS A 1 412 ? 16.990 4.949 7.211 1.00 94.38 412 CYS A O 1
ATOM 3210 N N . GLU A 1 413 ? 16.259 2.901 7.737 1.00 92.38 413 GLU A N 1
ATOM 3211 C CA . GLU A 1 413 ? 17.573 2.381 8.145 1.00 92.38 413 GLU A CA 1
ATOM 3212 C C . GLU A 1 413 ? 18.477 2.017 6.961 1.00 92.38 413 GLU A C 1
ATOM 3214 O O . GLU A 1 413 ? 19.701 2.130 7.046 1.00 92.38 413 GLU A O 1
ATOM 3219 N N . MET A 1 414 ? 17.885 1.512 5.877 1.00 90.56 414 MET A N 1
ATOM 3220 C CA . MET A 1 414 ? 18.624 0.957 4.741 1.00 90.56 414 MET A CA 1
ATOM 3221 C C . MET A 1 414 ? 19.006 2.000 3.691 1.00 90.56 414 MET A C 1
ATOM 3223 O O . MET A 1 414 ? 19.939 1.763 2.918 1.00 90.56 414 MET A O 1
ATOM 3227 N N . ALA A 1 415 ? 18.284 3.118 3.628 1.00 88.44 415 ALA A N 1
ATOM 3228 C CA . ALA A 1 415 ? 18.425 4.108 2.573 1.00 88.44 415 ALA A CA 1
ATOM 3229 C C . ALA A 1 415 ? 18.601 5.526 3.120 1.00 88.44 415 ALA A C 1
ATOM 3231 O O . ALA A 1 415 ? 18.050 5.913 4.146 1.00 88.44 415 ALA A O 1
ATOM 3232 N N . GLU A 1 416 ? 19.336 6.336 2.363 1.00 91.25 416 GLU A N 1
ATOM 3233 C CA . GLU A 1 416 ? 19.303 7.781 2.539 1.00 91.25 416 GLU A CA 1
ATOM 3234 C C . GLU A 1 416 ? 17.942 8.296 2.048 1.00 91.25 416 GLU A C 1
ATOM 3236 O O . GLU A 1 416 ? 17.648 8.235 0.854 1.00 91.25 416 GLU A O 1
ATOM 3241 N N . VAL A 1 417 ? 17.100 8.782 2.963 1.00 93.50 417 VAL A N 1
ATOM 3242 C CA . VAL A 1 417 ? 15.715 9.144 2.633 1.00 93.50 417 VAL A CA 1
ATOM 3243 C C . VAL A 1 417 ? 15.666 10.476 1.889 1.00 93.50 417 VAL A C 1
ATOM 3245 O O . VAL A 1 417 ? 15.765 11.557 2.479 1.00 93.50 417 VAL A O 1
ATOM 3248 N N . GLY A 1 418 ? 15.528 10.378 0.567 1.00 93.31 418 GLY A N 1
ATOM 3249 C CA . GLY A 1 418 ? 15.255 11.482 -0.342 1.00 93.31 418 GLY A CA 1
ATOM 3250 C C . GLY A 1 418 ? 13.782 11.547 -0.771 1.00 93.31 418 GLY A C 1
ATOM 3251 O O . GLY A 1 418 ? 12.917 10.897 -0.178 1.00 93.31 418 GLY A O 1
ATOM 3252 N N . PRO A 1 419 ? 13.466 12.337 -1.813 1.00 91.50 419 PRO A N 1
ATOM 3253 C CA . PRO A 1 419 ? 12.095 12.518 -2.301 1.00 91.50 419 PRO A CA 1
ATOM 3254 C C . PRO A 1 419 ? 11.372 11.236 -2.754 1.00 91.50 419 PRO A C 1
ATOM 3256 O O . PRO A 1 419 ? 10.173 11.091 -2.517 1.00 91.50 419 PRO A O 1
ATOM 3259 N N . VAL A 1 420 ? 12.072 10.297 -3.398 1.00 92.56 420 VAL A N 1
ATOM 3260 C CA . VAL A 1 420 ? 11.464 9.039 -3.873 1.00 92.56 420 VAL A CA 1
ATOM 3261 C C . VAL A 1 420 ? 11.230 8.082 -2.701 1.00 92.56 420 VAL A C 1
ATOM 3263 O O . VAL A 1 420 ? 10.134 7.556 -2.567 1.00 92.56 420 VAL A O 1
ATOM 3266 N N . GLU A 1 421 ? 12.207 7.907 -1.806 1.00 95.31 421 GLU A N 1
ATOM 3267 C CA . GLU A 1 421 ? 12.047 7.110 -0.579 1.00 95.31 421 GLU A CA 1
ATOM 3268 C C . GLU A 1 421 ? 10.882 7.647 0.267 1.00 95.31 421 GLU A C 1
ATOM 3270 O O . GLU A 1 421 ? 10.052 6.882 0.751 1.00 95.31 421 GLU A O 1
ATOM 3275 N N . SER A 1 422 ? 10.769 8.975 0.379 1.00 95.50 422 SER A N 1
ATOM 3276 C CA . SER A 1 422 ? 9.662 9.631 1.087 1.00 95.50 422 SER A CA 1
ATOM 3277 C C . SER A 1 422 ? 8.314 9.374 0.420 1.00 95.50 422 SER A C 1
ATOM 3279 O O . SER A 1 422 ? 7.331 9.173 1.123 1.00 95.50 422 SER A O 1
ATOM 3281 N N . THR A 1 423 ? 8.269 9.319 -0.918 1.00 94.69 423 THR A N 1
ATOM 3282 C CA . THR A 1 423 ? 7.066 8.919 -1.673 1.00 94.69 423 THR A CA 1
ATOM 3283 C C . THR A 1 423 ? 6.646 7.501 -1.289 1.00 94.69 423 THR A C 1
ATOM 3285 O O . THR A 1 423 ? 5.499 7.286 -0.906 1.00 94.69 423 THR A O 1
ATOM 3288 N N . THR A 1 424 ? 7.590 6.558 -1.273 1.00 96.31 424 THR A N 1
ATOM 3289 C CA . THR A 1 424 ? 7.324 5.166 -0.895 1.00 96.31 424 THR A CA 1
ATOM 3290 C C . THR A 1 424 ? 6.835 5.019 0.548 1.00 96.31 424 THR A C 1
ATOM 3292 O O . THR A 1 424 ? 5.900 4.259 0.802 1.00 96.31 424 THR A O 1
ATOM 3295 N N . LEU A 1 425 ? 7.412 5.767 1.496 1.00 97.38 425 LEU A N 1
ATOM 3296 C CA . LEU A 1 425 ? 6.994 5.736 2.904 1.00 97.38 425 LEU A CA 1
ATOM 3297 C C . LEU A 1 425 ? 5.518 6.122 3.093 1.00 97.38 425 LEU A C 1
ATOM 3299 O O . LEU A 1 425 ? 4.858 5.575 3.981 1.00 97.38 425 LEU A O 1
ATOM 3303 N N . VAL A 1 426 ? 5.001 7.049 2.280 1.00 96.94 426 VAL A N 1
ATOM 3304 C CA . VAL A 1 426 ? 3.644 7.597 2.441 1.00 96.94 426 VAL A CA 1
ATOM 3305 C C . VAL A 1 426 ? 2.600 6.935 1.537 1.00 96.94 426 VAL A C 1
ATOM 3307 O O . VAL A 1 426 ? 1.432 6.886 1.916 1.00 96.94 426 VAL A O 1
ATOM 3310 N N . GLU A 1 427 ? 2.975 6.430 0.359 1.00 95.56 427 GLU A N 1
ATOM 3311 C CA . GLU A 1 427 ? 2.010 5.924 -0.630 1.00 95.56 427 GLU A CA 1
ATOM 3312 C C . GLU A 1 427 ? 1.542 4.493 -0.348 1.00 95.56 427 GLU A C 1
ATOM 3314 O O . GLU A 1 427 ? 0.424 4.130 -0.719 1.00 95.56 427 GLU A O 1
ATOM 3319 N N . PHE A 1 428 ? 2.372 3.680 0.313 1.00 98.31 428 PHE A N 1
ATOM 3320 C CA . PHE A 1 428 ? 1.985 2.339 0.741 1.00 98.31 428 PHE A CA 1
ATOM 3321 C C . PHE A 1 428 ? 1.088 2.433 1.970 1.00 98.31 428 PHE A C 1
ATOM 3323 O O . PHE A 1 428 ? 1.509 2.930 3.014 1.00 98.31 428 PHE A O 1
ATOM 3330 N N . ASN A 1 429 ? -0.143 1.943 1.848 1.00 98.62 429 ASN A N 1
ATOM 3331 C CA . ASN A 1 429 ? -1.149 1.972 2.907 1.00 98.62 429 ASN A CA 1
ATOM 3332 C C . ASN A 1 429 ? -1.606 0.549 3.257 1.00 98.62 429 ASN A C 1
ATOM 3334 O O . ASN A 1 429 ? -1.547 -0.351 2.417 1.00 98.62 429 ASN A O 1
ATOM 3338 N N . LEU A 1 430 ? -2.058 0.364 4.502 1.00 98.88 430 LEU A N 1
ATOM 3339 C CA . LEU A 1 430 ? -2.682 -0.871 4.970 1.00 98.88 430 LEU A CA 1
ATOM 3340 C C . LEU A 1 430 ? -4.200 -0.725 4.918 1.00 98.88 430 LEU A C 1
ATOM 3342 O O . LEU A 1 430 ? -4.768 0.178 5.536 1.00 98.88 430 LEU A O 1
ATOM 3346 N N . PHE A 1 431 ? -4.849 -1.658 4.236 1.00 98.88 431 PHE A N 1
ATOM 3347 C CA . PHE A 1 431 ? -6.294 -1.777 4.213 1.00 98.88 431 PHE A CA 1
ATOM 3348 C C . PHE A 1 431 ? -6.723 -3.056 4.927 1.00 98.88 431 PHE A C 1
ATOM 3350 O O . PHE A 1 431 ? -6.135 -4.113 4.711 1.00 98.88 431 PHE A O 1
ATOM 3357 N N . GLY A 1 432 ? -7.732 -2.935 5.781 1.00 98.75 432 GLY A N 1
ATOM 3358 C CA . GLY A 1 432 ? -8.175 -3.952 6.727 1.00 98.75 432 GLY A CA 1
ATOM 3359 C C . GLY A 1 432 ? -7.901 -3.581 8.185 1.00 98.75 432 GLY A C 1
ATOM 3360 O O . GLY A 1 432 ? -7.429 -2.479 8.481 1.00 98.75 432 GLY A O 1
ATOM 3361 N N . ASP A 1 433 ? -8.239 -4.490 9.096 1.00 98.69 433 ASP A N 1
ATOM 3362 C CA . ASP A 1 433 ? -8.048 -4.301 10.535 1.00 98.69 433 ASP A CA 1
ATOM 3363 C C . ASP A 1 433 ? -6.548 -4.417 10.881 1.00 98.69 433 ASP A C 1
ATOM 3365 O O . ASP A 1 433 ? -5.948 -5.479 10.694 1.00 98.69 433 ASP A O 1
ATOM 3369 N N . PRO A 1 434 ? -5.912 -3.355 11.416 1.00 98.44 434 PRO A N 1
ATOM 3370 C CA . PRO A 1 434 ? -4.479 -3.352 11.702 1.00 98.44 434 PRO A CA 1
ATOM 3371 C C . PRO A 1 434 ? -4.054 -4.301 12.836 1.00 98.44 434 PRO A C 1
ATOM 3373 O O . PRO A 1 434 ? -2.852 -4.487 13.038 1.00 98.44 434 PRO A O 1
ATOM 3376 N N . THR A 1 435 ? -4.998 -4.873 13.586 1.00 97.19 435 THR A N 1
ATOM 3377 C CA . THR A 1 435 ? -4.745 -5.834 14.671 1.00 97.19 435 THR A CA 1
ATOM 3378 C C . THR A 1 435 ? -4.645 -7.276 14.181 1.00 97.19 435 THR A C 1
ATOM 3380 O O . THR A 1 435 ? -4.117 -8.121 14.905 1.00 97.19 435 THR A O 1
ATOM 3383 N N . LEU A 1 436 ? -5.106 -7.568 12.959 1.00 96.56 436 LEU A N 1
ATOM 3384 C CA . LEU A 1 436 ? -5.006 -8.905 12.383 1.00 96.56 436 LEU A CA 1
ATOM 3385 C C . LEU A 1 436 ? -3.545 -9.265 12.107 1.00 96.56 436 LEU A C 1
ATOM 3387 O O . LEU A 1 436 ? -2.779 -8.475 11.559 1.00 96.56 436 LEU A O 1
ATOM 3391 N N . GLY A 1 437 ? -3.175 -10.490 12.465 1.00 93.88 437 GLY A N 1
ATOM 3392 C CA . GLY A 1 437 ? -1.914 -11.123 12.089 1.00 93.88 437 GLY A CA 1
ATOM 3393 C C . GLY A 1 437 ? -2.167 -12.378 11.258 1.00 93.88 437 GLY A C 1
ATOM 3394 O O . GLY A 1 437 ? -3.313 -12.793 11.058 1.00 93.88 437 GLY A O 1
ATOM 3395 N N . ILE A 1 438 ? -1.089 -13.011 10.800 1.00 92.75 438 ILE A N 1
ATOM 3396 C CA . ILE A 1 438 ? -1.159 -14.325 10.153 1.00 92.75 438 ILE A CA 1
ATOM 3397 C C . ILE A 1 438 ? -0.538 -15.393 11.048 1.00 92.75 438 ILE A C 1
ATOM 3399 O O . ILE A 1 438 ? 0.354 -15.120 11.849 1.00 92.75 438 ILE A O 1
ATOM 3403 N N . VAL A 1 439 ? -0.996 -16.630 10.885 1.00 89.00 439 VAL A N 1
ATOM 3404 C CA . VAL A 1 439 ? -0.387 -17.803 11.514 1.00 89.00 439 VAL A CA 1
ATOM 3405 C C . VAL A 1 439 ? -0.132 -18.876 10.469 1.00 89.00 439 VAL A C 1
ATOM 3407 O O . VAL A 1 439 ? -0.991 -19.184 9.646 1.00 89.00 439 VAL A O 1
ATOM 3410 N N . ASN A 1 440 ? 1.046 -19.491 10.531 1.00 81.38 440 ASN A N 1
ATOM 3411 C CA . ASN A 1 440 ? 1.374 -20.666 9.735 1.00 81.38 440 ASN A CA 1
ATOM 3412 C C . ASN A 1 440 ? 1.434 -21.890 10.657 1.00 81.38 440 ASN A C 1
ATOM 3414 O O . ASN A 1 440 ? 2.406 -22.094 11.390 1.00 81.38 440 ASN A O 1
ATOM 3418 N N . ARG A 1 441 ? 0.391 -22.730 10.627 1.00 71.88 441 ARG A N 1
ATOM 3419 C CA . ARG A 1 441 ? 0.289 -23.919 11.495 1.00 71.88 441 ARG A CA 1
ATOM 3420 C C . ARG A 1 441 ? 1.417 -24.928 11.249 1.00 71.88 441 ARG A C 1
ATOM 3422 O O . ARG A 1 441 ? 1.773 -25.669 12.163 1.00 71.88 441 ARG A O 1
ATOM 3429 N N . LYS A 1 442 ? 2.020 -24.939 10.052 1.00 66.06 442 LYS A N 1
ATOM 3430 C CA . LYS A 1 442 ? 3.157 -25.816 9.714 1.00 66.06 442 LYS A CA 1
ATOM 3431 C C . LYS A 1 442 ? 4.468 -25.369 10.361 1.00 66.06 442 LYS A C 1
ATOM 3433 O O . LYS A 1 442 ? 5.380 -26.184 10.474 1.00 66.06 442 LYS A O 1
ATOM 3438 N N . MET A 1 443 ? 4.577 -24.108 10.780 1.00 61.88 443 MET A N 1
ATOM 3439 C CA . MET A 1 443 ? 5.807 -23.557 11.356 1.00 61.88 443 MET A CA 1
ATOM 3440 C C . MET A 1 443 ? 5.944 -23.749 12.867 1.00 61.88 443 MET A C 1
ATOM 3442 O O . MET A 1 443 ? 7.026 -23.508 13.389 1.00 61.88 443 MET A O 1
ATOM 3446 N N . GLY A 1 444 ? 4.903 -24.237 13.552 1.00 53.25 444 GLY A N 1
ATOM 3447 C CA . GLY A 1 444 ? 4.918 -24.411 15.004 1.00 53.25 444 GLY A CA 1
ATOM 3448 C C . GLY A 1 444 ? 4.930 -23.064 15.729 1.00 53.25 444 GLY A C 1
ATOM 3449 O O . GLY A 1 444 ? 5.982 -22.485 15.946 1.00 53.25 444 GLY A O 1
ATOM 3450 N N . THR A 1 445 ? 3.737 -22.584 16.092 1.00 46.66 445 THR A N 1
ATOM 3451 C CA . THR A 1 445 ? 3.473 -21.449 17.001 1.00 46.66 445 THR A CA 1
ATOM 3452 C C . THR A 1 445 ? 4.396 -20.231 16.846 1.00 46.66 445 THR A C 1
ATOM 3454 O O . THR A 1 445 ? 5.359 -20.084 17.594 1.00 46.66 445 THR A O 1
ATOM 3457 N N . ALA A 1 446 ? 4.030 -19.283 15.981 1.00 47.78 446 ALA A N 1
ATOM 3458 C CA . ALA A 1 446 ? 4.312 -17.889 16.311 1.00 47.78 446 ALA A CA 1
ATOM 3459 C C . ALA A 1 446 ? 3.264 -17.477 17.355 1.00 47.78 446 ALA A C 1
ATOM 3461 O O . ALA A 1 446 ? 2.079 -17.372 17.031 1.00 47.78 446 ALA A O 1
ATOM 3462 N N . SER A 1 447 ? 3.654 -17.335 18.628 1.00 52.25 447 SER A N 1
ATOM 3463 C CA . SER A 1 447 ? 2.833 -16.521 19.528 1.00 52.25 447 SER A CA 1
ATOM 3464 C C . SER A 1 447 ? 2.841 -15.106 18.962 1.00 52.25 447 SER A C 1
ATOM 3466 O O . SER A 1 447 ? 3.883 -14.671 18.470 1.00 52.25 447 SER A O 1
ATOM 3468 N N . MET A 1 448 ? 1.714 -14.392 19.023 1.00 56.44 448 MET A N 1
ATOM 3469 C CA . MET A 1 448 ? 1.687 -12.986 18.615 1.00 56.44 448 MET A CA 1
ATOM 3470 C C . MET A 1 448 ? 2.848 -12.253 19.289 1.00 56.44 448 MET A C 1
ATOM 3472 O O . MET A 1 448 ? 3.018 -12.355 20.508 1.00 56.44 448 MET A O 1
ATOM 3476 N N . ALA A 1 449 ? 3.681 -11.584 18.490 1.00 59.66 449 ALA A N 1
ATOM 3477 C CA . ALA A 1 449 ? 4.811 -10.839 19.021 1.00 59.66 449 ALA A CA 1
ATOM 3478 C C . ALA A 1 449 ? 4.297 -9.806 20.035 1.00 59.66 449 ALA A C 1
ATOM 3480 O O . ALA A 1 449 ? 3.272 -9.160 19.800 1.00 59.66 449 ALA A O 1
ATOM 3481 N N . ALA A 1 450 ? 4.989 -9.655 21.166 1.00 60.91 450 ALA A N 1
ATOM 3482 C CA . ALA A 1 450 ? 4.615 -8.662 22.164 1.00 60.91 450 ALA A CA 1
ATOM 3483 C C . ALA A 1 450 ? 4.685 -7.259 21.540 1.00 60.91 450 ALA A C 1
ATOM 3485 O O . ALA A 1 450 ? 5.752 -6.810 21.120 1.00 60.91 450 ALA A O 1
ATOM 3486 N N . VAL A 1 451 ? 3.544 -6.571 21.472 1.00 73.88 451 VAL A N 1
ATOM 3487 C CA . VAL A 1 451 ? 3.456 -5.205 20.949 1.00 73.88 451 VAL A CA 1
ATOM 3488 C C . VAL A 1 451 ? 3.606 -4.230 22.109 1.00 73.88 451 VAL A C 1
ATOM 3490 O O . VAL A 1 451 ? 2.867 -4.297 23.090 1.00 73.88 451 VAL A O 1
ATOM 3493 N N . GLY A 1 452 ? 4.575 -3.320 22.016 1.00 64.25 452 GLY A N 1
ATOM 3494 C CA . GLY A 1 452 ? 4.771 -2.287 23.028 1.00 64.25 452 GLY A CA 1
ATOM 3495 C C . GLY A 1 452 ? 3.612 -1.285 23.071 1.00 64.25 452 GLY A C 1
ATOM 3496 O O . GLY A 1 452 ? 3.028 -0.939 22.047 1.00 64.25 452 GLY A O 1
ATOM 3497 N N . SER A 1 453 ? 3.326 -0.735 24.253 1.00 67.94 453 SER A N 1
ATOM 3498 C CA . SER A 1 453 ? 2.285 0.290 24.457 1.00 67.94 453 SER A CA 1
ATOM 3499 C C . SER A 1 453 ? 2.676 1.696 23.977 1.00 67.94 453 SER A C 1
ATOM 3501 O O . SER A 1 453 ? 1.923 2.654 24.148 1.00 67.94 453 SER A O 1
ATOM 3503 N N . ARG A 1 454 ? 3.873 1.863 23.402 1.00 76.62 454 ARG A N 1
ATOM 3504 C CA . ARG A 1 454 ? 4.368 3.140 22.876 1.00 76.62 454 ARG A CA 1
ATOM 3505 C C . ARG A 1 454 ? 5.033 2.917 21.534 1.00 76.62 454 ARG A C 1
ATOM 3507 O O . ARG A 1 454 ? 6.001 2.164 21.451 1.00 76.62 454 ARG A O 1
ATOM 3514 N N . ILE A 1 455 ? 4.559 3.637 20.527 1.00 89.62 455 ILE A N 1
ATOM 3515 C CA . ILE A 1 455 ? 5.131 3.581 19.187 1.00 89.62 455 ILE A CA 1
ATOM 3516 C C . ILE A 1 455 ? 6.318 4.549 19.104 1.00 89.62 455 ILE A C 1
ATOM 3518 O O . ILE A 1 455 ? 6.317 5.646 19.678 1.00 89.62 455 ILE A O 1
ATOM 3522 N N . GLY A 1 456 ? 7.380 4.099 18.440 1.00 88.94 456 GLY A N 1
ATOM 3523 C CA . GLY A 1 456 ? 8.574 4.893 18.183 1.00 88.94 456 GLY A CA 1
ATOM 3524 C C . GLY A 1 456 ? 8.371 5.955 17.101 1.00 88.94 456 GLY A C 1
ATOM 3525 O O . GLY A 1 456 ? 7.270 6.187 16.601 1.00 88.94 456 GLY A O 1
ATOM 3526 N N . ALA A 1 457 ? 9.472 6.610 16.743 1.00 91.12 457 ALA A N 1
ATOM 3527 C CA . ALA A 1 457 ? 9.588 7.353 15.493 1.00 91.12 457 ALA A CA 1
ATOM 3528 C C . ALA A 1 457 ? 10.170 6.429 14.413 1.00 91.12 457 ALA A C 1
ATOM 3530 O O . ALA A 1 457 ? 10.839 5.454 14.753 1.00 91.12 457 ALA A O 1
ATOM 3531 N N . LEU A 1 458 ? 9.952 6.749 13.134 1.00 90.19 458 LEU A N 1
ATOM 3532 C CA . LEU A 1 458 ? 10.567 5.995 12.031 1.00 90.19 458 LEU A CA 1
ATOM 3533 C C . LEU A 1 458 ? 12.085 6.224 11.978 1.00 90.19 458 LEU A C 1
ATOM 3535 O O . LEU A 1 458 ? 12.836 5.339 11.583 1.00 90.19 458 LEU A O 1
ATOM 3539 N N . PHE A 1 459 ? 12.538 7.410 12.396 1.00 86.50 459 PHE A N 1
ATOM 3540 C CA . PHE A 1 459 ? 13.950 7.731 12.579 1.00 86.50 459 PHE A CA 1
ATOM 3541 C C . PHE A 1 459 ? 14.363 7.696 14.051 1.00 86.50 459 PHE A C 1
ATOM 3543 O O . PHE A 1 459 ? 13.701 8.261 14.924 1.00 86.50 459 PHE A O 1
ATOM 3550 N N . GLY A 1 460 ? 15.515 7.082 14.324 1.00 73.25 460 GLY A N 1
ATOM 3551 C CA . GLY A 1 460 ? 16.128 7.091 15.651 1.00 73.25 460 GLY A CA 1
ATOM 3552 C C . GLY A 1 460 ? 16.654 8.474 16.060 1.00 73.25 460 GLY A C 1
ATOM 3553 O O . GLY A 1 460 ? 16.981 9.318 15.234 1.00 73.25 460 GLY A O 1
ATOM 3554 N N . SER A 1 461 ? 16.832 8.715 17.361 1.00 61.94 461 SER A N 1
ATOM 3555 C CA . SER A 1 461 ? 17.281 10.023 17.879 1.00 61.94 461 SER A CA 1
ATOM 3556 C C . SER A 1 461 ? 18.708 10.432 17.474 1.00 61.94 461 SER A C 1
ATOM 3558 O O . SER A 1 461 ? 19.115 11.558 17.747 1.00 61.94 461 SER A O 1
ATOM 3560 N N . ALA A 1 462 ? 19.491 9.523 16.884 1.00 61.00 462 ALA A N 1
ATOM 3561 C CA . ALA A 1 462 ? 20.874 9.759 16.464 1.00 61.00 462 ALA A CA 1
ATOM 3562 C C . ALA A 1 462 ? 21.012 10.196 14.992 1.00 61.00 462 ALA A C 1
ATOM 3564 O O . ALA A 1 462 ? 22.109 10.565 14.572 1.00 61.00 462 ALA A O 1
ATOM 3565 N N . THR A 1 463 ? 19.938 10.151 14.198 1.00 67.25 463 THR A N 1
ATOM 3566 C CA . THR A 1 463 ? 19.976 10.533 12.779 1.00 67.25 463 THR A CA 1
ATOM 3567 C C . THR A 1 463 ? 19.817 12.038 12.590 1.00 67.25 463 THR A C 1
ATOM 3569 O O . THR A 1 463 ? 19.084 12.695 13.329 1.00 67.25 463 THR A O 1
ATOM 3572 N N . ALA A 1 464 ? 20.506 12.596 11.592 1.00 68.50 464 ALA A N 1
ATOM 3573 C CA . ALA A 1 464 ? 20.383 14.009 11.251 1.00 68.50 464 ALA A CA 1
ATOM 3574 C C . ALA A 1 464 ? 18.943 14.344 10.820 1.00 68.50 464 ALA A C 1
ATOM 3576 O O . ALA A 1 464 ? 18.347 13.619 10.032 1.00 68.50 464 ALA A O 1
ATOM 3577 N N . SER A 1 465 ? 18.407 15.456 11.332 1.00 75.69 465 SER A N 1
ATOM 3578 C CA . SER A 1 465 ? 17.053 15.953 11.038 1.00 75.69 465 SER A CA 1
ATOM 3579 C C . SER A 1 465 ? 17.091 17.044 9.964 1.00 75.69 465 SER A C 1
ATOM 3581 O O . SER A 1 465 ? 16.654 18.174 10.189 1.00 75.69 465 SER A O 1
ATOM 3583 N N . GLY A 1 466 ? 17.698 16.744 8.813 1.00 82.06 466 GLY A N 1
ATOM 3584 C CA . GLY A 1 466 ? 17.707 17.636 7.652 1.00 82.06 466 GLY A CA 1
ATOM 3585 C C . GLY A 1 466 ? 16.306 17.820 7.067 1.00 82.06 466 GLY A C 1
ATOM 3586 O O . GLY A 1 466 ? 15.395 17.054 7.362 1.00 82.06 466 GLY A O 1
ATOM 3587 N N . ARG A 1 467 ? 16.112 18.851 6.240 1.00 88.94 467 ARG A N 1
ATOM 3588 C CA . ARG A 1 467 ? 14.835 19.115 5.560 1.00 88.94 467 ARG A CA 1
ATOM 3589 C C . ARG A 1 467 ? 14.905 18.598 4.127 1.00 88.94 467 ARG A C 1
ATOM 3591 O O . ARG A 1 467 ? 15.873 18.902 3.430 1.00 88.94 467 ARG A O 1
ATOM 3598 N N . LEU A 1 468 ? 13.881 17.861 3.693 1.00 91.81 468 LEU A N 1
ATOM 3599 C CA . LEU A 1 468 ? 13.769 17.444 2.297 1.00 91.81 468 LEU A CA 1
ATOM 3600 C C . LEU A 1 468 ? 13.669 18.662 1.383 1.00 91.81 468 LEU A C 1
ATOM 3602 O O . LEU A 1 468 ? 12.877 19.576 1.621 1.00 91.81 468 LEU A O 1
ATOM 3606 N N . GLU A 1 469 ? 14.442 18.636 0.305 1.00 91.00 469 GLU A N 1
ATOM 3607 C CA . GLU A 1 469 ? 14.337 19.606 -0.778 1.00 91.00 469 GLU A CA 1
ATOM 3608 C C . GLU A 1 469 ? 14.366 18.878 -2.115 1.00 91.00 469 GLU A C 1
ATOM 3610 O O . GLU A 1 469 ? 15.153 17.951 -2.322 1.00 91.00 469 GLU A O 1
ATOM 3615 N N . ASN A 1 470 ? 13.532 19.335 -3.041 1.00 89.44 470 ASN A N 1
ATOM 3616 C CA . ASN A 1 470 ? 13.533 18.874 -4.415 1.00 89.44 470 ASN A CA 1
ATOM 3617 C C . ASN A 1 470 ? 13.293 20.065 -5.345 1.00 89.44 470 ASN A C 1
ATOM 3619 O O . ASN A 1 470 ? 12.180 20.575 -5.446 1.00 89.44 470 ASN A O 1
ATOM 3623 N N . VAL A 1 471 ? 14.358 20.545 -5.983 1.00 89.19 471 VAL A N 1
ATOM 3624 C CA . VAL A 1 471 ? 14.345 21.765 -6.793 1.00 89.19 471 VAL A CA 1
ATOM 3625 C C . VAL A 1 471 ? 14.472 21.386 -8.269 1.00 89.19 471 VAL A C 1
ATOM 3627 O O . VAL A 1 471 ? 15.545 20.926 -8.673 1.00 89.19 471 VAL A O 1
ATOM 3630 N N . PRO A 1 472 ? 13.419 21.565 -9.091 1.00 85.81 472 PRO A N 1
ATOM 3631 C CA . PRO A 1 472 ? 13.465 21.255 -10.517 1.00 85.81 472 PRO A CA 1
ATOM 3632 C C . PRO A 1 472 ? 14.567 22.021 -11.255 1.00 85.81 472 PRO A C 1
ATOM 3634 O O . PRO A 1 472 ? 14.827 23.194 -10.982 1.00 85.81 472 PRO A O 1
ATOM 3637 N N . ILE A 1 473 ? 15.187 21.355 -12.225 1.00 82.06 473 ILE A N 1
ATOM 3638 C CA . ILE A 1 473 ? 16.177 21.917 -13.143 1.00 82.06 473 ILE A CA 1
ATOM 3639 C C . ILE A 1 473 ? 15.555 21.916 -14.541 1.00 82.06 473 ILE A C 1
ATOM 3641 O O . ILE A 1 473 ? 15.035 20.897 -14.992 1.00 82.06 473 ILE A O 1
ATOM 3645 N N . ALA A 1 474 ? 15.596 23.059 -15.230 1.00 73.06 474 ALA A N 1
ATOM 3646 C CA . ALA A 1 474 ? 15.079 23.167 -16.590 1.00 73.06 474 ALA A CA 1
ATOM 3647 C C . ALA A 1 474 ? 15.906 22.294 -17.548 1.00 73.06 474 ALA A C 1
ATOM 3649 O O . ALA A 1 474 ? 17.117 22.471 -17.674 1.00 73.06 474 ALA A O 1
ATOM 3650 N N . VAL A 1 475 ? 15.248 21.359 -18.237 1.00 63.97 475 VAL A N 1
ATOM 3651 C CA . VAL A 1 475 ? 15.886 20.479 -19.222 1.00 63.97 475 VAL A CA 1
ATOM 3652 C C . VAL A 1 475 ? 15.645 21.057 -20.623 1.00 63.97 475 VAL A C 1
ATOM 3654 O O . VAL A 1 475 ? 14.678 20.709 -21.289 1.00 63.97 475 VAL A O 1
ATOM 3657 N N . GLY A 1 476 ? 16.542 21.946 -21.065 1.00 56.44 476 GLY A N 1
ATOM 3658 C CA . GLY A 1 476 ? 16.608 22.473 -22.437 1.00 56.44 476 GLY A CA 1
ATOM 3659 C C . GLY A 1 476 ? 15.838 23.776 -22.713 1.00 56.44 476 GLY A C 1
ATOM 3660 O O . GLY A 1 476 ? 14.616 23.784 -22.761 1.00 56.44 476 GLY A O 1
ATOM 3661 N N . GLU A 1 477 ? 16.573 24.850 -23.028 1.00 46.28 477 GLU A N 1
ATOM 3662 C CA . GLU A 1 477 ? 16.110 25.980 -23.852 1.00 46.28 477 GLU A CA 1
ATOM 3663 C C . GLU A 1 477 ? 17.220 26.367 -24.849 1.00 46.28 477 GLU A C 1
ATOM 3665 O O . GLU A 1 477 ? 18.400 26.409 -24.491 1.00 46.28 477 GLU A O 1
ATOM 3670 N N . ASP A 1 478 ? 16.848 26.650 -26.104 1.00 45.59 478 ASP A N 1
ATOM 3671 C CA . ASP A 1 478 ? 17.764 27.142 -27.139 1.00 45.59 478 ASP A CA 1
ATOM 3672 C C . ASP A 1 478 ? 18.336 28.524 -26.774 1.00 45.59 478 ASP A C 1
ATOM 3674 O O . ASP A 1 478 ? 17.621 29.463 -26.411 1.00 45.59 478 ASP A O 1
ATOM 3678 N N . ALA A 1 479 ? 19.657 28.659 -26.909 1.00 43.41 479 ALA A N 1
ATOM 3679 C CA . ALA A 1 479 ? 20.421 29.823 -26.476 1.00 43.41 479 ALA A CA 1
ATOM 3680 C C . ALA A 1 479 ? 20.040 31.132 -27.209 1.00 43.41 479 ALA A C 1
ATOM 3682 O O . ALA A 1 479 ? 20.069 31.218 -28.438 1.00 43.41 479 ALA A O 1
ATOM 3683 N N . LYS A 1 480 ? 19.799 32.207 -26.441 1.00 43.72 480 LYS A N 1
ATOM 3684 C CA . LYS A 1 480 ? 19.807 33.615 -26.903 1.00 43.72 480 LYS A CA 1
ATOM 3685 C C . LYS A 1 480 ? 20.977 34.402 -26.273 1.00 43.72 480 LYS A C 1
ATOM 3687 O O . LYS A 1 480 ? 21.475 34.000 -25.223 1.00 43.72 480 LYS A O 1
ATOM 3692 N N . PRO A 1 481 ? 21.456 35.496 -26.910 1.00 48.25 481 PRO A N 1
ATOM 3693 C CA . PRO A 1 481 ? 22.813 36.010 -26.700 1.00 48.25 481 PRO A CA 1
ATOM 3694 C C . PRO A 1 481 ? 23.039 36.801 -25.398 1.00 48.25 481 PRO A C 1
ATOM 3696 O O . PRO A 1 481 ? 22.116 37.214 -24.701 1.00 48.25 481 PRO A O 1
ATOM 3699 N N . MET A 1 482 ? 24.332 36.975 -25.105 1.00 49.97 482 MET A N 1
ATOM 3700 C CA . MET A 1 482 ? 24.957 36.978 -23.779 1.00 49.97 482 MET A CA 1
ATOM 3701 C C . MET A 1 482 ? 24.798 38.242 -22.913 1.00 49.97 482 MET A C 1
ATOM 3703 O O . MET A 1 482 ? 25.113 39.354 -23.329 1.00 49.97 482 MET A O 1
ATOM 3707 N N . SER A 1 483 ? 24.499 38.004 -21.631 1.00 64.94 483 SER A N 1
ATOM 3708 C CA . SER A 1 483 ? 24.828 38.841 -20.464 1.00 64.94 483 SER A CA 1
ATOM 3709 C C . SER A 1 483 ? 25.737 38.046 -19.499 1.00 64.94 483 SER A C 1
ATOM 3711 O O . SER A 1 483 ? 25.909 36.842 -19.681 1.00 64.94 483 SER A O 1
ATOM 3713 N N . LEU A 1 484 ? 26.303 38.656 -18.446 1.00 57.84 484 LEU A N 1
ATOM 3714 C CA . LEU A 1 484 ? 27.077 37.928 -17.414 1.00 57.84 484 LEU A CA 1
ATOM 3715 C C . LEU A 1 484 ? 26.253 36.797 -16.760 1.00 57.84 484 LEU A C 1
ATOM 3717 O O . LEU A 1 484 ? 26.768 35.716 -16.490 1.00 57.84 484 LEU A O 1
ATOM 3721 N N . LEU A 1 485 ? 24.945 37.015 -16.593 1.00 60.09 485 LEU A N 1
ATOM 3722 C CA . LEU A 1 485 ? 23.993 35.989 -16.157 1.00 60.09 485 LEU A CA 1
ATOM 3723 C C . LEU A 1 485 ? 23.873 34.841 -17.168 1.00 60.09 485 LEU A C 1
ATOM 3725 O O . LEU A 1 485 ? 23.729 33.695 -16.760 1.00 60.09 485 LEU A O 1
ATOM 3729 N N . ALA A 1 486 ? 23.967 35.121 -18.470 1.00 60.28 486 ALA A N 1
ATOM 3730 C CA . ALA A 1 486 ? 23.966 34.086 -19.502 1.00 60.28 486 ALA A CA 1
ATOM 3731 C C . ALA A 1 486 ? 25.265 33.261 -19.508 1.00 60.28 486 ALA A C 1
ATOM 3733 O O . ALA A 1 486 ? 25.209 32.073 -19.784 1.00 60.28 486 ALA A O 1
ATOM 3734 N N . GLN A 1 487 ? 26.417 33.852 -19.166 1.00 58.94 487 GLN A N 1
ATOM 3735 C CA . GLN A 1 487 ? 27.686 33.115 -19.039 1.00 58.94 487 GLN A CA 1
ATOM 3736 C C . GLN A 1 487 ? 27.693 32.196 -17.815 1.00 58.94 487 GLN A C 1
ATOM 3738 O O . GLN A 1 487 ? 28.107 31.044 -17.913 1.00 58.94 487 GLN A O 1
ATOM 3743 N N . VAL A 1 488 ? 27.188 32.681 -16.674 1.00 61.09 488 VAL A N 1
ATOM 3744 C CA . VAL A 1 488 ? 27.017 31.849 -15.473 1.00 61.09 488 VAL A CA 1
ATOM 3745 C C . VAL A 1 488 ? 26.027 30.715 -15.745 1.00 61.09 488 VAL A C 1
ATOM 3747 O O . VAL A 1 488 ? 26.320 29.578 -15.393 1.00 61.09 488 VAL A O 1
ATOM 3750 N N . ARG A 1 489 ? 24.905 30.994 -16.427 1.00 61.56 489 ARG A N 1
ATOM 3751 C CA . ARG A 1 489 ? 23.958 29.958 -16.873 1.00 61.56 489 ARG A CA 1
ATOM 3752 C C . ARG A 1 489 ? 24.626 28.948 -17.798 1.00 61.56 489 ARG A C 1
ATOM 3754 O O . ARG A 1 489 ? 24.632 27.780 -17.460 1.00 61.56 489 ARG A O 1
ATOM 3761 N N . ALA A 1 490 ? 25.314 29.391 -18.848 1.00 60.38 490 ALA A N 1
ATOM 3762 C CA . ALA A 1 490 ? 26.007 28.497 -19.775 1.00 60.38 490 ALA A CA 1
ATOM 3763 C C . ALA A 1 490 ? 27.048 27.595 -19.084 1.00 60.38 490 ALA A C 1
ATOM 3765 O O . ALA A 1 490 ? 27.199 26.437 -19.459 1.00 60.38 490 ALA A O 1
ATOM 3766 N N . GLN A 1 491 ? 27.752 28.092 -18.060 1.00 60.56 491 GLN A N 1
ATOM 3767 C CA . GLN A 1 491 ? 28.703 27.284 -17.292 1.00 60.56 491 GLN A CA 1
ATOM 3768 C C . GLN A 1 491 ? 28.005 26.272 -16.369 1.00 60.56 491 GLN A C 1
ATOM 3770 O O . GLN A 1 491 ? 28.489 25.151 -16.212 1.00 60.56 491 GLN A O 1
ATOM 3775 N N . VAL A 1 492 ? 26.876 26.657 -15.763 1.00 66.50 492 VAL A N 1
ATOM 3776 C CA . VAL A 1 492 ? 26.020 25.749 -14.985 1.00 66.50 492 VAL A CA 1
ATOM 3777 C C . VAL A 1 492 ? 25.421 24.679 -15.899 1.00 66.50 492 VAL A C 1
ATOM 3779 O O . VAL A 1 492 ? 25.507 23.500 -15.571 1.00 66.50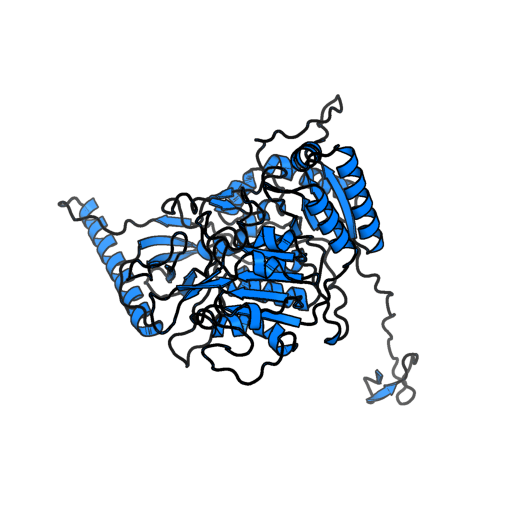 492 VAL A O 1
ATOM 3782 N N . ASP A 1 493 ? 24.917 25.065 -17.068 1.00 70.94 493 ASP A N 1
ATOM 3783 C CA . ASP A 1 493 ? 24.346 24.173 -18.077 1.00 70.94 493 ASP A CA 1
ATOM 3784 C C . ASP A 1 493 ? 25.402 23.196 -18.613 1.00 70.94 493 ASP A C 1
ATOM 3786 O O . ASP A 1 493 ? 25.129 22.006 -18.745 1.00 70.94 493 ASP A O 1
ATOM 3790 N N . ALA A 1 494 ? 26.636 23.660 -18.851 1.00 71.69 494 ALA A N 1
ATOM 3791 C CA . ALA A 1 494 ? 27.749 22.803 -19.257 1.00 71.69 494 ALA A CA 1
ATOM 3792 C C . ALA A 1 494 ? 28.125 21.781 -18.170 1.00 71.69 494 ALA A C 1
ATOM 3794 O O . ALA A 1 494 ? 28.341 20.611 -18.482 1.00 71.69 494 ALA A O 1
ATOM 3795 N N . ASN A 1 495 ? 28.158 22.194 -16.899 1.00 77.88 495 ASN A N 1
ATOM 3796 C CA . ASN A 1 495 ? 28.415 21.287 -15.778 1.00 77.88 495 ASN A CA 1
ATOM 3797 C C . ASN A 1 495 ? 27.288 20.249 -15.619 1.00 77.88 495 ASN A C 1
ATOM 3799 O O . ASN A 1 495 ? 27.548 19.062 -15.447 1.00 77.88 495 ASN A O 1
ATOM 3803 N N . LEU A 1 496 ? 26.026 20.675 -15.731 1.00 81.06 496 LEU A N 1
ATOM 3804 C CA . LEU A 1 496 ? 24.869 19.777 -15.689 1.00 81.06 496 LEU A CA 1
ATOM 3805 C C . LEU A 1 496 ? 24.871 18.791 -16.861 1.00 81.06 496 LEU A C 1
ATOM 3807 O O . LEU A 1 496 ? 24.601 17.610 -16.657 1.00 81.06 496 LEU A O 1
ATOM 3811 N N . ALA A 1 497 ? 25.228 19.245 -18.064 1.00 82.00 497 ALA A N 1
ATOM 3812 C CA . ALA A 1 497 ? 25.378 18.383 -19.231 1.00 82.00 497 ALA A CA 1
ATOM 3813 C C . ALA A 1 497 ? 26.506 17.355 -19.043 1.00 82.00 497 ALA A C 1
ATOM 3815 O O . ALA A 1 497 ? 26.350 16.198 -19.433 1.00 82.00 497 ALA A O 1
ATOM 3816 N N . GLU A 1 498 ? 27.619 17.739 -18.412 1.00 85.00 498 GLU A N 1
ATOM 3817 C CA . GLU A 1 498 ? 28.699 16.811 -18.071 1.00 85.00 498 GLU A CA 1
ATOM 3818 C C . GLU A 1 498 ? 28.238 15.762 -17.049 1.00 85.00 498 GLU A C 1
ATOM 3820 O O . GLU A 1 498 ? 28.448 14.566 -17.258 1.00 85.00 498 GLU A O 1
ATOM 3825 N N . ILE A 1 499 ? 27.554 16.184 -15.982 1.00 86.00 499 ILE A N 1
ATOM 3826 C CA . ILE A 1 499 ? 26.979 15.290 -14.966 1.00 86.00 499 ILE A CA 1
ATOM 3827 C C . ILE A 1 499 ? 25.985 14.317 -15.608 1.00 86.00 499 ILE A C 1
ATOM 3829 O O . ILE A 1 499 ? 26.084 13.106 -15.407 1.00 86.00 499 ILE A O 1
ATOM 3833 N N . GLN A 1 500 ? 25.071 14.825 -16.436 1.00 86.00 500 GLN A N 1
ATOM 3834 C CA . GLN A 1 500 ? 24.124 14.005 -17.183 1.00 86.00 500 GLN A CA 1
ATOM 3835 C C . GLN A 1 500 ? 24.851 13.010 -18.097 1.00 86.00 500 GLN A C 1
ATOM 3837 O O . GLN A 1 500 ? 24.479 11.840 -18.152 1.00 86.00 500 GLN A O 1
ATOM 3842 N N . SER A 1 501 ? 25.907 13.440 -18.794 1.00 86.12 501 SER A N 1
ATOM 3843 C CA . SER A 1 501 ? 26.705 12.561 -19.653 1.00 86.12 501 SER A CA 1
ATOM 3844 C C . SER A 1 501 ? 27.366 11.436 -18.855 1.00 86.12 501 SER A C 1
ATOM 3846 O O . SER A 1 501 ? 27.336 10.287 -19.293 1.00 86.12 501 SER A O 1
ATOM 3848 N N . ARG A 1 502 ? 27.926 11.739 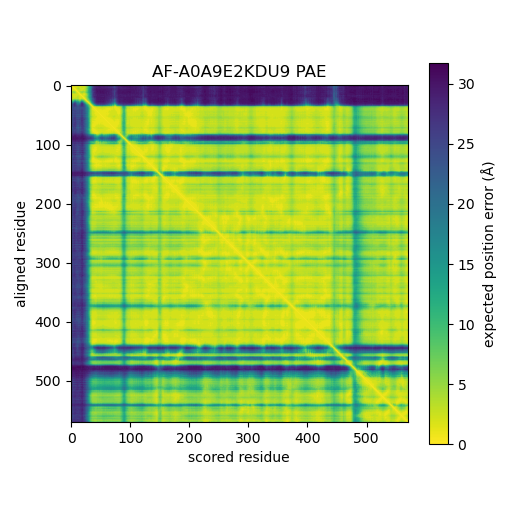-17.677 1.00 88.44 502 ARG A N 1
ATOM 3849 C CA . ARG A 1 502 ? 28.535 10.738 -16.785 1.00 88.44 502 ARG A CA 1
ATOM 3850 C C . ARG A 1 502 ? 27.510 9.734 -16.268 1.00 88.44 502 ARG A C 1
ATOM 3852 O O . ARG A 1 502 ? 27.809 8.543 -16.205 1.00 88.44 502 ARG A O 1
ATOM 3859 N N . ILE A 1 503 ? 26.313 10.194 -15.905 1.00 87.44 503 ILE A N 1
ATOM 3860 C CA . ILE A 1 503 ? 25.216 9.320 -15.469 1.00 87.44 503 ILE A CA 1
ATOM 3861 C C . ILE A 1 503 ? 24.770 8.432 -16.629 1.00 87.44 503 ILE A C 1
ATOM 3863 O O . ILE A 1 503 ? 24.720 7.221 -16.469 1.00 87.44 503 ILE A O 1
ATOM 3867 N N . ASN A 1 504 ? 24.544 8.993 -17.817 1.00 87.38 504 ASN A N 1
ATOM 3868 C CA . ASN A 1 504 ? 24.175 8.227 -19.009 1.00 87.38 504 ASN A CA 1
ATOM 3869 C C . ASN A 1 504 ? 25.215 7.165 -19.382 1.00 87.38 504 ASN A C 1
ATOM 3871 O O . ASN A 1 504 ? 24.859 6.050 -19.759 1.00 87.38 504 ASN A O 1
ATOM 3875 N N . GLU A 1 505 ? 26.502 7.488 -19.265 1.00 87.19 505 GLU A N 1
ATOM 3876 C CA . GLU A 1 505 ? 27.578 6.532 -19.509 1.00 87.19 505 GLU A CA 1
ATOM 3877 C C . GLU A 1 505 ? 27.556 5.384 -18.490 1.00 87.19 505 GLU A C 1
ATOM 3879 O O . GLU A 1 505 ? 27.729 4.224 -18.868 1.00 87.19 505 GLU A O 1
ATOM 3884 N N . GLN A 1 506 ? 27.301 5.682 -17.213 1.00 88.75 506 GLN A N 1
ATOM 3885 C CA . GLN A 1 506 ? 27.132 4.661 -16.179 1.00 88.75 506 GLN A CA 1
ATOM 3886 C C . GLN A 1 506 ? 25.866 3.824 -16.407 1.00 88.75 506 GLN A C 1
ATOM 3888 O O . GLN A 1 506 ? 25.959 2.602 -16.355 1.00 88.75 506 GLN A O 1
ATOM 3893 N N . LEU A 1 507 ? 24.725 4.445 -16.730 1.00 86.50 507 LEU A N 1
ATOM 3894 C CA . LEU A 1 507 ? 23.462 3.770 -17.063 1.00 86.50 507 LEU A CA 1
ATOM 3895 C C . LEU A 1 507 ? 23.639 2.763 -18.199 1.00 86.50 507 LEU A C 1
ATOM 3897 O O . LEU A 1 507 ? 23.243 1.605 -18.069 1.00 86.50 507 LEU A O 1
ATOM 3901 N N . TYR A 1 508 ? 24.319 3.173 -19.268 1.00 86.00 508 TYR A N 1
ATOM 3902 C CA . TYR A 1 508 ? 24.619 2.284 -20.381 1.00 86.00 508 TYR A CA 1
ATOM 3903 C C . TYR A 1 508 ? 25.577 1.158 -19.985 1.00 86.00 508 TYR A C 1
ATOM 3905 O O . TYR A 1 508 ? 25.308 -0.007 -20.267 1.00 86.00 508 TYR A O 1
ATOM 3913 N N . LYS A 1 509 ? 26.688 1.476 -19.308 1.00 83.44 509 LYS A N 1
ATOM 3914 C CA . LYS A 1 509 ? 27.725 0.483 -18.982 1.00 83.44 509 LYS A CA 1
ATOM 3915 C C . LYS A 1 509 ? 27.307 -0.524 -17.912 1.00 83.44 509 LYS A C 1
ATOM 3917 O O . LYS A 1 509 ? 27.717 -1.675 -17.997 1.00 83.44 509 LYS A O 1
ATOM 3922 N N . GLN A 1 510 ? 26.569 -0.089 -16.894 1.00 81.75 510 GLN A N 1
ATOM 3923 C CA . GLN A 1 510 ? 26.259 -0.903 -15.714 1.00 81.75 510 GLN A CA 1
ATOM 3924 C C . GLN A 1 510 ? 24.849 -1.515 -15.777 1.00 81.75 510 GLN A C 1
ATOM 3926 O O . GLN A 1 510 ? 24.664 -2.634 -15.307 1.00 81.75 510 GLN A O 1
ATOM 3931 N N . TRP A 1 511 ? 23.873 -0.830 -16.388 1.00 78.56 511 TRP A N 1
ATOM 3932 C CA . TRP A 1 511 ? 22.477 -1.293 -16.459 1.00 78.56 511 TRP A CA 1
ATOM 3933 C C . TRP A 1 511 ? 21.994 -1.595 -17.884 1.00 78.56 511 TRP A C 1
ATOM 3935 O O . TRP A 1 511 ? 20.855 -2.013 -18.060 1.00 78.56 511 TRP A O 1
ATOM 3945 N N . GLY A 1 512 ? 22.831 -1.396 -18.908 1.00 79.06 512 GLY A N 1
ATOM 3946 C CA . GLY A 1 512 ? 22.457 -1.646 -20.305 1.00 79.06 512 GLY A CA 1
ATOM 3947 C C . GLY A 1 512 ? 21.447 -0.641 -20.871 1.00 79.06 512 GLY A C 1
ATOM 3948 O O . GLY A 1 512 ? 20.912 -0.848 -21.957 1.00 79.06 512 GLY A O 1
ATOM 3949 N N . ILE A 1 513 ? 21.182 0.460 -20.164 1.00 81.81 513 ILE A N 1
ATOM 3950 C CA . ILE A 1 513 ? 20.173 1.447 -20.558 1.00 81.81 513 ILE A CA 1
ATOM 3951 C C . ILE A 1 513 ? 20.799 2.424 -21.547 1.00 81.81 513 ILE A C 1
ATOM 3953 O O . ILE A 1 513 ? 21.726 3.162 -21.209 1.00 81.81 513 ILE A O 1
ATOM 3957 N N . SER A 1 514 ? 20.302 2.438 -22.787 1.00 82.81 514 SER A N 1
ATOM 3958 C CA . SER A 1 514 ? 20.857 3.296 -23.838 1.00 82.81 514 SER A CA 1
ATOM 3959 C C . SER A 1 514 ? 20.848 4.777 -23.434 1.00 82.81 514 SER A C 1
ATOM 3961 O O . SER A 1 514 ? 19.857 5.227 -22.841 1.00 82.81 514 SER A O 1
ATOM 3963 N N . PRO A 1 515 ? 21.913 5.541 -23.769 1.00 82.31 515 PRO A N 1
ATOM 3964 C CA . PRO A 1 515 ? 22.000 6.960 -23.450 1.00 82.31 515 PRO A CA 1
ATOM 3965 C C . PRO A 1 515 ? 20.774 7.721 -23.947 1.00 82.31 515 PRO A C 1
ATOM 3967 O O . PRO A 1 515 ? 20.411 7.642 -25.120 1.00 82.31 515 PRO A O 1
ATOM 3970 N N . ARG A 1 516 ? 20.147 8.478 -23.051 1.00 86.31 516 ARG A N 1
ATOM 3971 C CA . ARG A 1 516 ? 18.895 9.188 -23.323 1.00 86.31 516 ARG A CA 1
ATOM 3972 C C . ARG A 1 516 ? 18.821 10.478 -22.517 1.00 86.31 516 ARG A C 1
ATOM 3974 O O . ARG A 1 516 ? 19.631 10.723 -21.622 1.00 86.31 516 ARG A O 1
ATOM 3981 N N . LYS A 1 517 ? 17.880 11.352 -22.864 1.00 85.62 517 LYS A N 1
ATOM 3982 C CA . LYS A 1 517 ? 17.632 12.567 -22.081 1.00 85.62 517 LYS A CA 1
ATOM 3983 C C . LYS A 1 517 ? 16.633 12.261 -20.964 1.00 85.62 517 LYS A C 1
ATOM 3985 O O . LYS A 1 517 ? 15.669 11.541 -21.227 1.00 85.62 517 LYS A O 1
ATOM 3990 N N . PRO A 1 518 ? 16.843 12.783 -19.746 1.00 87.38 518 PRO A N 1
ATOM 3991 C CA . PRO A 1 518 ? 15.835 12.694 -18.709 1.00 87.38 518 PRO A CA 1
ATOM 3992 C C . PRO A 1 518 ? 14.618 13.526 -19.116 1.00 87.38 518 PRO A C 1
ATOM 3994 O O . PRO A 1 518 ? 14.756 14.595 -19.712 1.00 87.38 518 PRO A O 1
ATOM 3997 N N . VAL A 1 519 ? 13.431 13.031 -18.779 1.00 85.69 519 VAL A N 1
ATOM 3998 C CA . VAL A 1 519 ? 12.179 13.789 -18.903 1.00 85.69 519 VAL A CA 1
ATOM 3999 C C . VAL A 1 519 ? 12.048 14.817 -17.780 1.00 85.69 519 VAL A C 1
ATOM 4001 O O . VAL A 1 519 ? 11.431 15.860 -17.965 1.00 85.69 519 VAL A O 1
ATOM 4004 N N . ARG A 1 520 ? 12.675 14.552 -16.628 1.00 86.19 520 ARG A N 1
ATOM 4005 C CA . ARG A 1 520 ? 12.762 15.480 -15.499 1.00 86.19 520 ARG A CA 1
ATOM 4006 C C . ARG A 1 520 ? 14.113 15.342 -14.818 1.00 86.19 520 ARG A C 1
ATOM 4008 O O . ARG A 1 520 ? 14.611 14.234 -14.642 1.00 86.19 520 ARG A O 1
ATOM 4015 N N . MET A 1 521 ? 14.666 16.467 -14.390 1.00 88.25 521 MET A N 1
ATOM 4016 C CA . MET A 1 521 ? 15.850 16.516 -13.545 1.00 88.25 521 MET A CA 1
ATOM 4017 C C . MET A 1 521 ? 15.600 17.487 -12.398 1.00 88.25 521 MET A C 1
ATOM 4019 O O . MET A 1 521 ? 14.999 18.545 -12.588 1.00 88.25 521 MET A O 1
ATOM 4023 N N . SER A 1 522 ? 16.079 17.146 -11.212 1.00 90.38 522 SER A N 1
ATOM 4024 C CA . SER A 1 522 ? 16.027 18.028 -10.057 1.00 90.38 522 SER A CA 1
ATOM 4025 C C . SER A 1 522 ? 17.261 17.881 -9.183 1.00 90.38 522 SER A C 1
ATOM 4027 O O . SER A 1 522 ? 17.945 16.858 -9.194 1.00 90.38 522 SER A O 1
ATOM 4029 N N . ARG A 1 523 ? 17.564 18.937 -8.429 1.00 92.44 523 ARG A N 1
ATOM 4030 C CA . ARG A 1 523 ? 18.539 18.897 -7.342 1.00 92.44 523 ARG A CA 1
ATOM 4031 C C . ARG A 1 523 ? 17.820 18.529 -6.055 1.00 92.44 523 ARG A C 1
ATOM 4033 O O . ARG A 1 523 ? 16.809 19.149 -5.729 1.00 92.44 523 ARG A O 1
ATOM 4040 N N . THR A 1 524 ? 18.371 17.584 -5.311 1.00 93.06 524 THR A N 1
ATOM 4041 C CA . THR A 1 524 ? 17.744 17.068 -4.095 1.00 93.06 524 THR A CA 1
ATOM 4042 C C . THR A 1 524 ? 18.614 17.287 -2.863 1.00 93.06 524 THR A C 1
ATOM 4044 O O . THR A 1 524 ? 19.847 17.319 -2.953 1.00 93.06 524 THR A O 1
ATOM 4047 N N . THR A 1 525 ? 17.952 17.441 -1.717 1.00 93.81 525 THR A N 1
ATOM 4048 C CA . THR A 1 525 ? 18.541 17.335 -0.378 1.00 93.81 525 THR A CA 1
ATOM 4049 C C . THR A 1 525 ? 17.755 16.268 0.384 1.00 93.81 525 THR A C 1
ATOM 4051 O O . THR A 1 525 ? 16.530 16.360 0.478 1.00 93.81 525 THR A O 1
ATOM 4054 N N . SER A 1 526 ? 18.441 15.244 0.887 1.00 93.56 526 SER A N 1
ATOM 4055 C CA . SER A 1 526 ? 17.855 14.173 1.699 1.00 93.56 526 SER A CA 1
ATOM 4056 C C . SER A 1 526 ? 17.723 14.565 3.176 1.00 93.56 526 SER A C 1
ATOM 4058 O O . SER A 1 526 ? 18.272 15.579 3.618 1.00 93.56 526 SER A O 1
ATOM 4060 N N . LEU A 1 527 ? 17.048 13.735 3.973 1.00 91.94 527 LEU A N 1
ATOM 4061 C CA . LEU A 1 527 ? 16.917 13.951 5.419 1.00 91.94 527 LEU A CA 1
ATOM 4062 C C . LEU A 1 527 ? 18.248 13.872 6.178 1.00 91.94 527 LEU A C 1
ATOM 4064 O O . LEU A 1 527 ? 18.452 14.628 7.123 1.00 91.94 527 LEU A O 1
ATOM 4068 N N . GLY A 1 528 ? 19.204 13.059 5.728 1.00 90.12 528 GLY A N 1
ATOM 4069 C CA . GLY A 1 528 ? 20.575 13.062 6.245 1.00 90.12 528 GLY A CA 1
ATOM 4070 C C . GLY A 1 528 ? 21.412 14.265 5.790 1.00 90.12 528 GLY A C 1
ATOM 4071 O O . GLY A 1 528 ? 22.566 14.402 6.196 1.00 90.12 528 GLY A O 1
ATOM 4072 N N . GLY A 1 529 ? 20.857 15.158 4.961 1.00 90.62 529 GLY A N 1
ATOM 4073 C CA . GLY A 1 529 ? 21.526 16.354 4.445 1.00 90.62 529 GLY A CA 1
ATOM 4074 C C . GLY A 1 529 ? 22.418 16.105 3.226 1.00 90.62 529 GLY A C 1
ATOM 4075 O O . GLY A 1 529 ? 23.153 17.009 2.812 1.00 90.62 529 GLY A O 1
ATOM 4076 N N . GLN A 1 530 ? 22.367 14.907 2.635 1.00 91.88 530 GLN A N 1
ATOM 4077 C CA . GLN A 1 530 ? 23.100 14.605 1.411 1.00 91.88 530 GLN A CA 1
ATOM 4078 C C . GLN A 1 530 ? 22.473 15.349 0.234 1.00 91.88 530 GLN A C 1
ATOM 4080 O O . GLN A 1 530 ? 21.252 15.413 0.091 1.00 91.88 530 GLN A O 1
ATOM 4085 N N . LYS A 1 531 ? 23.325 15.928 -0.614 1.00 93.88 531 LYS A N 1
ATOM 4086 C CA . LYS A 1 531 ? 22.903 16.664 -1.808 1.00 93.88 531 LYS A CA 1
ATOM 4087 C C . LYS A 1 531 ? 23.236 15.878 -3.059 1.00 93.88 531 LYS A C 1
ATOM 4089 O O . LYS A 1 531 ? 24.323 15.309 -3.161 1.00 93.88 531 LYS A O 1
ATOM 4094 N N . GLY A 1 532 ? 22.336 15.929 -4.028 1.00 94.12 532 GLY A N 1
ATOM 4095 C CA . GLY A 1 532 ? 22.473 15.161 -5.253 1.00 94.12 532 GLY A CA 1
ATOM 4096 C C . GLY A 1 532 ? 21.536 15.617 -6.356 1.00 94.12 532 GLY A C 1
ATOM 4097 O O . GLY A 1 532 ? 20.999 16.730 -6.319 1.00 94.12 532 GLY A O 1
ATOM 4098 N N . TYR A 1 533 ? 21.361 14.736 -7.334 1.00 92.56 533 TYR A N 1
ATOM 4099 C CA . TYR A 1 533 ? 20.379 14.886 -8.396 1.00 92.56 533 TYR A CA 1
ATOM 4100 C C . TYR A 1 533 ? 19.425 13.699 -8.401 1.00 92.56 533 TYR A C 1
ATOM 4102 O O . TYR A 1 533 ? 19.835 12.574 -8.123 1.00 92.56 533 TYR A O 1
ATOM 4110 N N . GLU A 1 534 ? 18.171 13.958 -8.758 1.00 92.31 534 GLU A N 1
ATOM 4111 C CA . GLU A 1 534 ? 17.198 12.935 -9.128 1.00 92.31 534 GLU A CA 1
ATOM 4112 C C . GLU A 1 534 ? 16.813 13.156 -10.593 1.00 92.31 534 GLU A C 1
ATOM 4114 O O . GLU A 1 534 ? 16.482 14.270 -11.013 1.00 92.31 534 GLU A O 1
ATOM 4119 N N . MET A 1 535 ? 16.910 12.098 -11.391 1.00 90.88 535 MET A N 1
ATOM 4120 C CA . MET A 1 535 ? 16.632 12.120 -12.821 1.00 90.88 535 MET A CA 1
ATOM 4121 C C . MET A 1 535 ? 15.599 11.060 -13.155 1.00 90.88 535 MET A C 1
ATOM 4123 O O . MET A 1 535 ? 15.792 9.886 -12.857 1.00 90.88 535 MET A O 1
ATOM 4127 N N . LEU A 1 536 ? 14.531 11.476 -13.825 1.00 89.31 536 LEU A N 1
ATOM 4128 C CA . LEU A 1 536 ? 13.512 10.577 -14.338 1.00 89.31 536 LEU A CA 1
ATOM 4129 C C . LEU A 1 536 ? 13.725 10.394 -15.838 1.00 89.31 536 LEU A C 1
ATOM 4131 O O . LEU A 1 536 ? 13.832 11.376 -16.576 1.00 89.31 536 LEU A O 1
ATOM 4135 N N . TYR A 1 537 ? 13.749 9.152 -16.295 1.00 89.50 537 TYR A N 1
ATOM 4136 C CA . TYR A 1 537 ? 13.872 8.784 -17.699 1.00 89.50 537 TYR A CA 1
ATOM 4137 C C . TYR A 1 537 ? 12.652 7.987 -18.144 1.00 89.50 537 TYR A C 1
ATOM 4139 O O . TYR A 1 537 ? 12.151 7.150 -17.399 1.00 89.50 537 TYR A O 1
ATOM 4147 N N . ASN A 1 538 ? 12.210 8.214 -19.380 1.00 88.50 538 ASN A N 1
ATOM 4148 C CA . ASN A 1 538 ? 11.223 7.351 -20.016 1.00 88.50 538 ASN A CA 1
ATOM 4149 C C . ASN A 1 538 ? 11.933 6.140 -20.643 1.00 88.50 538 ASN A C 1
ATOM 4151 O O . ASN A 1 538 ? 12.914 6.299 -21.385 1.00 88.50 538 ASN A O 1
ATOM 4155 N N . LEU A 1 539 ? 11.460 4.939 -20.319 1.00 86.94 539 LEU A N 1
ATOM 4156 C CA . LEU A 1 539 ? 11.943 3.691 -20.902 1.00 86.94 539 LEU A CA 1
ATOM 4157 C C . LEU A 1 539 ? 11.146 3.282 -22.148 1.00 86.94 539 LEU A C 1
ATOM 4159 O O . LEU A 1 539 ? 11.654 2.502 -22.951 1.00 86.94 539 LEU A O 1
ATOM 4163 N N . ASP A 1 540 ? 9.961 3.855 -22.371 1.00 83.06 540 ASP A N 1
ATOM 4164 C CA . ASP A 1 540 ? 9.159 3.588 -23.565 1.00 83.06 540 ASP A CA 1
ATOM 4165 C C . ASP A 1 540 ? 9.647 4.374 -24.787 1.00 83.06 540 ASP A C 1
ATOM 4167 O O . ASP A 1 540 ? 9.185 5.473 -25.093 1.00 83.06 540 ASP A O 1
ATOM 4171 N N . GLU A 1 541 ? 10.582 3.780 -25.523 1.00 71.88 541 GLU A N 1
ATOM 4172 C CA . GLU A 1 541 ? 11.041 4.311 -26.812 1.00 71.88 541 GLU A CA 1
ATOM 4173 C C . GLU A 1 541 ? 10.016 4.111 -27.939 1.00 71.88 541 GLU A C 1
ATOM 4175 O O . GLU A 1 541 ? 10.077 4.788 -28.965 1.00 71.88 541 GLU A O 1
ATOM 4180 N N . SER A 1 542 ? 9.081 3.175 -27.763 1.00 72.50 542 SER A N 1
ATOM 4181 C CA . SER A 1 542 ? 8.123 2.777 -28.796 1.00 72.50 542 SER A CA 1
ATOM 4182 C C . SER A 1 542 ? 6.846 3.618 -28.806 1.00 72.50 542 SER A C 1
ATOM 4184 O O . SER A 1 542 ? 6.145 3.639 -29.820 1.00 72.50 542 SER A O 1
ATOM 4186 N N . GLY A 1 543 ? 6.550 4.298 -27.693 1.00 76.94 543 GLY A N 1
ATOM 4187 C CA . GLY A 1 543 ? 5.296 5.017 -27.472 1.00 76.94 543 GLY A CA 1
ATOM 4188 C C . GLY A 1 543 ? 4.087 4.083 -27.379 1.00 76.94 543 GLY A C 1
ATOM 4189 O O . GLY A 1 543 ? 2.998 4.462 -27.810 1.00 76.94 543 GLY A O 1
ATOM 4190 N N . LYS A 1 544 ? 4.289 2.842 -26.920 1.00 84.56 544 LYS A N 1
ATOM 4191 C CA . LYS A 1 544 ? 3.263 1.787 -26.872 1.00 84.56 544 LYS A CA 1
ATOM 4192 C C . LYS A 1 544 ? 2.911 1.330 -25.459 1.00 84.56 544 LYS A C 1
ATOM 4194 O O . LYS A 1 544 ? 2.143 0.376 -25.328 1.00 84.56 544 LYS A O 1
ATOM 4199 N N . VAL A 1 545 ? 3.437 1.973 -24.417 1.00 85.44 545 VAL A N 1
ATOM 4200 C CA . VAL A 1 545 ? 2.941 1.741 -23.055 1.00 85.44 545 VAL A CA 1
ATOM 4201 C C . VAL A 1 545 ? 1.429 2.010 -23.025 1.00 85.44 545 VAL A C 1
ATOM 4203 O O . VAL A 1 545 ? 0.989 3.047 -23.531 1.00 85.44 545 VAL A O 1
ATOM 4206 N N . PRO A 1 546 ? 0.615 1.081 -22.490 1.00 87.75 546 PRO A N 1
ATOM 4207 C CA . PRO A 1 546 ? -0.827 1.279 -22.399 1.00 87.75 546 PRO A CA 1
ATOM 4208 C C . PRO A 1 546 ? -1.198 2.517 -21.576 1.00 87.75 546 PRO A C 1
ATOM 4210 O O . PRO A 1 546 ? -0.481 2.902 -20.654 1.00 87.75 546 PRO A O 1
ATOM 4213 N N . ASP A 1 547 ? -2.343 3.123 -21.892 1.00 86.69 547 ASP A N 1
ATOM 4214 C CA . ASP A 1 547 ? -2.791 4.355 -21.237 1.00 86.69 547 ASP A CA 1
ATOM 4215 C C . ASP A 1 547 ? -2.850 4.214 -19.708 1.00 86.69 547 ASP A C 1
ATOM 4217 O O . ASP A 1 547 ? -3.289 3.198 -19.170 1.00 86.69 547 ASP A O 1
ATOM 4221 N N . GLY A 1 548 ? -2.382 5.240 -19.002 1.00 84.00 548 GLY A N 1
ATOM 4222 C CA . GLY A 1 548 ? -2.286 5.261 -17.547 1.00 84.00 548 GLY A CA 1
ATOM 4223 C C . GLY A 1 548 ? -1.165 4.418 -16.935 1.00 84.00 548 GLY A C 1
ATOM 4224 O O . GLY A 1 548 ? -0.986 4.515 -15.726 1.00 84.00 548 GLY A O 1
ATOM 4225 N N . PHE A 1 549 ? -0.416 3.618 -17.694 1.00 88.75 549 PHE A N 1
ATOM 4226 C CA . PHE A 1 549 ? 0.763 2.915 -17.181 1.00 88.75 549 PHE A CA 1
ATOM 4227 C C . PHE A 1 549 ? 2.029 3.737 -17.418 1.00 88.75 549 PHE A C 1
ATOM 4229 O O . PHE A 1 549 ? 2.112 4.538 -18.351 1.00 88.75 549 PHE A O 1
ATOM 4236 N N . TYR A 1 550 ? 3.036 3.520 -16.575 1.00 86.38 550 TYR A N 1
ATOM 4237 C CA . TYR A 1 550 ? 4.321 4.201 -16.675 1.00 86.38 550 TYR A CA 1
ATOM 4238 C C . TYR A 1 550 ? 5.441 3.174 -16.766 1.00 86.38 550 TYR A C 1
ATOM 4240 O O . TYR A 1 550 ? 5.527 2.262 -15.946 1.00 86.38 550 TYR A O 1
ATOM 4248 N N . ASN A 1 551 ? 6.320 3.354 -17.750 1.00 88.75 551 ASN A N 1
ATOM 4249 C CA . ASN A 1 551 ? 7.584 2.636 -17.831 1.00 88.75 551 ASN A CA 1
ATOM 4250 C C . ASN A 1 551 ? 8.723 3.646 -17.696 1.00 88.75 551 ASN A C 1
ATOM 4252 O O . ASN A 1 551 ? 9.207 4.212 -18.681 1.00 88.75 551 ASN A O 1
ATOM 4256 N N . GLN A 1 552 ? 9.069 3.962 -16.453 1.00 90.62 552 GLN A N 1
ATOM 4257 C CA . GLN A 1 552 ? 10.018 5.015 -16.129 1.00 90.62 552 GLN A CA 1
ATOM 4258 C C . GLN A 1 552 ? 11.119 4.507 -15.206 1.00 90.62 552 GLN A C 1
ATOM 4260 O O . GLN A 1 552 ? 10.948 3.573 -14.425 1.00 90.62 552 GLN A O 1
ATOM 4265 N N . LEU A 1 553 ? 12.260 5.183 -15.292 1.00 91.00 553 LEU A N 1
ATOM 4266 C CA . LEU A 1 553 ? 13.447 4.929 -14.493 1.00 91.00 553 LEU A CA 1
ATOM 4267 C C . LEU A 1 553 ? 13.793 6.180 -13.687 1.00 91.00 553 LEU A C 1
ATOM 4269 O O . LEU A 1 553 ? 14.040 7.235 -14.271 1.00 91.00 553 LEU A O 1
ATOM 4273 N N . SER A 1 554 ? 13.866 6.054 -12.367 1.00 92.38 554 SER A N 1
ATOM 4274 C CA . SER A 1 554 ? 14.335 7.094 -11.452 1.00 92.38 554 SER A CA 1
ATOM 4275 C C . SER A 1 554 ? 15.770 6.804 -11.020 1.00 92.38 554 SER A C 1
ATOM 4277 O O . SER A 1 554 ? 16.069 5.734 -10.483 1.00 92.38 554 SER A O 1
ATOM 4279 N N . VAL A 1 555 ? 16.669 7.756 -11.243 1.00 92.38 555 VAL A N 1
ATOM 4280 C CA . VAL A 1 555 ? 18.104 7.631 -10.974 1.00 92.38 555 VAL A CA 1
ATOM 4281 C C . VAL A 1 555 ? 18.529 8.729 -10.015 1.00 92.38 555 VAL A C 1
ATOM 4283 O O . VAL A 1 555 ? 18.433 9.911 -10.351 1.00 92.38 555 VAL A O 1
ATOM 4286 N N . SER A 1 556 ? 19.057 8.336 -8.855 1.00 93.06 556 SER A N 1
ATOM 4287 C CA . SER A 1 556 ? 19.706 9.269 -7.938 1.00 93.06 556 SER A CA 1
ATOM 4288 C C . SER A 1 556 ? 21.218 9.247 -8.110 1.00 93.06 556 SER A C 1
ATOM 4290 O O . SER A 1 556 ? 21.832 8.193 -8.307 1.00 93.06 556 SER A O 1
ATOM 4292 N N . SER A 1 557 ? 21.836 10.419 -8.004 1.00 93.88 557 SER A N 1
ATOM 4293 C CA . SER A 1 557 ? 23.288 10.572 -8.010 1.00 93.88 557 SER A CA 1
ATOM 4294 C C . SER A 1 557 ? 23.751 11.559 -6.950 1.00 93.88 557 SER A C 1
ATOM 4296 O O . SER A 1 557 ? 22.984 12.409 -6.498 1.00 93.88 557 SER A O 1
ATOM 4298 N N . ASP A 1 558 ? 25.037 11.520 -6.615 1.00 93.81 558 ASP A N 1
ATOM 4299 C CA . ASP A 1 558 ? 25.667 12.631 -5.901 1.00 93.81 558 ASP A CA 1
ATOM 4300 C C . ASP A 1 558 ? 25.867 13.864 -6.813 1.00 93.81 558 ASP A C 1
ATOM 4302 O O . ASP A 1 558 ? 25.512 13.863 -7.998 1.00 93.81 558 ASP A O 1
ATOM 4306 N N . LEU A 1 559 ? 26.457 14.934 -6.265 1.00 91.31 559 LEU A N 1
ATOM 4307 C CA . LEU A 1 559 ? 26.739 16.171 -7.007 1.00 91.31 559 LEU A CA 1
ATOM 4308 C C . LEU A 1 559 ? 27.778 16.015 -8.135 1.00 91.31 559 LEU A C 1
ATOM 4310 O O . LEU A 1 559 ? 27.867 16.905 -8.980 1.00 91.31 559 LEU A O 1
ATOM 4314 N N . ASN A 1 560 ? 28.545 14.922 -8.157 1.00 90.75 560 ASN A N 1
ATOM 4315 C CA . ASN A 1 560 ? 29.550 14.626 -9.183 1.00 90.75 560 ASN A CA 1
ATOM 4316 C C . ASN A 1 560 ? 29.006 13.718 -10.301 1.00 90.75 560 ASN A C 1
ATOM 4318 O O . ASN A 1 560 ? 29.728 13.430 -11.263 1.00 90.75 560 ASN A O 1
ATOM 4322 N N . GLY A 1 561 ? 27.753 13.269 -10.176 1.00 88.62 561 GLY A N 1
ATOM 4323 C CA . GLY A 1 561 ? 27.105 12.356 -11.111 1.00 88.62 561 GLY A CA 1
ATOM 4324 C C . GLY A 1 561 ? 27.426 10.882 -10.871 1.00 88.62 561 GLY A C 1
ATOM 4325 O O . GLY A 1 561 ? 27.227 10.074 -11.774 1.00 88.62 561 GLY A O 1
ATOM 4326 N N . GLU A 1 562 ? 27.933 10.503 -9.696 1.00 92.19 562 GLU A N 1
ATOM 4327 C CA . GLU A 1 562 ? 28.076 9.092 -9.326 1.00 92.19 562 GLU A CA 1
ATOM 4328 C C . GLU A 1 562 ? 26.708 8.531 -8.923 1.00 92.19 562 GLU A C 1
ATOM 4330 O O . GLU A 1 562 ? 26.061 9.066 -8.017 1.00 92.19 562 GLU A O 1
ATOM 4335 N N . ILE A 1 563 ? 26.257 7.470 -9.597 1.00 92.00 563 ILE A N 1
ATOM 4336 C CA . ILE A 1 563 ? 24.934 6.884 -9.350 1.00 92.00 563 ILE A CA 1
ATOM 4337 C C . ILE A 1 563 ? 24.896 6.224 -7.969 1.00 92.00 563 ILE A C 1
ATOM 4339 O O . ILE A 1 563 ? 25.761 5.419 -7.623 1.00 92.00 563 ILE A O 1
ATOM 4343 N N . LYS A 1 564 ? 23.861 6.548 -7.190 1.00 90.38 564 LYS A N 1
ATOM 4344 C CA . LYS A 1 564 ? 23.607 5.973 -5.861 1.00 90.38 564 LYS A CA 1
ATOM 4345 C C . LYS A 1 564 ? 22.464 4.967 -5.880 1.00 90.38 564 LYS A C 1
ATOM 4347 O O . LYS A 1 564 ? 22.563 3.934 -5.223 1.00 90.38 564 LYS A O 1
ATOM 4352 N N . SER A 1 565 ? 21.409 5.237 -6.647 1.00 89.75 565 SER A N 1
ATOM 4353 C CA . SER A 1 565 ? 20.267 4.333 -6.786 1.00 89.75 565 SER A CA 1
ATOM 4354 C C . SER A 1 565 ? 19.652 4.416 -8.178 1.00 89.75 565 SER A C 1
ATOM 4356 O O . SER A 1 565 ? 19.645 5.472 -8.810 1.00 89.75 565 SER A O 1
ATOM 4358 N N . VAL A 1 566 ? 19.110 3.289 -8.632 1.00 90.00 566 VAL A N 1
ATOM 4359 C CA . VAL A 1 566 ? 18.372 3.139 -9.889 1.00 90.00 566 VAL A CA 1
ATOM 4360 C C . VAL A 1 566 ? 17.102 2.368 -9.577 1.00 90.00 566 VAL A C 1
ATOM 4362 O O . VAL A 1 566 ? 17.173 1.267 -9.039 1.00 90.00 566 VAL A O 1
ATOM 4365 N N . ARG A 1 567 ? 15.950 2.964 -9.870 1.00 92.62 567 ARG A N 1
ATOM 4366 C CA . ARG A 1 567 ? 14.625 2.433 -9.540 1.00 92.62 567 ARG A CA 1
ATOM 4367 C C . ARG A 1 567 ? 13.731 2.488 -10.768 1.00 92.62 567 ARG A C 1
ATOM 4369 O O . ARG A 1 567 ? 13.858 3.411 -11.566 1.00 92.62 567 ARG A O 1
ATOM 4376 N N . VAL A 1 568 ? 12.827 1.532 -10.902 1.00 92.50 568 VAL A N 1
ATOM 4377 C CA . VAL A 1 568 ? 11.822 1.469 -11.966 1.00 92.50 568 VAL A CA 1
ATOM 4378 C C . VAL A 1 568 ? 10.425 1.588 -11.380 1.00 92.50 568 VAL A C 1
ATOM 4380 O O . VAL A 1 568 ? 10.197 1.208 -10.229 1.00 92.50 568 VAL A O 1
ATOM 4383 N N . THR A 1 569 ? 9.507 2.131 -12.169 1.00 91.88 569 THR A N 1
ATOM 4384 C CA . THR A 1 569 ? 8.078 2.133 -11.847 1.00 91.88 569 THR A CA 1
ATOM 4385 C C . THR A 1 569 ? 7.515 0.727 -11.987 1.00 91.88 569 THR A C 1
ATOM 4387 O O . THR A 1 569 ? 7.779 0.062 -12.991 1.00 91.88 569 THR A O 1
ATOM 4390 N N . LYS A 1 570 ? 6.779 0.282 -10.967 1.00 89.25 570 LYS A N 1
ATOM 4391 C CA . LYS A 1 570 ? 6.279 -1.086 -10.871 1.00 89.25 570 LYS A CA 1
ATOM 4392 C C . LYS A 1 570 ? 4.975 -1.321 -11.572 1.00 89.25 570 LYS A C 1
ATOM 4394 O O . LYS A 1 570 ? 3.985 -0.566 -11.390 1.00 89.25 570 LYS A O 1
#